Protein AF-A0A0V8QIW0-F1 (afdb_monomer)

Radius of gyration: 44.98 Å; Cα contacts (8 Å, |Δi|>4): 370; chains: 1; bounding box: 101×48×119 Å

Organism: NCBI:txid290052

Solvent-accessible surface area (backbone atoms only — not comparable to full-atom values): 21726 Å² total; per-residue (Å²): 126,79,56,58,68,61,48,46,56,51,32,61,63,35,26,79,82,32,39,70,55,18,34,51,50,51,54,51,37,48,74,70,68,59,59,52,55,24,56,56,47,39,76,47,56,88,37,37,51,66,71,59,49,53,48,50,50,66,69,17,48,90,72,60,48,45,64,26,45,44,46,26,55,89,64,52,59,67,72,56,52,50,51,50,20,65,75,64,74,38,59,57,39,78,95,59,35,70,90,46,56,86,80,64,61,95,50,42,72,56,76,47,57,35,67,68,48,69,78,44,41,86,83,35,59,62,73,54,37,60,45,40,53,71,21,41,79,56,76,73,54,52,66,62,50,48,49,52,37,52,75,73,20,64,88,34,38,68,62,30,24,55,51,52,49,53,44,45,74,69,63,55,59,45,55,52,77,56,47,40,55,41,37,78,38,28,44,69,73,43,40,52,50,48,51,67,73,17,48,91,75,59,50,52,68,36,43,48,64,33,52,94,53,48,63,64,72,57,53,54,49,49,20,63,76,70,72,43,65,69,33,78,90,73,44,73,84,70,51,75,64,52,59,53,47,53,50,50,55,46,53,51,52,49,48,52,30,40,54,30,31,53,51,20,45,52,29,42,52,49,26,51,48,41,60,69,72,52,68,88,68,64,72,60,65,60,62,77,67,66,97,84,70,91,85,81,85,88,71,88,74,52,73,49,56,54,29,46,52,48,22,49,53,29,46,54,51,25,48,53,39,50,55,56,51,67,72,37,69,70,54,56,72,77,35,65,68,55,54,53,57,49,52,64,57,73,72,57,56,77,65,76,65,55,65,79,50,56,69,76,56,45,54,56,48,50,57,47,48,45,55,49,44,55,48,51,38,56,54,52,63,70,75,110

Sequence (384 aa):
MGDPDEIVDALNIIAFEDEKGATRLLNRALQHGVKFSGENLADIDGLCAVDSFKKALYQSADAFTAQDLEDLYGSIDDELIIELAKRYKISAPADIADEYEEELCPDAGTPISWSRFYDAFYDWKPEYAKARLQAVTDFGSDDEVLEVVQELFWDDEYEASRFVTRVLDAGVRFRDENLVELAGICNEDTVKQAVLLSKLLLTEESLEELYGNVSDDIIIQVAKEQNLRLPEDLREEEDEDEEATEQQDLEYEIQSAIDAADYALDCLVQAQRSMNDSSTASVLDMMTKGFFTSLMKYSALSESDVDMQQAQNALDSLNTELRVLQKKRSVQLKYGRLATAIDMWVDDGMFDALTHLQIDKAQKRIARAIKQVENIRRELQKLL

Nearest PDB structures (foldseek):
  8t12-assembly1_A  TM=2.217E-01  e=5.646E+00  Homo sapiens

Foldseek 3Di:
DDALVVLLVVLVVCLVPDQVVSLVSLVVCVVVLHAHALQSLLSCQPSHDPVSSVVNCVSNLLVYEQVSQVSCVVSDDLVVSLVSCVVNVHQHDPVCNLVPPQPPCPDLQDADEAVVLLVRVVVYDLVSSLSVLVRYQDHDALVSLLVNLCVNQQPPQPSSLVSLVSNVVSPYAHALVSLLSNLNRYDQVSSLSRCVSNLVRDALVSQQSCPPSHDQVSSVVSCVVVVHDHHPVSDDPCPPVNVVVVVVVLVVLLVQLLVLLVQLLVLLVQLLVLLVPDDPPPVVVPLVPDDDDDDDPDDDDDPNNVSVVSSVVSVVSSLVSLVVNLPDPVSCVPDVPLNVLNVVSNPPPLCVVVSDDDSVVVSVSSVVVSVSSVVNSVVSVVVD

pLDDT: mean 81.07, std 17.84, range [28.94, 98.5]

Mean predicted aligned error: 19.12 Å

Structure (mmCIF, N/CA/C/O backbone):
data_AF-A0A0V8QIW0-F1
#
_entry.id   AF-A0A0V8QIW0-F1
#
loop_
_atom_site.group_PDB
_atom_site.id
_atom_site.type_symbol
_atom_site.label_atom_id
_atom_site.label_alt_id
_atom_site.label_comp_id
_atom_site.label_asym_id
_atom_site.label_entity_id
_atom_site.label_seq_id
_atom_site.pdbx_PDB_ins_code
_atom_site.Cartn_x
_atom_site.Cartn_y
_atom_site.Cartn_z
_atom_site.occupancy
_atom_site.B_iso_or_equiv
_atom_site.auth_seq_id
_atom_site.auth_comp_id
_atom_site.auth_asym_id
_atom_site.auth_atom_id
_atom_site.pdbx_PDB_model_num
ATOM 1 N N . MET A 1 1 ? 28.109 -17.422 -59.166 1.00 75.56 1 MET A N 1
ATOM 2 C CA . MET A 1 1 ? 28.772 -18.019 -57.988 1.00 75.56 1 MET A CA 1
ATOM 3 C C . MET A 1 1 ? 28.041 -19.324 -57.667 1.00 75.56 1 MET A C 1
ATOM 5 O O . MET A 1 1 ? 26.968 -19.494 -58.238 1.00 75.56 1 MET A O 1
ATOM 9 N N . GLY A 1 2 ? 28.616 -20.228 -56.866 1.00 79.75 2 GLY A N 1
ATOM 10 C CA . GLY A 1 2 ? 27.881 -21.380 -56.310 1.00 79.75 2 GLY A CA 1
ATOM 11 C C . GLY A 1 2 ? 26.841 -20.944 -55.273 1.00 79.75 2 GLY A C 1
ATOM 12 O O . GLY A 1 2 ? 26.660 -19.738 -55.070 1.00 79.75 2 GLY A O 1
ATOM 13 N N . ASP A 1 3 ? 26.169 -21.911 -54.659 1.00 91.94 3 ASP A N 1
ATOM 14 C CA . ASP A 1 3 ? 25.254 -21.677 -53.533 1.00 91.94 3 ASP A CA 1
ATOM 15 C C . ASP A 1 3 ? 26.029 -21.163 -52.290 1.00 91.94 3 ASP A C 1
ATOM 17 O O . ASP A 1 3 ? 27.221 -21.477 -52.180 1.00 91.94 3 ASP A O 1
ATOM 21 N N . PRO A 1 4 ? 25.439 -20.334 -51.397 1.00 94.12 4 PRO A N 1
ATOM 22 C CA . PRO A 1 4 ? 26.085 -19.916 -50.148 1.00 94.12 4 PRO A CA 1
ATOM 23 C C . PRO A 1 4 ? 26.779 -21.051 -49.385 1.00 94.12 4 PRO A C 1
ATOM 25 O O . PRO A 1 4 ? 27.950 -20.886 -49.037 1.00 94.12 4 PRO A O 1
ATOM 28 N N . ASP A 1 5 ? 26.134 -22.211 -49.239 1.00 95.19 5 ASP A N 1
ATOM 29 C CA . ASP A 1 5 ? 26.684 -23.356 -48.499 1.00 95.19 5 ASP A CA 1
ATOM 30 C C . ASP A 1 5 ? 27.958 -23.909 -49.165 1.00 95.19 5 ASP A C 1
ATOM 32 O O . ASP A 1 5 ? 28.990 -24.109 -48.525 1.00 95.19 5 ASP A O 1
ATOM 36 N N . GLU A 1 6 ? 27.946 -24.055 -50.496 1.00 95.50 6 GLU A N 1
ATOM 37 C CA . GLU A 1 6 ? 29.117 -24.508 -51.265 1.00 95.50 6 GLU A CA 1
ATOM 38 C C . GLU A 1 6 ? 30.294 -23.521 -51.158 1.00 95.50 6 GLU A C 1
ATOM 40 O O . GLU A 1 6 ? 31.468 -23.895 -51.265 1.00 95.50 6 GLU A O 1
ATOM 45 N N . ILE A 1 7 ? 29.990 -22.230 -50.995 1.00 95.56 7 ILE A N 1
ATOM 46 C CA . ILE A 1 7 ? 30.999 -21.186 -50.823 1.00 95.56 7 ILE A CA 1
ATOM 47 C C . ILE A 1 7 ? 31.589 -21.253 -49.413 1.00 95.56 7 ILE A C 1
ATOM 49 O O . ILE A 1 7 ? 32.807 -21.114 -49.292 1.00 95.56 7 ILE A O 1
ATOM 53 N N . VAL A 1 8 ? 30.774 -21.490 -48.383 1.00 96.00 8 VAL A N 1
ATOM 54 C CA . VAL A 1 8 ? 31.224 -21.697 -46.995 1.00 96.00 8 VAL A CA 1
ATOM 55 C C . VAL A 1 8 ? 32.160 -22.906 -46.903 1.00 96.00 8 VAL A C 1
ATOM 57 O O . VAL A 1 8 ? 33.268 -22.774 -46.379 1.00 96.00 8 VAL A O 1
ATOM 60 N N . ASP A 1 9 ? 31.802 -24.039 -47.514 1.00 94.81 9 ASP A N 1
ATOM 61 C CA . ASP A 1 9 ? 32.662 -25.231 -47.588 1.00 94.81 9 ASP A CA 1
ATOM 62 C C . ASP A 1 9 ? 34.029 -24.913 -48.215 1.00 94.81 9 ASP A C 1
ATOM 64 O O . ASP A 1 9 ? 35.093 -25.286 -47.706 1.00 94.81 9 ASP A O 1
ATOM 68 N N . ALA A 1 10 ? 34.021 -24.179 -49.330 1.00 94.12 10 ALA A N 1
ATOM 69 C CA . ALA A 1 10 ? 35.247 -23.776 -50.005 1.00 94.12 10 ALA A CA 1
ATOM 70 C C . ALA A 1 10 ? 36.084 -22.798 -49.161 1.00 94.12 10 ALA A C 1
ATOM 72 O O . ALA A 1 10 ? 37.315 -22.890 -49.165 1.00 94.12 10 ALA A O 1
ATOM 73 N N . LEU A 1 11 ? 35.446 -21.867 -48.444 1.00 94.69 11 LEU A N 1
ATOM 74 C CA . LEU A 1 11 ? 36.120 -20.936 -47.535 1.00 94.69 11 LEU A CA 1
ATOM 75 C C . LEU A 1 11 ? 36.807 -21.684 -46.389 1.00 94.69 11 LEU A C 1
ATOM 77 O O . LEU A 1 11 ? 37.987 -21.432 -46.153 1.00 94.69 11 LEU A O 1
ATOM 81 N N . ASN A 1 12 ? 36.123 -22.649 -45.772 1.00 91.56 12 ASN A N 1
ATOM 82 C CA . ASN A 1 12 ? 36.664 -23.513 -44.721 1.00 91.56 12 ASN A CA 1
ATOM 83 C C . ASN A 1 12 ? 37.928 -24.264 -45.158 1.00 91.56 12 ASN A C 1
ATOM 85 O O . ASN A 1 12 ? 38.930 -24.287 -44.442 1.00 91.56 12 ASN A O 1
ATOM 89 N N . ILE A 1 13 ? 37.926 -24.823 -46.370 1.00 93.12 13 ILE A N 1
ATOM 90 C CA . ILE A 1 13 ? 39.097 -25.529 -46.910 1.00 93.12 13 ILE A CA 1
ATOM 91 C C . ILE A 1 13 ? 40.259 -24.559 -47.174 1.00 93.12 13 ILE A C 1
ATOM 93 O O . ILE A 1 13 ? 41.411 -24.868 -46.873 1.00 93.12 13 ILE A O 1
ATOM 97 N N . ILE A 1 14 ? 39.978 -23.393 -47.763 1.00 92.12 14 ILE A N 1
ATOM 98 C CA . ILE A 1 14 ? 41.018 -22.448 -48.192 1.00 92.12 14 ILE A CA 1
ATOM 99 C C . ILE A 1 14 ? 41.641 -21.714 -47.001 1.00 92.12 14 ILE A C 1
ATOM 101 O O . ILE A 1 14 ? 42.856 -21.519 -46.981 1.00 92.12 14 ILE A O 1
ATOM 105 N N . ALA A 1 15 ? 40.834 -21.297 -46.024 1.00 91.06 15 ALA A N 1
ATOM 106 C CA . ALA A 1 15 ? 41.279 -20.480 -44.897 1.00 91.06 15 ALA A CA 1
ATOM 107 C C . ALA A 1 15 ? 42.351 -21.172 -44.043 1.00 91.06 15 ALA A C 1
ATOM 109 O O . ALA A 1 15 ? 43.207 -20.491 -43.481 1.00 91.06 15 ALA A O 1
ATOM 110 N N . PHE A 1 16 ? 42.367 -22.511 -44.023 1.00 85.62 16 PHE A N 1
ATOM 111 C CA . PHE A 1 16 ? 43.384 -23.299 -43.324 1.00 85.62 16 PHE A CA 1
ATOM 112 C C . PHE A 1 16 ? 44.816 -23.020 -43.819 1.00 85.62 16 PHE A C 1
ATOM 114 O O . PHE A 1 16 ? 45.763 -23.078 -43.035 1.00 85.62 16 PHE A O 1
ATOM 121 N N . GLU A 1 17 ? 44.988 -22.698 -45.107 1.00 89.12 17 GLU A N 1
ATOM 122 C CA . GLU A 1 17 ? 46.305 -22.468 -45.722 1.00 89.12 17 GLU A CA 1
ATOM 123 C C . GLU A 1 17 ? 46.502 -21.034 -46.255 1.00 89.12 17 GLU A C 1
ATOM 125 O O . GLU A 1 17 ? 47.634 -20.546 -46.300 1.00 89.12 17 GLU A O 1
ATOM 130 N N . ASP A 1 18 ? 45.432 -20.344 -46.670 1.00 93.31 18 ASP A N 1
ATOM 131 C CA . ASP A 1 18 ? 45.472 -19.000 -47.268 1.00 93.31 18 ASP A CA 1
ATOM 132 C C . ASP A 1 18 ? 44.239 -18.159 -46.883 1.00 93.31 18 ASP A C 1
ATOM 134 O O . ASP A 1 18 ? 43.293 -17.999 -47.660 1.00 93.31 18 ASP A O 1
ATOM 138 N N . GLU A 1 19 ? 44.290 -17.515 -45.716 1.00 93.00 19 GLU A N 1
ATOM 139 C CA . GLU A 1 19 ? 43.289 -16.534 -45.253 1.00 93.00 19 GLU A CA 1
ATOM 140 C C . GLU A 1 19 ? 43.022 -15.422 -46.295 1.00 93.00 19 GLU A C 1
ATOM 142 O O . GLU A 1 19 ? 41.887 -14.977 -46.509 1.00 93.00 19 GLU A O 1
ATOM 147 N N . LYS A 1 20 ? 44.056 -14.979 -47.030 1.00 94.69 20 LYS A N 1
ATOM 148 C CA . LYS A 1 20 ? 43.883 -13.971 -48.092 1.00 94.69 20 LYS A CA 1
ATOM 149 C C . LYS A 1 20 ? 43.118 -14.554 -49.277 1.00 94.69 20 LYS A C 1
ATOM 151 O O . LYS A 1 20 ? 42.414 -13.818 -49.970 1.00 94.69 20 LYS A O 1
ATOM 156 N N . GLY A 1 21 ? 43.286 -15.842 -49.549 1.00 95.19 21 GLY A N 1
ATOM 157 C CA . GLY A 1 21 ? 42.535 -16.617 -50.532 1.00 95.19 21 GLY A CA 1
ATOM 158 C C . GLY A 1 21 ? 41.061 -16.692 -50.183 1.00 95.19 21 GLY A C 1
ATOM 159 O O . GLY A 1 21 ? 40.235 -16.322 -51.022 1.00 95.19 21 GLY A O 1
ATOM 160 N N . ALA A 1 22 ? 40.753 -17.052 -48.938 1.00 96.00 22 ALA A N 1
ATOM 161 C CA . ALA A 1 22 ? 39.392 -17.069 -48.415 1.00 96.00 22 ALA A CA 1
ATOM 162 C C . ALA A 1 22 ? 38.752 -15.672 -48.504 1.00 96.00 22 ALA A C 1
ATOM 164 O O . ALA A 1 22 ? 37.701 -15.491 -49.118 1.00 96.00 22 ALA A O 1
ATOM 165 N N . THR A 1 23 ? 39.469 -14.636 -48.062 1.00 96.75 23 THR A N 1
ATOM 166 C CA . THR A 1 23 ? 39.027 -13.234 -48.161 1.00 96.75 23 THR A CA 1
ATOM 167 C C . THR A 1 23 ? 38.720 -12.805 -49.605 1.00 96.75 23 THR A C 1
ATOM 169 O O . THR A 1 23 ? 37.738 -12.100 -49.863 1.00 96.75 23 THR A O 1
ATOM 172 N N . ARG A 1 24 ? 39.536 -13.217 -50.589 1.00 96.88 24 ARG A N 1
ATOM 173 C CA . ARG A 1 24 ? 39.281 -12.929 -52.015 1.00 96.88 24 ARG A CA 1
ATOM 174 C C . ARG A 1 24 ? 38.053 -13.673 -52.538 1.00 96.88 24 ARG A C 1
ATOM 176 O O . ARG A 1 24 ? 37.324 -13.107 -53.356 1.00 96.88 24 ARG A O 1
ATOM 183 N N . LEU A 1 25 ? 37.843 -14.918 -52.111 1.00 96.62 25 LEU A N 1
ATOM 184 C CA . LEU A 1 25 ? 36.688 -15.720 -52.507 1.00 96.62 25 LEU A CA 1
ATOM 185 C C . LEU A 1 25 ? 35.389 -15.122 -51.955 1.00 96.62 25 LEU A C 1
ATOM 187 O O . LEU A 1 25 ? 34.478 -14.871 -52.745 1.00 96.62 25 LEU A O 1
ATOM 191 N N . LEU A 1 26 ? 35.351 -14.789 -50.660 1.00 97.19 26 LEU A N 1
ATOM 192 C CA . LEU A 1 26 ? 34.202 -14.143 -50.020 1.00 97.19 26 LEU A CA 1
ATOM 193 C C . LEU A 1 26 ? 33.850 -12.829 -50.723 1.00 97.19 26 LEU A C 1
ATOM 195 O O . LEU A 1 26 ? 32.727 -12.636 -51.178 1.00 97.19 26 LEU A O 1
ATOM 199 N N . ASN A 1 27 ? 34.831 -11.944 -50.921 1.00 97.31 27 ASN A N 1
ATOM 200 C CA . ASN A 1 27 ? 34.583 -10.675 -51.607 1.00 97.31 27 ASN A CA 1
ATOM 201 C C . ASN A 1 27 ? 34.050 -10.853 -53.033 1.00 97.31 27 ASN A C 1
ATOM 203 O O . ASN A 1 27 ? 33.254 -10.033 -53.495 1.00 97.31 27 ASN A O 1
ATOM 207 N N . ARG A 1 28 ? 34.479 -11.904 -53.740 1.00 97.12 28 ARG A N 1
ATOM 208 C CA . ARG A 1 28 ? 33.953 -12.226 -55.068 1.00 97.12 28 ARG A CA 1
ATOM 209 C C . ARG A 1 28 ? 32.514 -12.739 -54.990 1.00 97.12 28 ARG A C 1
ATOM 211 O O . ARG A 1 28 ? 31.715 -12.342 -55.832 1.00 97.12 28 ARG A O 1
ATOM 218 N N . ALA A 1 29 ? 32.168 -13.552 -53.992 1.00 96.88 29 ALA A N 1
ATOM 219 C CA . AL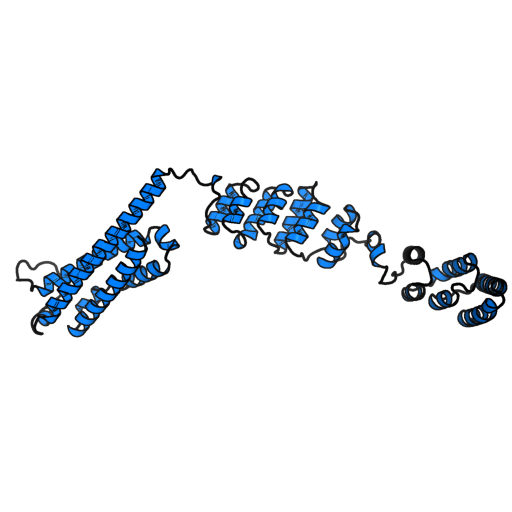A A 1 29 ? 30.790 -13.993 -53.761 1.00 96.88 29 ALA A CA 1
ATOM 220 C C . ALA A 1 29 ? 29.855 -12.796 -53.548 1.00 96.88 29 ALA A C 1
ATOM 222 O O . ALA A 1 29 ? 28.866 -12.646 -54.266 1.00 96.88 29 ALA A O 1
ATOM 223 N N . LEU A 1 30 ? 30.254 -11.875 -52.670 1.00 96.12 30 LEU A N 1
ATOM 224 C CA . LEU A 1 30 ? 29.522 -10.637 -52.396 1.00 96.12 30 LEU A CA 1
ATOM 225 C C . LEU A 1 30 ? 29.351 -9.763 -53.647 1.00 96.12 30 LEU A C 1
ATOM 227 O O . LEU A 1 30 ? 28.273 -9.237 -53.907 1.00 96.12 30 LEU A O 1
ATOM 231 N N . GLN A 1 31 ? 30.387 -9.638 -54.486 1.00 95.94 31 GLN A N 1
ATOM 232 C CA . GLN A 1 31 ? 30.286 -8.914 -55.766 1.00 95.94 31 GLN A CA 1
ATOM 233 C C . GLN A 1 31 ? 29.267 -9.532 -56.731 1.00 95.94 31 GLN A C 1
ATOM 235 O O . GLN A 1 31 ? 28.693 -8.817 -57.551 1.00 95.94 31 GLN A O 1
ATOM 240 N N . HIS A 1 32 ? 29.044 -10.843 -56.643 1.00 95.88 32 HIS A N 1
ATOM 241 C CA . HIS A 1 32 ? 28.031 -11.548 -57.421 1.00 95.88 32 HIS A CA 1
ATOM 242 C C . HIS A 1 32 ? 26.638 -11.531 -56.771 1.00 95.88 32 HIS A C 1
ATOM 244 O O . HIS A 1 32 ? 25.723 -12.136 -57.326 1.00 95.88 32 HIS A O 1
ATOM 250 N N . GLY A 1 33 ? 26.464 -10.820 -55.653 1.00 94.31 33 GLY A N 1
ATOM 251 C CA . GLY A 1 33 ? 25.182 -10.666 -54.968 1.00 94.31 33 GLY A CA 1
ATOM 252 C C . GLY A 1 33 ? 24.782 -11.864 -54.112 1.00 94.31 33 GLY A C 1
ATOM 253 O O . GLY A 1 33 ? 23.605 -11.995 -53.793 1.00 94.31 33 GLY A O 1
ATOM 254 N N . VAL A 1 34 ? 25.731 -12.739 -53.763 1.00 96.31 34 VAL A N 1
ATOM 255 C CA . VAL A 1 34 ? 25.481 -13.831 -52.815 1.00 96.31 34 VAL A CA 1
ATOM 256 C C . VAL A 1 34 ? 25.196 -13.235 -51.436 1.00 96.31 34 VAL A C 1
ATOM 258 O O . VAL A 1 34 ? 25.926 -12.352 -50.982 1.00 96.31 34 VAL A O 1
ATOM 261 N N . LYS A 1 35 ? 24.129 -13.722 -50.805 1.00 95.81 35 LYS A N 1
ATOM 262 C CA . LYS A 1 35 ? 23.694 -13.398 -49.444 1.00 95.81 35 LYS A CA 1
ATOM 263 C C . LYS A 1 35 ? 23.859 -14.666 -48.608 1.00 95.81 35 LYS A C 1
ATOM 265 O O . LYS A 1 35 ? 23.608 -15.747 -49.133 1.00 95.81 35 LYS A O 1
ATOM 270 N N . PHE A 1 36 ? 24.278 -14.525 -47.363 1.00 97.06 36 PHE A N 1
ATOM 271 C CA . PHE A 1 36 ? 24.549 -15.639 -46.454 1.00 97.06 36 PHE A CA 1
ATOM 272 C C . PHE A 1 36 ? 23.531 -15.634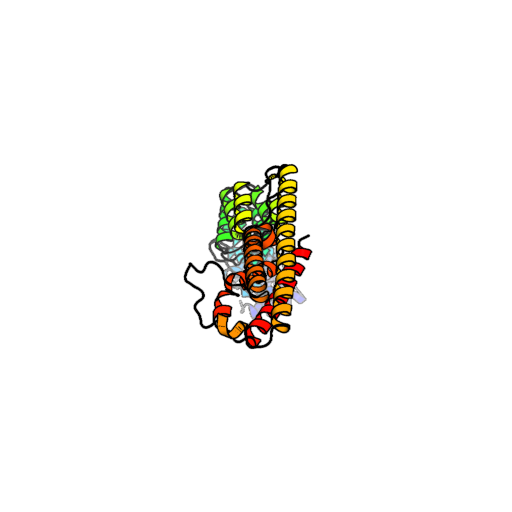 -45.309 1.00 97.06 36 PHE A C 1
ATOM 274 O O . PHE A 1 36 ? 23.101 -14.554 -44.901 1.00 97.06 36 PHE A O 1
ATOM 281 N N . SER A 1 37 ? 23.135 -16.809 -44.815 1.00 97.06 37 SER A N 1
ATOM 282 C CA . SER A 1 37 ? 22.349 -16.927 -43.576 1.00 97.06 37 SER A CA 1
ATOM 283 C C . SER A 1 37 ? 23.196 -16.596 -42.340 1.00 97.06 37 SER A C 1
ATOM 285 O O . SER A 1 37 ? 24.418 -16.444 -42.440 1.00 97.06 37 SER A O 1
ATOM 287 N N . GLY A 1 38 ? 22.551 -16.496 -41.177 1.00 96.25 38 GLY A N 1
ATOM 288 C CA . GLY A 1 38 ? 23.225 -16.400 -39.882 1.00 96.25 38 GLY A CA 1
ATOM 289 C C . GLY A 1 38 ? 24.161 -17.584 -39.647 1.00 96.25 38 GLY A C 1
ATOM 290 O O . GLY A 1 38 ? 25.346 -17.367 -39.422 1.00 96.25 38 GLY A O 1
ATOM 291 N N . GLU A 1 39 ? 23.670 -18.812 -39.840 1.00 96.69 39 GLU A N 1
ATOM 292 C CA . GLU A 1 39 ? 24.465 -20.051 -39.773 1.00 96.69 39 GLU A CA 1
ATOM 293 C C . GLU A 1 39 ? 25.695 -20.012 -40.697 1.00 96.69 39 GLU A C 1
ATOM 295 O O . GLU A 1 39 ? 26.821 -20.208 -40.245 1.00 96.69 39 GLU A O 1
ATOM 300 N N . ASN A 1 40 ? 25.522 -19.658 -41.979 1.00 97.06 40 ASN A N 1
ATOM 301 C CA . ASN A 1 40 ? 26.645 -19.552 -42.917 1.00 97.06 40 ASN A CA 1
ATOM 302 C C . ASN A 1 40 ? 27.700 -18.538 -42.469 1.00 97.06 40 ASN A C 1
ATOM 304 O O . ASN A 1 40 ? 28.885 -18.710 -42.753 1.00 97.06 40 ASN A O 1
ATOM 308 N N . LEU A 1 41 ? 27.265 -17.428 -41.870 1.00 97.19 41 LEU A N 1
ATOM 309 C CA . LEU A 1 41 ? 28.163 -16.389 -41.389 1.00 97.19 41 LEU A CA 1
ATOM 310 C C . LEU A 1 41 ? 28.869 -16.830 -40.108 1.00 97.19 41 LEU A C 1
ATOM 312 O O . LEU A 1 41 ? 30.078 -16.655 -40.027 1.00 97.19 41 LEU A O 1
ATOM 316 N N . ALA A 1 42 ? 28.171 -17.458 -39.165 1.00 95.94 42 ALA A N 1
ATOM 317 C CA . ALA A 1 42 ? 28.786 -18.044 -37.977 1.00 95.94 42 ALA A CA 1
ATOM 318 C C . ALA A 1 42 ? 29.885 -19.057 -38.356 1.00 95.94 42 ALA A C 1
ATOM 320 O O . ALA A 1 42 ? 30.999 -18.988 -37.841 1.00 95.94 42 ALA A O 1
ATOM 321 N N . ASP A 1 43 ? 29.629 -19.905 -39.357 1.00 94.69 43 ASP A N 1
ATOM 322 C CA . ASP A 1 43 ? 30.589 -20.900 -39.854 1.00 94.69 43 ASP A CA 1
ATOM 323 C C . ASP A 1 43 ? 31.860 -20.306 -40.478 1.00 94.69 43 ASP A C 1
ATOM 325 O O . ASP A 1 43 ? 32.888 -20.986 -40.554 1.00 94.69 43 ASP A O 1
ATOM 329 N N . ILE A 1 44 ? 31.804 -19.065 -40.973 1.00 94.19 44 ILE A N 1
ATOM 330 C CA . ILE A 1 44 ? 32.957 -18.396 -41.593 1.00 94.19 44 ILE A CA 1
ATOM 331 C C . ILE A 1 44 ? 33.569 -17.300 -40.725 1.00 94.19 44 ILE A C 1
ATOM 333 O O . ILE A 1 44 ? 34.482 -16.599 -41.192 1.00 94.19 44 ILE A O 1
ATOM 337 N N . ASP A 1 45 ? 33.096 -17.146 -39.488 1.00 93.25 45 ASP A N 1
ATOM 338 C CA . ASP A 1 45 ? 33.721 -16.248 -38.530 1.00 93.25 45 ASP A CA 1
ATOM 339 C C . ASP A 1 45 ? 35.186 -16.659 -38.291 1.00 93.25 45 ASP A C 1
ATOM 341 O O . ASP A 1 45 ? 35.556 -17.833 -38.252 1.00 93.25 45 ASP A O 1
ATOM 345 N N . GLY A 1 46 ? 36.074 -15.666 -38.258 1.00 90.19 46 GLY A N 1
ATOM 346 C CA . GLY A 1 46 ? 37.521 -15.876 -38.151 1.00 90.19 46 GLY A CA 1
ATOM 347 C C . GLY A 1 46 ? 38.225 -16.490 -39.377 1.00 90.19 46 GLY A C 1
ATOM 348 O O . GLY A 1 46 ? 39.455 -16.539 -39.391 1.00 90.19 46 GLY A O 1
ATOM 349 N N . LEU A 1 47 ? 37.515 -16.908 -40.436 1.00 93.81 47 LEU A N 1
ATOM 350 C CA . LEU A 1 47 ? 38.132 -17.513 -41.634 1.00 93.81 47 LEU A CA 1
ATOM 351 C C . LEU A 1 47 ? 38.650 -16.496 -42.661 1.00 93.81 47 LEU A C 1
ATOM 353 O O . LEU A 1 47 ? 39.350 -16.843 -43.620 1.00 93.81 47 LEU A O 1
ATOM 357 N N . CYS A 1 48 ? 38.263 -15.233 -42.519 1.00 93.75 48 CYS A N 1
ATOM 358 C CA . CYS A 1 48 ? 38.598 -14.172 -43.456 1.00 93.75 48 CYS A CA 1
ATOM 359 C C . CYS A 1 48 ? 38.809 -12.836 -42.741 1.00 93.75 48 CYS A C 1
ATOM 361 O O . CYS A 1 48 ? 38.514 -12.681 -41.559 1.00 93.75 48 CYS A O 1
ATOM 363 N N . ALA A 1 49 ? 39.305 -11.840 -43.478 1.00 95.12 49 ALA A N 1
ATOM 364 C CA . ALA A 1 49 ? 39.524 -10.514 -42.920 1.00 95.12 49 ALA A CA 1
ATOM 365 C C . ALA A 1 49 ? 38.222 -9.917 -42.356 1.00 95.12 49 ALA A C 1
ATOM 367 O O . ALA A 1 49 ? 37.214 -9.847 -43.067 1.00 95.12 49 ALA A O 1
ATOM 368 N N . VAL A 1 50 ? 38.293 -9.384 -41.131 1.00 93.31 50 VAL A N 1
ATOM 369 C CA . VAL A 1 50 ? 37.163 -8.809 -40.373 1.00 93.31 50 VAL A CA 1
ATOM 370 C C . VAL A 1 50 ? 36.329 -7.824 -41.201 1.00 93.31 50 VAL A C 1
ATOM 372 O O . VAL A 1 50 ? 35.104 -7.886 -41.191 1.00 93.31 50 VAL A O 1
ATOM 375 N N . ASP A 1 51 ? 36.961 -6.955 -41.994 1.00 95.25 51 ASP A N 1
ATOM 376 C CA . ASP A 1 51 ? 36.239 -5.994 -42.844 1.00 95.25 51 ASP A CA 1
ATOM 377 C C . ASP A 1 51 ? 35.399 -6.674 -43.938 1.00 95.25 51 ASP A C 1
ATOM 379 O O . ASP A 1 51 ? 34.334 -6.187 -44.319 1.00 95.25 51 ASP A O 1
ATOM 383 N N . SER A 1 52 ? 35.880 -7.800 -44.472 1.00 96.25 52 SER A N 1
ATOM 384 C CA . SER A 1 52 ? 35.164 -8.570 -45.498 1.00 96.25 52 SER A CA 1
ATOM 385 C C . SER A 1 52 ? 34.037 -9.393 -44.8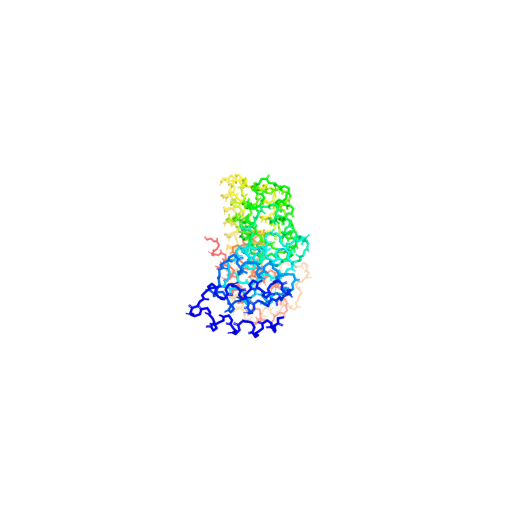89 1.00 96.25 52 SER A C 1
ATOM 387 O O . SER A 1 52 ? 32.972 -9.478 -45.497 1.00 96.25 52 SER A O 1
ATOM 389 N N . PHE A 1 53 ? 34.250 -9.916 -43.681 1.00 96.12 53 PHE A N 1
ATOM 390 C CA . PHE A 1 53 ? 33.212 -10.550 -42.879 1.00 96.12 53 PHE A CA 1
ATOM 391 C C . PHE A 1 53 ? 32.083 -9.565 -42.543 1.00 96.12 53 PHE A C 1
ATOM 393 O O . PHE A 1 53 ? 30.938 -9.783 -42.933 1.00 96.12 53 PHE A O 1
ATOM 400 N N . LYS A 1 54 ? 32.407 -8.402 -41.957 1.00 94.81 54 LYS A N 1
ATOM 401 C CA . LYS A 1 54 ? 31.428 -7.335 -41.667 1.00 94.81 54 LYS A CA 1
ATOM 402 C C . LYS A 1 54 ? 30.684 -6.897 -42.925 1.00 94.81 54 LYS A C 1
ATOM 404 O O . LYS A 1 54 ? 29.477 -6.674 -42.900 1.00 94.81 54 LYS A O 1
ATOM 409 N N . LYS A 1 55 ? 31.375 -6.808 -44.063 1.00 95.75 55 LYS A N 1
ATOM 410 C CA . LYS A 1 55 ? 30.728 -6.519 -45.346 1.00 95.75 55 LYS A CA 1
ATOM 411 C C . LYS A 1 55 ? 29.731 -7.609 -45.756 1.00 95.75 55 LYS A C 1
ATOM 413 O O . LYS A 1 55 ? 28.676 -7.257 -46.275 1.00 95.75 55 LYS A O 1
ATOM 418 N N . ALA A 1 56 ? 30.050 -8.887 -45.551 1.00 96.31 56 ALA A N 1
ATOM 419 C CA . ALA A 1 56 ? 29.139 -9.997 -45.829 1.00 96.31 56 ALA A CA 1
ATOM 420 C C . ALA A 1 56 ? 27.899 -9.952 -44.931 1.00 96.31 56 ALA A C 1
ATOM 422 O O . ALA A 1 56 ? 26.781 -10.053 -45.438 1.00 96.31 56 ALA A O 1
ATOM 423 N N . LEU A 1 57 ? 28.110 -9.691 -43.640 1.00 95.56 57 LEU A N 1
ATOM 424 C CA . LEU A 1 57 ? 27.069 -9.492 -42.638 1.00 95.56 57 LEU A CA 1
ATOM 425 C C . LEU A 1 57 ? 26.099 -8.379 -43.063 1.00 95.56 57 LEU A C 1
ATOM 427 O O . LEU A 1 57 ? 24.926 -8.638 -43.307 1.00 95.56 57 LEU A O 1
ATOM 431 N N . TYR A 1 58 ? 26.590 -7.154 -43.284 1.00 94.44 58 TYR A N 1
ATOM 432 C CA . TYR A 1 58 ? 25.735 -6.025 -43.676 1.00 94.44 58 TYR A CA 1
ATOM 433 C C . TYR A 1 58 ? 25.067 -6.196 -45.036 1.00 94.44 58 TYR A C 1
ATOM 435 O O . TYR A 1 58 ? 23.965 -5.687 -45.241 1.00 94.44 58 TYR A O 1
ATOM 443 N N . GLN A 1 59 ? 25.732 -6.863 -45.982 1.00 95.75 59 GLN A N 1
ATOM 444 C CA . GLN A 1 59 ? 25.103 -7.157 -47.259 1.00 95.75 59 GLN A CA 1
ATOM 445 C C . GLN A 1 59 ? 24.012 -8.200 -47.119 1.00 95.75 59 GLN A C 1
ATOM 447 O O . GLN A 1 59 ? 23.104 -8.129 -47.924 1.00 95.75 59 GLN A O 1
ATOM 452 N N . SER A 1 60 ? 24.061 -9.111 -46.151 1.00 96.12 60 SER A N 1
ATOM 453 C CA . SER A 1 60 ? 23.056 -10.171 -45.987 1.00 96.12 60 SER A CA 1
ATOM 454 C C . SER A 1 60 ? 21.921 -9.798 -45.032 1.00 96.12 60 SER A C 1
ATOM 456 O O . SER A 1 60 ? 20.844 -10.381 -45.102 1.00 96.12 60 SER A O 1
ATOM 458 N N . ALA A 1 61 ? 22.135 -8.779 -44.199 1.00 93.25 61 ALA A N 1
ATOM 459 C CA . ALA A 1 61 ? 21.268 -8.461 -43.073 1.00 93.25 61 ALA A CA 1
ATOM 460 C C . ALA A 1 61 ? 19.831 -8.031 -43.416 1.00 93.25 61 ALA A C 1
ATOM 462 O O . ALA A 1 61 ? 18.948 -8.140 -42.573 1.00 93.25 61 ALA A O 1
ATOM 463 N N . ASP A 1 62 ? 19.559 -7.585 -44.646 1.00 92.19 62 ASP A N 1
ATOM 464 C CA . ASP A 1 62 ? 18.193 -7.294 -45.106 1.00 92.19 62 ASP A CA 1
ATOM 465 C C . ASP A 1 62 ? 17.314 -8.547 -45.260 1.00 92.19 62 ASP A C 1
ATOM 467 O O . ASP A 1 62 ? 16.095 -8.418 -45.387 1.00 92.19 62 ASP A O 1
ATOM 471 N N . ALA A 1 63 ? 17.921 -9.737 -45.256 1.00 93.31 63 ALA A N 1
ATOM 472 C CA . ALA A 1 63 ? 17.245 -11.025 -45.344 1.00 93.31 63 ALA A CA 1
ATOM 473 C C . ALA A 1 63 ? 17.228 -11.807 -44.017 1.00 93.31 63 ALA A C 1
ATOM 475 O O . ALA A 1 63 ? 16.665 -12.900 -43.991 1.00 93.31 63 ALA A O 1
ATOM 476 N N . PHE A 1 64 ? 17.824 -11.278 -42.943 1.00 96.19 64 PHE A N 1
ATOM 477 C CA . PHE A 1 64 ? 17.909 -11.985 -41.665 1.00 96.19 64 PHE A CA 1
ATOM 478 C C . PHE A 1 64 ? 16.550 -12.158 -40.984 1.00 96.19 64 PHE A C 1
ATOM 480 O O . PHE A 1 64 ? 15.642 -11.328 -41.078 1.00 96.19 64 PHE A O 1
ATOM 487 N N . THR A 1 65 ? 16.456 -13.253 -40.246 1.00 94.50 65 THR A N 1
ATOM 488 C CA . THR A 1 65 ? 15.376 -13.628 -39.342 1.00 94.50 65 THR A CA 1
ATOM 489 C C . THR A 1 65 ? 15.876 -13.624 -37.898 1.00 94.50 65 THR A C 1
ATOM 491 O O . THR A 1 65 ? 17.062 -13.440 -37.639 1.00 94.50 65 THR A O 1
ATOM 494 N N . ALA A 1 66 ? 14.971 -13.839 -36.939 1.00 91.12 66 ALA A N 1
ATOM 495 C CA . ALA A 1 66 ? 15.360 -13.973 -35.534 1.00 91.12 66 ALA A CA 1
ATOM 496 C C . ALA A 1 66 ? 16.321 -15.154 -35.320 1.00 91.12 66 ALA A C 1
ATOM 498 O O . ALA A 1 66 ? 17.273 -15.024 -34.563 1.00 91.12 66 ALA A O 1
ATOM 499 N N . GLN A 1 67 ? 16.120 -16.261 -36.048 1.00 94.56 67 GLN A N 1
ATOM 500 C CA . GLN A 1 67 ? 17.021 -17.411 -35.983 1.00 94.56 67 GLN A CA 1
ATOM 501 C C . GLN A 1 67 ? 18.421 -17.057 -36.494 1.00 94.56 67 GLN A C 1
ATOM 503 O O . GLN A 1 67 ? 19.395 -17.469 -35.889 1.00 94.56 67 GLN A O 1
ATOM 508 N N . ASP A 1 68 ? 18.538 -16.229 -37.538 1.00 96.94 68 ASP A N 1
ATOM 509 C CA . ASP A 1 68 ? 19.856 -15.821 -38.038 1.00 96.94 68 ASP A CA 1
ATOM 510 C C . ASP A 1 68 ? 20.637 -14.989 -37.006 1.00 96.94 68 ASP A C 1
ATOM 512 O O . ASP A 1 68 ? 21.861 -15.064 -36.963 1.00 96.94 68 ASP A O 1
ATOM 516 N N . LEU A 1 69 ? 19.953 -14.193 -36.172 1.00 94.12 69 LEU A N 1
ATOM 517 C CA . LEU A 1 69 ? 20.605 -13.462 -35.081 1.00 94.12 69 LEU A CA 1
ATOM 518 C C . LEU A 1 69 ? 20.987 -14.377 -33.911 1.00 94.12 69 LEU A C 1
ATOM 520 O O . LEU A 1 69 ? 22.025 -14.145 -33.300 1.00 94.12 69 LEU A O 1
ATOM 524 N N . GLU A 1 70 ? 20.188 -15.410 -33.632 1.00 93.69 70 GLU A N 1
ATOM 525 C CA . GLU A 1 70 ? 20.529 -16.471 -32.672 1.00 93.69 70 GLU A CA 1
ATOM 526 C C . GLU A 1 70 ? 21.746 -17.281 -33.140 1.00 93.69 70 GLU A C 1
ATOM 528 O O . GLU A 1 70 ? 22.659 -17.527 -32.363 1.00 93.69 70 GLU A O 1
ATOM 533 N N . ASP A 1 71 ? 21.824 -17.635 -34.425 1.00 95.50 71 ASP A N 1
ATOM 534 C CA . ASP A 1 71 ? 22.964 -18.382 -34.976 1.00 95.50 71 ASP A CA 1
ATOM 535 C C . ASP A 1 71 ? 24.264 -17.558 -34.922 1.00 95.50 71 ASP A C 1
ATOM 537 O O . ASP A 1 71 ? 25.356 -18.094 -34.735 1.00 95.50 71 ASP A O 1
ATOM 541 N N . LEU A 1 72 ? 24.150 -16.235 -35.069 1.00 94.62 72 LEU A N 1
ATOM 542 C CA . LEU A 1 72 ? 25.265 -15.295 -34.954 1.00 94.62 72 LEU A CA 1
ATOM 543 C C . LEU A 1 72 ? 25.655 -14.988 -33.500 1.00 94.62 72 LEU A C 1
ATOM 545 O O . LEU A 1 72 ? 26.732 -14.426 -33.272 1.00 94.62 72 LEU A O 1
ATOM 549 N N . TYR A 1 73 ? 24.815 -15.340 -32.525 1.00 92.06 73 TYR A N 1
ATOM 550 C CA . TYR A 1 73 ? 25.080 -15.096 -31.113 1.00 92.06 73 TYR A CA 1
ATOM 551 C C . TYR A 1 73 ? 26.326 -15.863 -30.652 1.00 92.06 73 TYR A C 1
ATOM 553 O O . TYR A 1 73 ? 26.502 -17.049 -30.928 1.00 92.06 73 TYR A O 1
ATOM 561 N N . GLY A 1 74 ? 27.251 -15.153 -30.002 1.00 88.75 74 GLY A N 1
ATOM 562 C CA . GLY A 1 74 ? 28.572 -15.677 -29.639 1.00 88.75 74 GLY A CA 1
ATOM 563 C C . GLY A 1 74 ? 29.608 -15.705 -30.774 1.00 88.75 74 GLY A C 1
ATOM 564 O O . GLY A 1 74 ? 30.781 -15.950 -30.492 1.00 88.75 74 GLY A O 1
ATOM 565 N N . SER A 1 75 ? 29.211 -15.417 -32.020 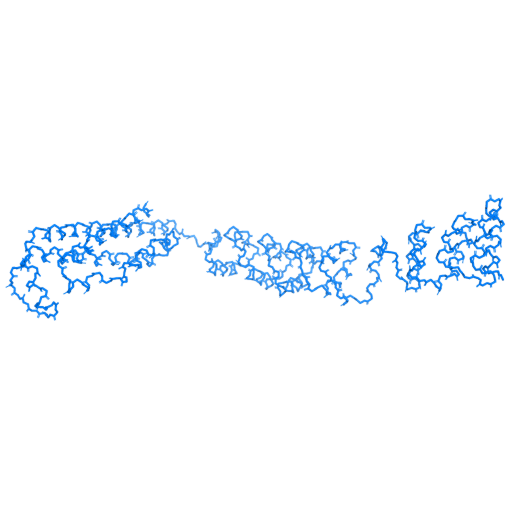1.00 89.44 75 SER A N 1
ATOM 566 C CA . SER A 1 75 ? 30.123 -15.277 -33.173 1.00 89.44 75 SER A CA 1
ATOM 567 C C . SER A 1 75 ? 30.451 -13.814 -33.490 1.00 89.44 75 SER A C 1
ATOM 569 O O . SER A 1 75 ? 31.499 -13.505 -34.050 1.00 89.44 75 SER A O 1
ATOM 571 N N . ILE A 1 76 ? 29.561 -12.883 -33.143 1.00 91.06 76 ILE A N 1
ATOM 572 C CA . ILE A 1 76 ? 29.778 -11.441 -33.309 1.00 91.06 76 ILE A CA 1
ATOM 573 C C . ILE A 1 76 ? 29.452 -10.690 -32.018 1.00 91.06 76 ILE A C 1
ATOM 575 O O . ILE A 1 76 ? 28.718 -11.197 -31.177 1.00 91.06 76 ILE A O 1
ATOM 579 N N . ASP A 1 77 ? 29.999 -9.479 -31.881 1.00 89.25 77 ASP A N 1
ATOM 580 C CA . ASP A 1 77 ? 29.786 -8.627 -30.705 1.00 89.25 77 ASP A CA 1
ATOM 581 C C . ASP A 1 77 ? 28.287 -8.356 -30.467 1.00 89.25 77 ASP A C 1
ATOM 583 O O . ASP A 1 77 ? 27.565 -8.002 -31.406 1.00 89.25 77 ASP A O 1
ATOM 587 N N . ASP A 1 78 ? 27.843 -8.425 -29.209 1.00 88.06 78 ASP A N 1
ATOM 588 C CA . ASP A 1 78 ? 26.442 -8.190 -28.820 1.00 88.06 78 ASP A CA 1
ATOM 589 C C . ASP A 1 78 ? 25.940 -6.812 -29.286 1.00 88.06 78 ASP A C 1
ATOM 591 O O . ASP A 1 78 ? 24.840 -6.690 -29.826 1.00 88.06 78 ASP A O 1
ATOM 595 N N . GLU A 1 79 ? 26.793 -5.780 -29.216 1.00 85.50 79 GLU A N 1
ATOM 596 C CA . GLU A 1 79 ? 26.498 -4.436 -29.738 1.00 85.50 79 GLU A CA 1
ATOM 597 C C . GLU A 1 79 ? 26.102 -4.454 -31.225 1.00 85.50 79 GLU A C 1
ATOM 599 O O . GLU A 1 79 ? 25.220 -3.707 -31.658 1.00 85.50 79 GLU A O 1
ATOM 604 N N . LEU A 1 80 ? 26.740 -5.317 -32.021 1.00 89.19 80 LEU A N 1
ATOM 605 C CA . LEU A 1 80 ? 26.475 -5.452 -33.449 1.00 89.19 80 LEU A CA 1
ATOM 606 C C . LEU A 1 80 ? 25.196 -6.255 -33.711 1.00 89.19 80 LEU A C 1
ATOM 608 O O . LEU A 1 80 ? 24.446 -5.906 -34.625 1.00 89.19 80 LEU A O 1
ATOM 612 N N . ILE A 1 81 ? 24.913 -7.287 -32.907 1.00 90.75 81 ILE A N 1
ATOM 613 C CA . ILE A 1 81 ? 23.633 -8.016 -32.951 1.00 90.75 81 ILE A CA 1
ATOM 614 C C . ILE A 1 81 ? 22.486 -7.046 -32.674 1.00 90.75 81 ILE A C 1
ATOM 616 O O . ILE A 1 81 ? 21.520 -6.989 -33.439 1.00 90.75 81 ILE A O 1
ATOM 620 N N . ILE A 1 82 ? 22.639 -6.214 -31.643 1.00 83.19 82 ILE A N 1
ATOM 621 C CA . ILE A 1 82 ? 21.678 -5.174 -31.278 1.00 83.19 82 ILE A CA 1
ATOM 622 C C . ILE A 1 82 ? 21.534 -4.145 -32.411 1.00 83.19 82 ILE A C 1
ATOM 624 O O . ILE A 1 82 ? 20.409 -3.790 -32.773 1.00 83.19 82 ILE A O 1
ATOM 628 N N . GLU A 1 83 ? 22.631 -3.681 -33.028 1.00 86.69 83 GLU A N 1
ATOM 629 C CA . GLU A 1 83 ? 22.574 -2.761 -34.178 1.00 86.69 83 GLU A CA 1
ATOM 630 C C . GLU A 1 83 ? 21.750 -3.349 -35.338 1.00 86.69 83 GLU A C 1
ATOM 632 O O . GLU A 1 83 ? 20.911 -2.660 -35.934 1.00 86.69 83 GLU A O 1
ATOM 637 N N . LEU A 1 84 ? 21.961 -4.625 -35.664 1.00 90.12 84 LEU A N 1
ATOM 638 C CA . LEU A 1 84 ? 21.264 -5.305 -36.755 1.00 90.12 84 LEU A CA 1
ATOM 639 C C . LEU A 1 84 ? 19.789 -5.555 -36.428 1.00 90.12 84 LEU A C 1
ATOM 641 O O . LEU A 1 84 ? 18.929 -5.243 -37.260 1.00 90.12 84 LEU A O 1
ATOM 645 N N . ALA A 1 85 ? 19.488 -6.029 -35.217 1.00 87.88 85 ALA A N 1
ATOM 646 C CA . ALA A 1 85 ? 18.126 -6.190 -34.712 1.00 87.88 85 ALA A CA 1
ATOM 647 C C . ALA A 1 85 ? 17.343 -4.870 -34.818 1.00 87.88 85 ALA A C 1
ATOM 649 O O . ALA A 1 85 ? 16.266 -4.832 -35.424 1.00 87.88 85 ALA A O 1
ATOM 650 N N . LYS A 1 86 ? 17.944 -3.760 -34.351 1.00 77.50 86 LYS A N 1
ATOM 651 C CA . LYS A 1 86 ? 17.416 -2.386 -34.465 1.00 77.50 86 LYS A CA 1
ATOM 652 C C . LYS A 1 86 ? 17.135 -2.004 -35.915 1.00 77.50 86 LYS A C 1
ATOM 654 O O . LYS A 1 86 ? 16.042 -1.550 -36.262 1.00 77.50 86 LYS A O 1
ATOM 659 N N . ARG A 1 87 ? 18.140 -2.155 -36.778 1.00 85.75 87 ARG A N 1
ATOM 660 C CA . ARG A 1 87 ? 18.106 -1.659 -38.159 1.00 85.75 87 ARG A CA 1
ATOM 661 C C . ARG A 1 87 ? 17.081 -2.385 -39.025 1.00 85.75 87 ARG A C 1
ATOM 663 O O . ARG A 1 87 ? 16.446 -1.743 -39.865 1.00 85.75 87 ARG A O 1
ATOM 670 N N . TYR A 1 88 ? 16.928 -3.691 -38.828 1.00 86.44 88 TYR A N 1
ATOM 671 C CA . TYR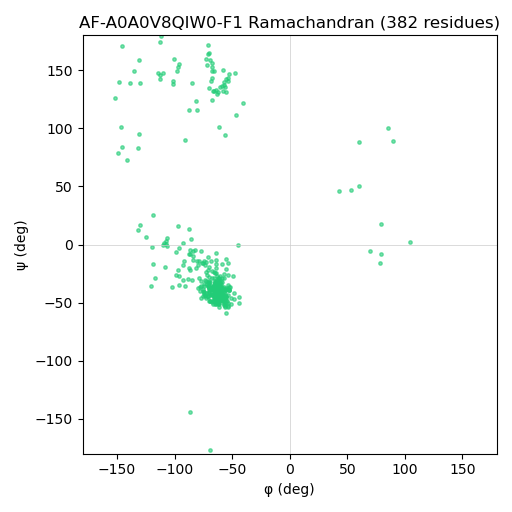 A 1 88 ? 16.087 -4.546 -39.668 1.00 86.44 88 TYR A CA 1
ATOM 672 C C . TYR A 1 88 ? 14.791 -5.001 -38.987 1.00 86.44 88 TYR A C 1
ATOM 674 O O . TYR A 1 88 ? 13.967 -5.640 -39.637 1.00 86.44 88 TYR A O 1
ATOM 682 N N . LYS A 1 89 ? 14.550 -4.579 -37.737 1.00 82.75 89 LYS A N 1
ATOM 683 C CA . LYS A 1 89 ? 13.343 -4.881 -36.945 1.00 82.75 89 LYS A CA 1
ATOM 684 C C . LYS A 1 89 ? 13.147 -6.382 -36.727 1.00 82.75 89 LYS A C 1
ATOM 686 O O . LYS A 1 89 ? 12.072 -6.925 -36.982 1.00 82.75 89 LYS A O 1
ATOM 691 N N . ILE A 1 90 ? 14.208 -7.029 -36.267 1.00 86.69 90 ILE A N 1
ATOM 692 C CA . ILE A 1 90 ? 14.269 -8.461 -35.968 1.00 86.69 90 ILE A CA 1
ATOM 693 C C . ILE A 1 90 ? 14.364 -8.618 -34.444 1.00 86.69 90 ILE A C 1
ATOM 695 O O . ILE A 1 90 ? 14.933 -7.754 -33.781 1.00 86.69 90 ILE A O 1
ATOM 699 N N . SER A 1 91 ? 13.793 -9.686 -33.881 1.00 84.25 91 SER A N 1
ATOM 700 C CA . SER A 1 91 ? 13.971 -9.999 -32.456 1.00 84.25 91 SER A CA 1
ATOM 701 C C . SER A 1 91 ? 15.439 -10.304 -32.164 1.00 84.25 91 SER A C 1
ATOM 703 O O . SER A 1 91 ? 16.041 -11.084 -32.900 1.00 84.25 91 SER A O 1
ATOM 705 N N . ALA A 1 92 ? 15.993 -9.709 -31.107 1.00 84.94 92 ALA A N 1
ATOM 706 C CA . ALA A 1 92 ? 17.315 -10.068 -30.601 1.00 84.94 92 ALA A CA 1
ATOM 707 C C . ALA A 1 92 ? 17.279 -11.444 -29.896 1.00 84.94 92 ALA A C 1
ATOM 709 O O . ALA A 1 92 ? 16.185 -11.875 -29.501 1.00 84.94 92 ALA A O 1
ATOM 710 N N . PRO A 1 93 ? 18.439 -12.112 -29.742 1.00 88.31 93 PRO A N 1
ATOM 711 C CA . PRO A 1 93 ? 18.570 -13.330 -28.950 1.00 88.31 93 PRO A CA 1
ATOM 712 C C . PRO A 1 93 ? 18.078 -13.157 -27.517 1.00 88.31 93 PRO A C 1
ATOM 714 O O . PRO A 1 93 ? 18.302 -12.105 -26.922 1.00 88.31 93 PRO A O 1
ATOM 717 N N . ALA A 1 94 ? 17.430 -14.182 -26.959 1.00 79.94 94 ALA A N 1
ATOM 718 C CA . ALA A 1 94 ? 16.771 -14.081 -25.650 1.00 79.94 94 ALA A CA 1
ATOM 719 C C . ALA A 1 94 ? 17.722 -13.650 -24.518 1.00 79.94 94 ALA A C 1
ATOM 721 O O . ALA A 1 94 ? 17.326 -12.864 -23.664 1.00 79.94 94 ALA A O 1
ATOM 722 N N . ASP A 1 95 ? 18.976 -14.107 -24.556 1.00 78.94 95 ASP A N 1
ATOM 723 C CA . ASP A 1 95 ? 19.982 -13.842 -23.520 1.00 78.94 95 ASP A CA 1
ATOM 724 C C . ASP A 1 95 ? 20.466 -12.377 -23.480 1.00 78.94 95 ASP A C 1
ATOM 726 O O . ASP A 1 95 ? 21.003 -11.940 -22.467 1.00 78.94 95 ASP A O 1
ATOM 730 N N . ILE A 1 96 ? 20.267 -11.615 -24.564 1.00 73.88 96 ILE A N 1
ATOM 731 C CA . ILE A 1 96 ? 20.637 -10.187 -24.678 1.00 73.88 96 ILE A CA 1
ATOM 732 C C . ILE A 1 96 ? 19.446 -9.300 -25.070 1.00 73.88 96 ILE A C 1
ATOM 734 O O . ILE A 1 96 ? 19.601 -8.108 -25.338 1.00 73.88 96 ILE A O 1
ATOM 738 N N . ALA A 1 97 ? 18.239 -9.870 -25.126 1.00 65.06 97 ALA A N 1
ATOM 739 C CA . ALA A 1 97 ? 17.018 -9.145 -25.464 1.00 65.06 97 ALA A CA 1
ATOM 740 C C . ALA A 1 97 ? 16.678 -8.092 -24.397 1.00 65.06 97 ALA A C 1
ATOM 742 O O . ALA A 1 97 ? 16.178 -7.016 -24.736 1.00 65.06 97 ALA A O 1
ATOM 743 N N . ASP A 1 98 ? 17.007 -8.385 -23.138 1.00 53.59 98 ASP A N 1
ATOM 744 C CA . ASP A 1 98 ? 16.700 -7.546 -21.979 1.00 53.59 98 ASP A CA 1
ATOM 745 C C . ASP A 1 98 ? 17.549 -6.261 -21.946 1.00 53.59 98 ASP A C 1
ATOM 747 O O . ASP A 1 98 ? 17.031 -5.197 -21.604 1.00 53.59 98 ASP A O 1
ATOM 751 N N . GLU A 1 99 ? 18.797 -6.299 -22.444 1.00 53.78 99 GLU A N 1
ATOM 752 C CA . GLU A 1 99 ? 19.677 -5.118 -22.596 1.00 53.78 99 GLU A CA 1
ATOM 753 C C . GLU A 1 99 ? 19.122 -4.076 -23.597 1.00 53.78 99 GLU A C 1
ATOM 755 O O . GLU A 1 99 ? 19.654 -2.971 -23.740 1.00 53.78 99 GLU A O 1
ATOM 760 N N . TYR A 1 100 ? 18.029 -4.413 -24.297 1.00 56.84 100 TYR A N 1
ATOM 761 C CA . TYR A 1 100 ? 17.394 -3.616 -25.343 1.00 56.84 100 TYR A CA 1
ATOM 762 C C . TYR A 1 100 ? 15.929 -3.212 -25.045 1.00 56.84 100 TYR A C 1
ATOM 764 O O . TYR A 1 100 ? 15.329 -2.453 -25.816 1.00 56.84 100 TYR A O 1
ATOM 772 N N . GLU A 1 101 ? 15.324 -3.626 -23.926 1.00 50.91 101 GLU A N 1
ATOM 773 C CA . GLU A 1 101 ? 13.901 -3.330 -23.663 1.00 50.91 101 GLU A CA 1
ATOM 774 C C . GLU A 1 101 ? 13.584 -1.854 -23.330 1.00 50.91 101 GLU A C 1
ATOM 776 O O . GLU A 1 101 ? 12.413 -1.464 -23.385 1.00 50.91 101 GLU A O 1
ATOM 781 N N . GLU A 1 102 ? 14.582 -0.993 -23.091 1.00 48.97 102 GLU A N 1
ATOM 782 C CA . GLU A 1 102 ? 14.374 0.460 -22.926 1.00 48.97 102 GLU A CA 1
ATOM 783 C C . GLU A 1 102 ? 13.854 1.164 -24.198 1.00 48.97 102 GLU A C 1
ATOM 785 O O . GLU A 1 102 ? 13.125 2.152 -24.106 1.00 48.97 102 GLU A O 1
ATOM 790 N N . GLU A 1 103 ? 14.212 0.697 -25.402 1.00 47.78 103 GLU A N 1
ATOM 791 C CA . GLU A 1 103 ? 13.901 1.399 -26.667 1.00 47.78 103 GLU A CA 1
ATOM 792 C C . GLU A 1 103 ? 12.842 0.686 -27.533 1.00 47.78 103 GLU A C 1
ATOM 794 O O . GLU A 1 103 ? 12.485 1.184 -28.607 1.00 47.78 103 GLU A O 1
ATOM 799 N N . LEU A 1 104 ? 12.315 -0.463 -27.084 1.00 45.94 104 LEU A N 1
ATOM 800 C CA . LEU A 1 104 ? 11.440 -1.341 -27.875 1.00 45.94 104 LEU A CA 1
ATOM 801 C C . LEU A 1 104 ? 9.965 -1.409 -27.476 1.00 45.94 104 LEU A C 1
ATOM 803 O O . LEU A 1 104 ? 9.223 -2.120 -28.154 1.00 45.94 104 LEU A O 1
ATOM 807 N N . CYS A 1 105 ? 9.481 -0.678 -26.471 1.00 46.97 105 CYS A N 1
ATOM 808 C CA . CYS A 1 105 ? 8.033 -0.467 -26.359 1.00 46.97 105 CYS A CA 1
ATOM 809 C C . CYS A 1 105 ? 7.635 0.813 -27.107 1.00 46.97 105 CYS A C 1
ATOM 811 O O . CYS A 1 105 ? 7.571 1.877 -26.493 1.00 46.97 105 CYS A O 1
ATOM 813 N N . PRO A 1 106 ? 7.290 0.752 -28.412 1.00 51.16 106 PRO A N 1
ATOM 814 C CA . PRO A 1 106 ? 6.652 1.880 -29.084 1.00 51.16 106 PRO A CA 1
ATOM 815 C C . PRO A 1 106 ? 5.271 2.191 -28.483 1.00 51.16 106 PRO A C 1
ATOM 817 O O . PRO A 1 106 ? 4.719 3.253 -28.760 1.00 51.16 106 PRO A O 1
ATOM 820 N N . ASP A 1 107 ? 4.719 1.279 -27.673 1.00 61.66 107 ASP A N 1
ATOM 821 C CA . ASP A 1 107 ? 3.455 1.438 -26.968 1.00 61.66 107 ASP A CA 1
ATOM 822 C C . ASP A 1 107 ? 3.610 1.069 -25.485 1.00 61.66 107 ASP A C 1
ATOM 824 O O . ASP A 1 107 ? 3.495 -0.098 -25.094 1.00 61.66 107 ASP A O 1
ATOM 828 N N . ALA A 1 108 ? 3.841 2.086 -24.651 1.00 65.12 108 ALA A N 1
ATOM 829 C CA . ALA A 1 108 ? 3.801 1.970 -23.194 1.00 65.12 108 ALA A CA 1
ATOM 830 C C . ALA A 1 108 ? 2.463 1.404 -22.668 1.00 65.12 108 ALA A C 1
ATOM 832 O O . ALA A 1 108 ? 2.405 1.001 -21.511 1.00 65.12 108 ALA A O 1
ATOM 833 N N . GLY A 1 109 ? 1.418 1.322 -23.503 1.00 68.62 109 GLY A N 1
ATOM 834 C CA . GLY A 1 109 ? 0.129 0.704 -23.203 1.00 68.62 109 GLY A CA 1
ATOM 835 C C . GLY A 1 109 ? 0.066 -0.821 -23.358 1.00 68.62 109 GLY A C 1
ATOM 836 O O . GLY A 1 109 ? -0.957 -1.407 -23.007 1.00 68.62 109 GLY A O 1
ATOM 837 N N . THR A 1 110 ? 1.118 -1.494 -23.842 1.00 80.62 110 THR A N 1
ATOM 838 C CA . THR A 1 110 ? 1.124 -2.970 -23.914 1.00 80.62 110 THR A CA 1
ATOM 839 C C . THR A 1 110 ? 1.141 -3.561 -22.499 1.00 80.62 110 THR A C 1
ATOM 841 O O . THR A 1 110 ? 2.076 -3.247 -21.768 1.00 80.62 110 THR A O 1
ATOM 844 N N . PRO A 1 111 ? 0.200 -4.430 -22.089 1.00 85.94 111 PRO A N 1
ATOM 845 C CA . PRO A 1 111 ? 0.179 -4.975 -20.729 1.00 85.94 111 PRO A CA 1
ATOM 846 C C . PRO A 1 111 ? 1.510 -5.619 -20.312 1.00 85.94 111 PRO A C 1
ATOM 848 O O . PRO A 1 111 ? 2.156 -6.297 -21.114 1.00 85.94 111 PRO A O 1
ATOM 851 N N . ILE A 1 112 ? 1.905 -5.414 -19.058 1.00 84.75 112 ILE A N 1
ATOM 852 C CA . ILE A 1 112 ? 3.091 -6.000 -18.422 1.00 84.75 112 ILE A CA 1
ATOM 853 C C . ILE A 1 112 ? 2.719 -6.407 -16.993 1.00 84.75 112 ILE A C 1
ATOM 855 O O . ILE A 1 112 ? 1.962 -5.698 -16.333 1.00 84.75 112 ILE A O 1
ATOM 859 N N . SER A 1 113 ? 3.196 -7.568 -16.545 1.00 89.44 113 SER A N 1
ATOM 860 C CA . SER A 1 113 ? 2.978 -8.045 -15.172 1.00 89.44 113 SER A CA 1
ATOM 861 C C . SER A 1 113 ? 3.796 -7.241 -14.167 1.00 89.44 113 SER A C 1
ATOM 863 O O . SER A 1 113 ? 4.895 -6.803 -14.517 1.00 89.44 113 SER A O 1
ATOM 865 N N . TRP A 1 114 ? 3.345 -7.178 -12.913 1.00 95.31 114 TRP A N 1
ATOM 866 C CA . TRP A 1 114 ? 4.079 -6.516 -11.831 1.00 95.31 114 TRP A CA 1
ATOM 867 C C . TRP A 1 114 ? 5.518 -7.014 -11.690 1.00 95.31 114 TRP A C 1
ATOM 869 O O . TRP A 1 114 ? 6.429 -6.205 -11.773 1.00 95.31 114 TRP A O 1
ATOM 879 N N . SER A 1 115 ? 5.729 -8.331 -11.556 1.00 90.38 115 SER A N 1
ATOM 880 C CA . SER A 1 115 ? 7.074 -8.906 -11.353 1.00 90.38 115 SER A CA 1
ATOM 881 C C . SER A 1 115 ? 8.038 -8.473 -12.453 1.00 90.38 115 SER A C 1
ATOM 883 O O . SER A 1 115 ? 9.069 -7.894 -12.159 1.00 90.38 115 SER A O 1
ATOM 885 N N . ARG A 1 116 ? 7.651 -8.619 -13.725 1.00 87.81 116 ARG A N 1
ATOM 886 C CA . ARG A 1 116 ? 8.487 -8.157 -14.840 1.00 87.81 116 ARG A CA 1
ATOM 887 C C . ARG A 1 116 ? 8.772 -6.650 -14.809 1.00 87.81 116 ARG A C 1
ATOM 889 O O . ARG A 1 116 ? 9.856 -6.242 -15.197 1.00 87.81 116 ARG A O 1
ATOM 896 N N . PHE A 1 117 ? 7.800 -5.820 -14.425 1.00 92.88 117 PHE A N 1
ATOM 897 C CA . PHE A 1 117 ? 8.040 -4.383 -14.271 1.00 92.88 117 PHE A CA 1
ATOM 898 C C . PHE A 1 117 ? 9.050 -4.121 -13.147 1.00 92.88 117 PHE A C 1
ATOM 900 O O . PHE A 1 117 ? 10.034 -3.421 -13.361 1.00 92.88 117 PHE A O 1
ATOM 907 N N . TYR A 1 118 ? 8.807 -4.700 -11.973 1.00 94.75 118 TYR A N 1
ATOM 908 C CA . TYR A 1 118 ? 9.603 -4.484 -10.771 1.00 94.75 118 TYR A CA 1
ATOM 909 C C . TYR A 1 118 ? 11.039 -5.024 -10.912 1.00 94.75 118 TYR A C 1
ATOM 911 O O . TYR A 1 118 ? 11.980 -4.377 -10.469 1.00 94.75 118 TYR A O 1
ATOM 919 N N . ASP A 1 119 ? 11.233 -6.136 -11.624 1.00 88.81 119 ASP A N 1
ATOM 920 C CA . ASP A 1 119 ? 12.563 -6.706 -11.881 1.00 88.81 119 ASP A CA 1
ATOM 921 C C . ASP A 1 119 ? 13.436 -5.816 -12.790 1.00 88.81 119 ASP A C 1
ATOM 923 O O . ASP A 1 119 ? 14.656 -5.938 -12.763 1.00 88.81 119 ASP A O 1
ATOM 927 N N . ALA A 1 120 ? 12.832 -4.931 -13.596 1.00 86.00 120 ALA A N 1
ATOM 928 C CA . ALA A 1 120 ? 13.528 -4.198 -14.658 1.00 86.00 120 ALA A CA 1
ATOM 929 C C . ALA A 1 120 ? 13.523 -2.666 -14.502 1.00 86.00 120 ALA A C 1
ATOM 931 O O . ALA A 1 120 ? 14.310 -1.987 -15.159 1.00 86.00 120 ALA A O 1
ATOM 932 N N . PHE A 1 121 ? 12.646 -2.081 -13.673 1.00 90.12 121 PHE A N 1
ATOM 933 C CA . PHE A 1 121 ? 12.448 -0.622 -13.678 1.00 90.12 121 PHE A CA 1
ATOM 934 C C . PHE A 1 121 ? 13.670 0.185 -13.219 1.00 90.12 121 PHE A C 1
ATOM 936 O O . PHE A 1 121 ? 13.799 1.340 -13.621 1.00 90.12 121 PHE A O 1
ATOM 943 N N . TYR A 1 122 ? 14.565 -0.412 -12.428 1.00 86.56 122 TYR A N 1
ATOM 944 C CA . TYR A 1 122 ? 15.823 0.211 -12.010 1.00 86.56 122 TYR A CA 1
ATOM 945 C C . TYR A 1 122 ? 16.793 0.456 -13.167 1.00 86.56 122 TYR A C 1
ATOM 947 O O . TYR A 1 122 ? 17.571 1.410 -13.128 1.00 86.56 122 TYR A O 1
ATOM 955 N N . ASP A 1 123 ? 16.725 -0.374 -14.206 1.00 83.38 123 ASP A N 1
ATOM 956 C CA . ASP A 1 123 ? 17.580 -0.262 -15.388 1.00 83.38 123 ASP A CA 1
ATOM 957 C C . ASP A 1 123 ? 16.999 0.698 -16.435 1.00 83.38 123 ASP A C 1
ATOM 959 O O . ASP A 1 123 ? 17.632 0.990 -17.451 1.00 83.38 123 ASP A O 1
ATOM 963 N N . TRP A 1 124 ? 15.789 1.210 -16.199 1.00 84.25 124 TRP A N 1
ATOM 964 C CA . TRP A 1 124 ? 15.081 2.091 -17.114 1.00 84.25 124 TRP A CA 1
ATOM 965 C C . TRP A 1 124 ? 15.229 3.569 -16.751 1.00 84.25 124 TRP A C 1
ATOM 967 O O . TRP A 1 124 ? 15.239 3.971 -15.588 1.00 84.25 124 TRP A O 1
ATOM 977 N N . LYS A 1 125 ? 15.204 4.431 -17.769 1.00 83.38 125 LYS A N 1
ATOM 978 C CA . LYS A 1 125 ? 15.015 5.872 -17.604 1.00 83.38 125 LYS A CA 1
ATOM 979 C C . LYS A 1 125 ? 13.712 6.130 -16.846 1.00 83.38 125 LYS A C 1
ATOM 981 O O . LYS A 1 125 ? 12.675 5.577 -17.239 1.00 83.38 125 LYS A O 1
ATOM 986 N N . PRO A 1 126 ? 13.708 7.034 -15.849 1.00 86.06 126 PRO A N 1
ATOM 987 C CA . PRO A 1 126 ? 12.523 7.308 -15.040 1.00 86.06 126 PRO A CA 1
ATOM 988 C C . PRO A 1 126 ? 11.277 7.644 -15.865 1.00 86.06 126 PRO A C 1
ATOM 990 O O . PRO A 1 126 ? 10.184 7.182 -15.551 1.00 86.06 126 PRO A O 1
ATOM 993 N N . GLU A 1 127 ? 11.408 8.399 -16.960 1.00 83.62 127 GLU A N 1
ATOM 994 C CA . GLU A 1 127 ? 10.271 8.748 -17.819 1.00 83.62 127 GLU A CA 1
ATOM 995 C C . GLU A 1 127 ? 9.659 7.522 -18.505 1.00 83.62 127 GLU A C 1
ATOM 997 O O . GLU A 1 127 ? 8.438 7.436 -18.661 1.00 83.62 127 GLU A O 1
ATOM 1002 N N . TYR A 1 128 ? 10.500 6.564 -18.900 1.00 84.06 128 TYR A N 1
ATOM 1003 C CA . TYR A 1 128 ? 10.051 5.316 -19.500 1.00 84.06 128 TYR A CA 1
ATOM 1004 C C . TYR A 1 128 ? 9.409 4.409 -18.453 1.00 84.06 128 TYR A C 1
ATOM 1006 O O . TYR A 1 128 ? 8.295 3.939 -18.681 1.00 84.06 128 TYR A O 1
ATOM 1014 N N . ALA A 1 129 ? 10.035 4.243 -17.284 1.00 90.31 129 ALA A N 1
ATOM 1015 C CA . ALA A 1 129 ? 9.467 3.480 -16.175 1.00 90.31 129 ALA A CA 1
ATOM 1016 C C . ALA A 1 129 ? 8.083 4.019 -15.769 1.00 90.31 129 ALA A C 1
ATOM 1018 O O . ALA A 1 129 ? 7.115 3.260 -15.712 1.00 90.31 129 ALA A O 1
ATOM 1019 N N . LYS A 1 130 ? 7.937 5.343 -15.618 1.00 91.62 130 LYS A N 1
ATOM 1020 C CA . LYS A 1 130 ? 6.649 6.006 -15.334 1.00 91.62 130 LYS A CA 1
ATOM 1021 C C . LYS A 1 130 ? 5.589 5.724 -16.398 1.00 91.62 130 LYS A C 1
ATOM 1023 O O . LYS A 1 130 ? 4.430 5.457 -16.066 1.00 91.62 130 LYS A O 1
ATOM 1028 N N . ALA A 1 131 ? 5.967 5.784 -17.676 1.00 88.25 131 ALA A N 1
ATOM 1029 C CA . ALA A 1 131 ? 5.061 5.483 -18.780 1.00 88.25 131 ALA A CA 1
ATOM 1030 C C . ALA A 1 131 ? 4.668 3.998 -18.797 1.00 88.25 131 ALA A C 1
ATOM 1032 O O . ALA A 1 131 ? 3.490 3.673 -18.949 1.00 88.25 131 ALA A O 1
ATOM 1033 N N . ARG A 1 132 ? 5.633 3.094 -18.595 1.00 88.31 132 ARG A N 1
ATOM 1034 C CA . ARG A 1 132 ? 5.429 1.642 -18.596 1.00 88.31 132 ARG A CA 1
ATOM 1035 C C . ARG A 1 132 ? 4.561 1.181 -17.428 1.00 88.31 132 ARG A C 1
ATOM 1037 O O . ARG A 1 132 ? 3.693 0.333 -17.625 1.00 88.31 132 ARG A O 1
ATOM 1044 N N . LEU A 1 133 ? 4.710 1.803 -16.259 1.00 93.50 133 LEU A N 1
ATOM 1045 C CA . LEU A 1 133 ? 3.892 1.554 -15.070 1.00 93.50 133 LEU A CA 1
ATOM 1046 C C . LEU A 1 133 ? 2.391 1.776 -15.332 1.00 93.50 133 LEU A C 1
ATOM 1048 O O . LEU A 1 133 ? 1.535 1.150 -14.702 1.00 93.50 133 LEU A O 1
ATOM 1052 N N . GLN A 1 134 ? 2.021 2.614 -16.311 1.00 91.06 134 GLN A N 1
ATOM 1053 C CA . GLN A 1 134 ? 0.616 2.795 -16.694 1.00 91.06 134 GLN A CA 1
ATOM 1054 C C . GLN A 1 134 ? -0.020 1.509 -17.254 1.00 91.06 134 GLN A C 1
ATOM 1056 O O . GLN A 1 134 ? -1.219 1.309 -17.075 1.00 91.06 134 GLN A O 1
ATOM 1061 N N . ALA A 1 135 ? 0.756 0.595 -17.842 1.00 90.50 135 ALA A N 1
ATOM 1062 C CA . ALA A 1 135 ? 0.271 -0.690 -18.357 1.00 90.50 135 ALA A CA 1
ATOM 1063 C C . ALA A 1 135 ? 0.171 -1.817 -17.308 1.00 90.50 135 ALA A C 1
ATOM 1065 O O . ALA A 1 135 ? -0.339 -2.890 -17.630 1.00 90.50 135 ALA A O 1
ATOM 1066 N N . VAL A 1 136 ? 0.632 -1.591 -16.075 1.00 93.62 136 VAL A N 1
ATOM 1067 C CA . VAL A 1 136 ? 0.692 -2.612 -15.016 1.00 93.62 136 VAL A CA 1
ATOM 1068 C C . VAL A 1 136 ? -0.624 -2.676 -14.240 1.00 93.62 136 VAL A C 1
ATOM 1070 O O . VAL A 1 136 ? -1.019 -1.698 -13.613 1.00 93.62 136 VAL A O 1
ATOM 1073 N N . THR A 1 137 ? -1.358 -3.786 -14.298 1.00 90.81 137 THR A N 1
ATOM 1074 C CA . THR A 1 137 ? -2.701 -3.889 -13.676 1.00 90.81 137 THR A CA 1
ATOM 1075 C C . THR A 1 137 ? -2.762 -4.769 -12.434 1.00 90.81 137 THR A C 1
ATOM 1077 O O . THR A 1 137 ? -3.719 -4.673 -11.671 1.00 90.81 137 THR A O 1
ATOM 1080 N N . ASP A 1 138 ? -1.780 -5.641 -12.262 1.00 93.56 138 ASP A N 1
ATOM 1081 C CA . ASP A 1 138 ? -1.503 -6.400 -11.050 1.00 93.56 138 ASP A CA 1
ATOM 1082 C C . ASP A 1 138 ? -0.410 -5.693 -10.244 1.00 93.56 138 ASP A C 1
ATOM 1084 O O . ASP A 1 138 ? 0.398 -4.963 -10.809 1.00 93.56 138 ASP A O 1
ATOM 1088 N N . PHE A 1 139 ? -0.398 -5.885 -8.928 1.00 96.88 139 PHE A N 1
ATOM 1089 C CA . PHE A 1 139 ? 0.565 -5.254 -8.026 1.00 96.88 139 PHE A CA 1
ATOM 1090 C C . PHE A 1 139 ? 1.092 -6.287 -7.034 1.00 96.88 139 PHE A C 1
ATOM 1092 O O . PHE A 1 139 ? 0.381 -7.240 -6.698 1.00 96.88 139 PHE A O 1
ATOM 1099 N N . GLY A 1 140 ? 2.339 -6.105 -6.610 1.00 94.25 140 GLY A N 1
ATOM 1100 C CA . GLY A 1 140 ? 3.016 -6.974 -5.657 1.00 94.25 140 GLY A CA 1
ATOM 1101 C C . GLY A 1 140 ? 2.744 -6.592 -4.209 1.00 94.25 140 GLY A C 1
ATOM 1102 O O . GLY A 1 140 ? 1.623 -6.215 -3.855 1.00 94.25 140 GLY A O 1
ATOM 1103 N N . SER A 1 141 ? 3.759 -6.751 -3.361 1.00 96.81 141 SER A N 1
ATOM 1104 C CA . SER A 1 141 ? 3.646 -6.398 -1.943 1.00 96.81 141 SER A CA 1
ATOM 1105 C C . SER A 1 141 ? 3.570 -4.883 -1.743 1.00 96.81 141 SER A C 1
ATOM 1107 O O . SER A 1 141 ? 3.877 -4.091 -2.633 1.00 96.81 141 SER A O 1
ATOM 1109 N N . ASP A 1 142 ? 3.151 -4.474 -0.549 1.00 96.62 142 ASP A N 1
ATOM 1110 C CA . ASP A 1 142 ? 3.173 -3.072 -0.148 1.00 96.62 142 ASP A CA 1
ATOM 1111 C C . ASP A 1 142 ? 4.594 -2.485 -0.135 1.00 96.62 142 ASP A C 1
ATOM 1113 O O . ASP A 1 142 ? 4.754 -1.338 -0.544 1.00 96.62 142 ASP A O 1
ATOM 1117 N N . ASP A 1 143 ? 5.606 -3.282 0.230 1.00 97.38 143 ASP A N 1
ATOM 1118 C CA . ASP A 1 143 ? 7.022 -2.879 0.187 1.00 97.38 143 ASP A CA 1
ATOM 1119 C C . ASP A 1 143 ? 7.480 -2.564 -1.242 1.00 97.38 143 ASP A C 1
ATOM 1121 O O . ASP A 1 143 ? 8.013 -1.489 -1.504 1.00 97.38 143 ASP A O 1
ATOM 1125 N N . GLU A 1 144 ? 7.224 -3.476 -2.189 1.00 98.00 144 GLU A N 1
ATOM 1126 C CA . GLU A 1 144 ? 7.614 -3.291 -3.593 1.00 98.00 144 GLU A CA 1
ATOM 1127 C C . GLU A 1 144 ? 6.905 -2.072 -4.199 1.00 98.00 144 GLU A C 1
ATOM 1129 O O . GLU A 1 144 ? 7.482 -1.320 -4.985 1.00 98.00 144 GLU A O 1
ATOM 1134 N N . VAL A 1 145 ? 5.637 -1.851 -3.834 1.00 98.12 145 VAL A N 1
ATOM 1135 C CA . VAL A 1 145 ? 4.899 -0.664 -4.277 1.00 98.12 145 VAL A CA 1
ATOM 1136 C C . VAL A 1 145 ? 5.505 0.607 -3.694 1.00 98.12 145 VAL A C 1
ATOM 1138 O O . VAL A 1 145 ? 5.652 1.581 -4.435 1.00 98.12 145 VAL A O 1
ATOM 1141 N N . LEU A 1 146 ? 5.819 0.627 -2.397 1.00 97.94 146 LEU A N 1
ATOM 1142 C CA . LEU A 1 146 ? 6.412 1.797 -1.756 1.00 97.94 146 LEU A CA 1
ATOM 1143 C C . LEU A 1 146 ? 7.760 2.148 -2.392 1.00 97.94 146 LEU A C 1
ATOM 1145 O O . LEU A 1 146 ? 8.012 3.317 -2.670 1.00 97.94 146 LEU A O 1
ATOM 1149 N N . GLU A 1 147 ? 8.581 1.148 -2.692 1.00 97.88 147 GLU A N 1
ATOM 1150 C CA . GLU A 1 147 ? 9.861 1.336 -3.372 1.00 97.88 147 GLU A CA 1
ATOM 1151 C C . GLU A 1 147 ? 9.673 1.984 -4.750 1.00 97.88 147 GLU A C 1
ATOM 1153 O O . GLU A 1 147 ? 10.315 2.984 -5.061 1.00 97.88 147 GLU A O 1
ATOM 1158 N N . VAL A 1 148 ? 8.704 1.516 -5.545 1.00 98.00 148 VAL A N 1
ATOM 1159 C CA . VAL A 1 148 ? 8.363 2.157 -6.828 1.00 98.00 148 VAL A CA 1
ATOM 1160 C C . VAL A 1 148 ? 7.869 3.596 -6.630 1.00 98.00 148 VAL A C 1
ATOM 1162 O O . VAL A 1 148 ? 8.183 4.471 -7.442 1.00 98.00 148 VAL A O 1
ATOM 1165 N N . VAL A 1 149 ? 7.106 3.867 -5.564 1.00 98.06 149 VAL A N 1
ATOM 1166 C CA . VAL A 1 149 ? 6.658 5.226 -5.216 1.00 98.06 149 VAL A CA 1
ATOM 1167 C C . VAL A 1 149 ? 7.847 6.133 -4.908 1.00 98.06 149 VAL A C 1
ATOM 1169 O O . VAL A 1 149 ? 7.924 7.232 -5.456 1.00 98.06 149 VAL A O 1
ATOM 1172 N N . GLN A 1 150 ? 8.774 5.676 -4.072 1.00 96.38 150 GLN A N 1
ATOM 1173 C CA . GLN A 1 150 ? 9.956 6.432 -3.671 1.00 96.38 150 GLN A CA 1
ATOM 1174 C C . GLN A 1 150 ? 10.894 6.666 -4.861 1.00 96.38 150 GLN A C 1
ATOM 1176 O O . GLN A 1 150 ? 11.270 7.801 -5.139 1.00 96.38 150 GLN A O 1
ATOM 1181 N N . GLU A 1 151 ? 11.210 5.635 -5.635 1.00 97.06 151 GLU A N 1
ATOM 1182 C CA . GLU A 1 151 ? 12.179 5.756 -6.726 1.00 97.06 151 GLU A CA 1
ATOM 1183 C C . GLU A 1 151 ? 11.657 6.599 -7.893 1.00 97.06 151 GLU A C 1
ATOM 1185 O O . GLU A 1 151 ? 12.381 7.423 -8.457 1.00 97.06 151 GLU A O 1
ATOM 1190 N N . LEU A 1 152 ? 10.382 6.439 -8.262 1.00 96.25 152 LEU A N 1
ATOM 1191 C CA . LEU A 1 152 ? 9.833 7.144 -9.418 1.00 96.25 152 LEU A CA 1
ATOM 1192 C C . LEU A 1 152 ? 9.178 8.477 -9.053 1.00 96.25 152 LEU A C 1
ATOM 1194 O O . LEU A 1 152 ? 9.176 9.383 -9.888 1.00 96.25 152 LEU A O 1
ATOM 1198 N N . PHE A 1 153 ? 8.611 8.633 -7.858 1.00 96.69 153 PHE A N 1
ATOM 1199 C CA . PHE A 1 153 ? 7.710 9.750 -7.549 1.00 96.69 153 PHE A CA 1
ATOM 1200 C C . PHE A 1 153 ? 8.049 10.521 -6.264 1.00 96.69 153 PHE A C 1
ATOM 1202 O O . PHE A 1 153 ? 7.204 11.285 -5.800 1.00 96.69 153 PHE A O 1
ATOM 1209 N N . TRP A 1 154 ? 9.262 10.397 -5.707 1.00 92.19 154 TRP A N 1
ATOM 1210 C CA . TRP A 1 154 ? 9.659 11.132 -4.490 1.00 92.19 154 TRP A CA 1
ATOM 1211 C C . TRP A 1 154 ? 9.471 12.658 -4.569 1.00 92.19 154 TRP A C 1
ATOM 1213 O O . TRP A 1 154 ? 9.322 13.304 -3.533 1.00 92.19 154 TRP A O 1
ATOM 1223 N N . ASP A 1 155 ? 9.500 13.250 -5.768 1.00 93.88 155 ASP A N 1
ATOM 1224 C CA . ASP A 1 155 ? 9.352 14.691 -6.000 1.00 93.88 155 ASP A CA 1
ATOM 1225 C C . ASP A 1 155 ? 8.005 15.102 -6.620 1.00 93.88 155 ASP A C 1
ATOM 1227 O O . ASP A 1 155 ? 7.791 16.288 -6.889 1.00 93.88 155 ASP A O 1
ATOM 1231 N N . ASP A 1 156 ? 7.087 14.154 -6.829 1.00 96.44 156 ASP A N 1
ATOM 1232 C CA . ASP A 1 156 ? 5.804 14.386 -7.496 1.00 96.44 156 ASP A CA 1
ATOM 1233 C C . ASP A 1 156 ? 4.641 13.779 -6.700 1.00 96.44 156 ASP A C 1
ATOM 1235 O O . ASP A 1 156 ? 4.149 12.684 -6.985 1.00 96.44 156 ASP A O 1
ATOM 1239 N N . GLU A 1 157 ? 4.171 14.541 -5.705 1.00 97.69 157 GLU A N 1
ATOM 1240 C CA . GLU A 1 157 ? 3.046 14.169 -4.836 1.00 97.69 157 GLU A CA 1
ATOM 1241 C C . GLU A 1 157 ? 1.797 13.779 -5.641 1.00 97.69 157 GLU A C 1
ATOM 1243 O O . GLU A 1 157 ? 1.067 12.862 -5.259 1.00 97.69 157 GLU A O 1
ATOM 1248 N N . TYR A 1 158 ? 1.530 14.449 -6.767 1.00 97.38 158 TYR A N 1
ATOM 1249 C CA . TYR A 1 158 ? 0.341 14.187 -7.576 1.00 97.38 158 TYR A CA 1
ATOM 1250 C C . TYR A 1 158 ? 0.416 12.821 -8.263 1.00 97.38 158 TYR A C 1
ATOM 1252 O O . TYR A 1 158 ? -0.543 12.043 -8.213 1.00 97.38 158 TYR A O 1
ATOM 1260 N N . GLU A 1 159 ? 1.544 12.525 -8.907 1.00 96.81 159 GLU A N 1
ATOM 1261 C CA . GLU A 1 159 ? 1.769 11.249 -9.582 1.00 96.81 159 GLU A CA 1
ATOM 1262 C C . GLU A 1 159 ? 1.852 10.089 -8.581 1.00 96.81 159 GLU A C 1
ATOM 1264 O O . GLU A 1 159 ? 1.200 9.062 -8.803 1.00 96.81 159 GLU A O 1
ATOM 1269 N N . ALA A 1 160 ? 2.555 10.282 -7.455 1.00 98.19 160 ALA A N 1
ATOM 1270 C CA . ALA A 1 160 ? 2.621 9.322 -6.353 1.00 98.19 160 ALA A CA 1
ATOM 1271 C C . ALA A 1 160 ? 1.220 8.986 -5.831 1.00 98.19 160 ALA A C 1
ATOM 1273 O O . ALA A 1 160 ? 0.808 7.825 -5.825 1.00 98.19 160 ALA A O 1
ATOM 1274 N N . SER A 1 161 ? 0.442 10.018 -5.491 1.00 98.50 161 SER A N 1
ATOM 1275 C CA . SER A 1 161 ? -0.918 9.869 -4.972 1.00 98.50 161 SER A CA 1
ATOM 1276 C C . SER A 1 161 ? -1.817 9.115 -5.948 1.00 98.50 161 SER A C 1
ATOM 1278 O O . SER A 1 161 ? -2.497 8.160 -5.576 1.00 98.50 161 SER A O 1
ATOM 1280 N N . ARG A 1 162 ? -1.784 9.490 -7.234 1.00 97.94 162 ARG A N 1
ATOM 1281 C CA . ARG A 1 162 ? -2.585 8.827 -8.270 1.00 97.94 162 ARG A CA 1
ATO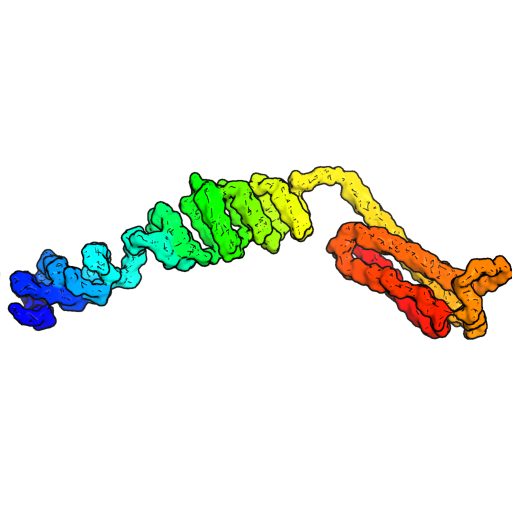M 1282 C C . ARG A 1 162 ? -2.209 7.353 -8.420 1.00 97.94 162 ARG A C 1
ATOM 1284 O O . ARG A 1 162 ? -3.092 6.514 -8.616 1.00 97.94 162 ARG A O 1
ATOM 1291 N N . PHE A 1 163 ? -0.917 7.041 -8.367 1.00 98.00 163 PHE A N 1
ATOM 1292 C CA . PHE A 1 163 ? -0.439 5.669 -8.449 1.00 98.00 163 PHE A CA 1
ATOM 1293 C C . PHE A 1 163 ? -0.880 4.846 -7.232 1.00 98.00 163 PHE A C 1
ATOM 1295 O O . PHE A 1 163 ? -1.466 3.778 -7.408 1.00 98.00 163 PHE A O 1
ATOM 1302 N N . VAL A 1 164 ? -0.717 5.372 -6.018 1.00 98.44 164 VAL A N 1
ATOM 1303 C CA . VAL A 1 164 ? -1.141 4.701 -4.780 1.00 98.44 164 VAL A CA 1
ATOM 1304 C C . VAL A 1 164 ? -2.653 4.473 -4.750 1.00 98.44 164 VAL A C 1
ATOM 1306 O O . VAL A 1 164 ? -3.087 3.366 -4.438 1.00 98.44 164 VAL A O 1
ATOM 1309 N N . THR A 1 165 ? -3.481 5.444 -5.158 1.00 98.31 165 THR A N 1
ATOM 1310 C CA . THR A 1 165 ? -4.938 5.234 -5.285 1.00 98.31 165 THR A CA 1
ATOM 1311 C C . THR A 1 165 ? -5.260 4.051 -6.199 1.00 98.31 165 THR A C 1
ATOM 1313 O O . THR A 1 165 ? -6.069 3.194 -5.847 1.00 98.31 165 THR A O 1
ATOM 1316 N N . ARG A 1 166 ? -4.591 3.954 -7.353 1.00 97.50 166 ARG A N 1
ATOM 1317 C CA . ARG A 1 166 ? -4.780 2.840 -8.293 1.00 97.50 166 ARG A CA 1
ATOM 1318 C C . ARG A 1 166 ? -4.390 1.493 -7.674 1.00 97.50 166 ARG A C 1
ATOM 1320 O O . ARG A 1 166 ? -5.083 0.501 -7.893 1.00 97.50 166 ARG A O 1
ATOM 1327 N N . VAL A 1 167 ? -3.305 1.456 -6.906 1.00 97.94 167 VAL A N 1
ATOM 1328 C CA . VAL A 1 167 ? -2.849 0.258 -6.189 1.00 97.94 167 VAL A CA 1
ATOM 1329 C C . VAL A 1 167 ? -3.866 -0.175 -5.120 1.00 97.94 167 VAL A C 1
ATOM 1331 O O . VAL A 1 167 ? -4.222 -1.353 -5.024 1.00 97.94 167 VAL A O 1
ATOM 1334 N N . LEU A 1 168 ? -4.406 0.782 -4.361 1.00 97.62 168 LEU A N 1
ATOM 1335 C CA . LEU A 1 168 ? -5.449 0.538 -3.361 1.00 97.62 168 LEU A CA 1
ATOM 1336 C C . LEU A 1 168 ? -6.735 -0.022 -3.988 1.00 97.62 168 LEU A C 1
ATOM 1338 O O . LEU A 1 168 ? -7.332 -0.958 -3.438 1.00 97.62 168 LEU A O 1
ATOM 1342 N N . ASP A 1 169 ? -7.135 0.519 -5.142 1.00 96.50 169 ASP A N 1
ATOM 1343 C CA . ASP A 1 169 ? -8.304 0.080 -5.916 1.00 96.50 169 ASP A CA 1
ATOM 1344 C C . ASP A 1 169 ? -8.144 -1.356 -6.438 1.00 96.50 169 ASP A C 1
ATOM 1346 O O . ASP A 1 169 ? -9.118 -2.109 -6.511 1.00 96.50 169 ASP A O 1
ATOM 1350 N N . ALA A 1 170 ? -6.911 -1.766 -6.742 1.00 95.75 170 ALA A N 1
ATOM 1351 C CA . ALA A 1 170 ? -6.580 -3.141 -7.107 1.00 95.75 170 ALA A CA 1
ATOM 1352 C C . ALA A 1 170 ? -6.522 -4.106 -5.908 1.00 95.75 170 ALA A C 1
ATOM 1354 O O . ALA A 1 170 ? -6.412 -5.317 -6.097 1.00 95.75 170 ALA A O 1
ATOM 1355 N N . GLY A 1 171 ? -6.663 -3.598 -4.680 1.00 95.19 171 GLY A N 1
ATOM 1356 C CA . GLY A 1 171 ? -6.832 -4.410 -3.475 1.00 95.19 171 GLY A CA 1
ATOM 1357 C C . GLY A 1 171 ? -5.597 -4.527 -2.584 1.00 95.19 171 GLY A C 1
ATOM 1358 O O . GLY A 1 171 ? -5.689 -5.185 -1.549 1.00 95.19 171 GLY A O 1
ATOM 1359 N N . VAL A 1 172 ? -4.484 -3.874 -2.923 1.00 96.75 172 VAL A N 1
ATOM 1360 C CA . VAL A 1 172 ? -3.296 -3.840 -2.055 1.00 96.75 172 VAL A CA 1
ATOM 1361 C C . VAL A 1 172 ? -3.604 -3.047 -0.786 1.00 96.75 172 VAL A C 1
ATOM 1363 O O . VAL A 1 172 ? -4.368 -2.077 -0.809 1.00 96.75 172 VAL A O 1
ATOM 1366 N N . ARG A 1 173 ? -3.054 -3.493 0.342 1.00 96.81 173 ARG A N 1
ATOM 1367 C CA . ARG A 1 173 ? -3.192 -2.871 1.662 1.00 96.81 173 ARG A CA 1
ATOM 1368 C C . ARG A 1 173 ? -1.807 -2.714 2.258 1.00 96.81 173 ARG A C 1
ATOM 1370 O O . ARG A 1 173 ? -0.998 -3.624 2.122 1.00 96.81 173 ARG A O 1
ATOM 1377 N N . PHE A 1 174 ? -1.571 -1.577 2.892 1.00 96.81 174 PHE A N 1
ATOM 1378 C CA . PHE A 1 174 ? -0.259 -1.184 3.389 1.00 96.81 174 PHE A CA 1
ATOM 1379 C C . PHE A 1 174 ? -0.172 -1.421 4.893 1.00 96.81 174 PHE A C 1
ATOM 1381 O O . PHE A 1 174 ? -1.141 -1.170 5.618 1.00 96.81 174 PHE A O 1
ATOM 1388 N N . ARG A 1 175 ? 0.985 -1.901 5.350 1.00 92.56 175 ARG A N 1
ATOM 1389 C CA . ARG A 1 175 ? 1.352 -1.904 6.769 1.00 92.56 175 ARG A CA 1
ATOM 1390 C C . ARG A 1 175 ? 1.653 -0.494 7.264 1.00 92.56 175 ARG A C 1
ATOM 1392 O O . ARG A 1 175 ? 1.840 0.427 6.476 1.00 92.56 175 ARG A O 1
ATOM 1399 N N . ASP A 1 176 ? 1.665 -0.353 8.577 1.00 86.88 176 ASP A N 1
ATOM 1400 C CA . ASP A 1 176 ? 1.966 0.878 9.304 1.00 86.88 176 ASP A CA 1
ATOM 1401 C C . ASP A 1 176 ? 3.268 1.549 8.870 1.00 86.88 176 ASP A C 1
ATOM 1403 O O . ASP A 1 176 ? 3.214 2.711 8.470 1.00 86.88 176 ASP A O 1
ATOM 1407 N N . GLU A 1 177 ? 4.379 0.810 8.832 1.00 91.50 177 GLU A N 1
ATOM 1408 C CA . GLU A 1 177 ? 5.683 1.338 8.399 1.00 91.50 177 GLU A CA 1
ATOM 1409 C C . GLU A 1 177 ? 5.595 2.008 7.014 1.00 91.50 177 GLU A C 1
ATOM 1411 O O . GLU A 1 177 ? 6.045 3.136 6.809 1.00 91.50 177 GLU A O 1
ATOM 1416 N N . ASN A 1 178 ? 4.888 1.366 6.082 1.00 96.56 178 ASN A N 1
ATOM 1417 C CA . ASN A 1 178 ? 4.719 1.870 4.725 1.00 96.56 178 ASN A CA 1
ATOM 1418 C C . ASN A 1 178 ? 3.694 3.011 4.645 1.00 96.56 178 ASN A C 1
ATOM 1420 O O . ASN A 1 178 ? 3.820 3.900 3.807 1.00 96.56 178 ASN A O 1
ATOM 1424 N N . LEU A 1 179 ? 2.673 3.021 5.506 1.00 97.38 179 LEU A N 1
ATOM 1425 C CA . LEU A 1 179 ? 1.700 4.114 5.582 1.00 97.38 179 LEU A CA 1
ATOM 1426 C C . LEU A 1 179 ? 2.340 5.415 6.080 1.00 97.38 179 LEU A C 1
ATOM 1428 O O . LEU A 1 179 ? 1.971 6.482 5.586 1.00 97.38 179 LEU A O 1
ATOM 1432 N N . VAL A 1 180 ? 3.293 5.330 7.014 1.00 95.25 180 VAL A N 1
ATOM 1433 C CA . VAL A 1 180 ? 4.086 6.482 7.473 1.00 95.25 180 VAL A CA 1
ATOM 1434 C C . VAL A 1 180 ? 4.892 7.070 6.316 1.00 95.25 180 VAL A C 1
ATOM 1436 O O . VAL A 1 180 ? 4.823 8.272 6.065 1.00 95.25 180 VAL A O 1
ATOM 1439 N N . GLU A 1 181 ? 5.589 6.226 5.556 1.00 96.81 181 GLU A N 1
ATOM 1440 C CA . GLU A 1 181 ? 6.373 6.659 4.394 1.00 96.81 181 GLU A CA 1
ATOM 1441 C C . GLU A 1 181 ? 5.484 7.278 3.303 1.00 96.81 181 GLU A C 1
ATOM 1443 O O . GLU A 1 181 ? 5.779 8.352 2.774 1.00 96.81 181 GLU A O 1
ATOM 1448 N N . LEU A 1 182 ? 4.329 6.665 3.018 1.00 97.25 182 LEU A N 1
ATOM 1449 C CA . LEU A 1 182 ? 3.353 7.228 2.084 1.00 97.25 182 LEU A CA 1
ATOM 1450 C C . LEU A 1 182 ? 2.826 8.594 2.536 1.00 97.25 182 LEU A C 1
ATOM 1452 O O . LEU A 1 182 ? 2.556 9.433 1.677 1.00 97.25 182 LEU A O 1
ATOM 1456 N N . ALA A 1 183 ? 2.702 8.845 3.841 1.00 96.25 183 ALA A N 1
ATOM 1457 C CA . ALA A 1 183 ? 2.288 10.146 4.362 1.00 96.25 183 ALA A CA 1
ATOM 1458 C C . ALA A 1 183 ? 3.300 11.265 4.070 1.00 96.25 183 ALA A C 1
ATOM 1460 O O . ALA A 1 183 ? 2.914 12.428 3.965 1.00 96.25 183 ALA A O 1
ATOM 1461 N N . GLY A 1 184 ? 4.576 10.919 3.877 1.00 95.06 184 GLY A N 1
ATOM 1462 C CA . GLY A 1 184 ? 5.620 11.860 3.471 1.00 95.06 184 GLY A CA 1
ATOM 1463 C C . GLY A 1 184 ? 5.647 12.183 1.972 1.00 95.06 184 GLY A C 1
ATOM 1464 O O . GLY A 1 184 ? 6.310 13.143 1.581 1.00 95.06 184 GLY A O 1
ATOM 1465 N N . ILE A 1 185 ? 4.957 11.397 1.136 1.00 96.81 185 ILE A N 1
ATOM 1466 C CA . ILE A 1 185 ? 5.062 11.469 -0.335 1.00 96.81 185 ILE A CA 1
ATOM 1467 C C . ILE A 1 185 ? 3.715 11.787 -0.995 1.00 96.81 185 ILE A C 1
ATOM 1469 O O . ILE A 1 185 ? 3.667 12.474 -2.013 1.00 96.81 185 ILE A O 1
ATOM 1473 N N . CYS A 1 186 ? 2.613 11.271 -0.452 1.00 98.06 186 CYS A N 1
ATOM 1474 C CA . CYS A 1 186 ? 1.275 11.401 -1.019 1.00 98.06 186 CYS A CA 1
ATOM 1475 C C . CYS A 1 186 ? 0.455 12.490 -0.323 1.00 98.06 186 CYS A C 1
ATOM 1477 O O . CYS A 1 186 ? 0.670 12.824 0.838 1.00 98.06 186 CYS A O 1
ATOM 1479 N N . ASN A 1 187 ? -0.574 12.968 -1.022 1.00 97.69 187 ASN A N 1
ATOM 1480 C CA . ASN A 1 187 ? -1.517 13.924 -0.463 1.00 97.69 187 ASN A CA 1
ATOM 1481 C C . ASN A 1 187 ? -2.408 13.301 0.625 1.00 97.69 187 ASN A C 1
ATOM 1483 O O . ASN A 1 187 ? -2.651 12.090 0.662 1.00 97.69 187 ASN A O 1
ATOM 1487 N N . GLU A 1 188 ? -2.971 14.168 1.468 1.00 96.25 188 GLU A N 1
ATOM 1488 C CA . GLU A 1 188 ? -3.778 13.786 2.632 1.00 96.25 188 GLU A CA 1
ATOM 1489 C C . GLU A 1 188 ? -4.971 12.876 2.281 1.00 96.25 188 GLU A C 1
ATOM 1491 O O . GLU A 1 188 ? -5.249 11.915 2.998 1.00 96.25 188 GLU A O 1
ATOM 1496 N N . ASP A 1 189 ? -5.654 13.122 1.157 1.00 97.69 189 ASP A N 1
ATOM 1497 C CA . ASP A 1 189 ? -6.806 12.316 0.725 1.00 97.69 189 ASP A CA 1
ATOM 1498 C C . ASP A 1 189 ? -6.404 10.871 0.389 1.00 97.69 189 ASP A C 1
ATOM 1500 O O . ASP A 1 189 ? -7.113 9.919 0.734 1.00 97.69 189 ASP A O 1
ATOM 1504 N N . THR A 1 190 ? -5.252 10.695 -0.257 1.00 98.31 190 THR A N 1
ATOM 1505 C CA . THR A 1 190 ? -4.718 9.378 -0.628 1.00 98.31 190 THR A CA 1
ATOM 1506 C C . THR A 1 190 ? -4.238 8.630 0.606 1.00 98.31 190 THR A C 1
ATOM 1508 O O . THR A 1 190 ? -4.575 7.459 0.782 1.00 98.31 190 THR A O 1
ATOM 1511 N N . VAL A 1 191 ? -3.518 9.314 1.499 1.00 98.00 191 VAL A N 1
ATOM 1512 C CA . VAL A 1 191 ? -3.050 8.754 2.777 1.00 98.00 191 VAL A CA 1
ATOM 1513 C C . VAL A 1 191 ? -4.240 8.305 3.619 1.00 98.00 191 VAL A C 1
ATOM 1515 O O . VAL A 1 191 ? -4.288 7.168 4.091 1.00 98.00 191 VAL A O 1
ATOM 1518 N N . LYS A 1 192 ? -5.276 9.144 3.718 1.00 97.50 192 LYS A N 1
ATOM 1519 C CA . LYS A 1 192 ? -6.541 8.795 4.367 1.00 97.50 192 LYS A CA 1
ATOM 1520 C C . LYS A 1 192 ? -7.162 7.536 3.779 1.00 97.50 192 LYS A C 1
ATOM 1522 O O . LYS A 1 192 ? -7.586 6.652 4.526 1.00 97.50 192 LYS A O 1
ATOM 1527 N N . GLN A 1 193 ? -7.238 7.444 2.454 1.00 98.19 193 GLN A N 1
ATOM 1528 C CA . GLN A 1 193 ? -7.770 6.261 1.787 1.00 98.19 193 GLN A CA 1
ATOM 1529 C C . GLN A 1 193 ? -6.928 5.016 2.107 1.00 98.19 193 GLN A C 1
ATOM 1531 O O . GLN A 1 193 ? -7.501 3.970 2.425 1.00 98.19 193 GLN A O 1
ATOM 1536 N N . ALA A 1 194 ? -5.598 5.129 2.071 1.00 98.12 194 ALA A N 1
ATOM 1537 C CA . ALA A 1 194 ? -4.671 4.036 2.355 1.00 98.12 194 ALA A CA 1
ATOM 1538 C C . ALA A 1 194 ? -4.847 3.493 3.780 1.00 98.12 194 ALA A C 1
ATOM 1540 O O . ALA A 1 194 ? -5.022 2.284 3.961 1.00 98.12 194 ALA A O 1
ATOM 1541 N N . VAL A 1 195 ? -4.900 4.385 4.773 1.00 97.69 195 VAL A N 1
ATOM 1542 C CA . VAL A 1 195 ? -5.101 4.047 6.189 1.00 97.69 195 VAL A CA 1
ATOM 1543 C C . VAL A 1 195 ? -6.462 3.379 6.406 1.00 97.69 195 VAL A C 1
ATOM 1545 O O . VAL A 1 195 ? -6.547 2.288 6.971 1.00 97.69 195 VAL A O 1
ATOM 1548 N N . LEU A 1 196 ? -7.549 3.975 5.900 1.00 95.75 196 LEU A N 1
ATOM 1549 C CA . LEU A 1 196 ? -8.903 3.444 6.104 1.00 95.75 196 LEU A CA 1
ATOM 1550 C C . LEU A 1 196 ? -9.121 2.082 5.436 1.00 95.75 196 LEU A C 1
ATOM 1552 O O . LEU A 1 196 ? -9.838 1.235 5.978 1.00 95.75 196 LEU A O 1
ATOM 1556 N N . LEU A 1 197 ? -8.528 1.856 4.262 1.00 96.31 197 LEU A N 1
ATOM 1557 C CA . LEU A 1 197 ? -8.613 0.569 3.574 1.00 96.31 197 LEU A CA 1
ATOM 1558 C C . LEU A 1 197 ? -7.761 -0.507 4.255 1.00 96.31 197 LEU A C 1
ATOM 1560 O O . LEU A 1 197 ? -8.150 -1.678 4.222 1.00 96.31 197 LEU A O 1
ATOM 1564 N N . SER A 1 198 ? -6.648 -0.119 4.882 1.00 96.38 198 SER A N 1
ATOM 1565 C CA . SER A 1 198 ? -5.691 -1.026 5.531 1.00 96.38 198 SER A CA 1
ATOM 1566 C C . SER A 1 198 ? -5.962 -1.247 7.021 1.00 96.38 198 SER A C 1
ATOM 1568 O O . SER A 1 198 ? -5.276 -2.041 7.651 1.00 96.38 198 SER A O 1
ATOM 1570 N N . LYS A 1 199 ? -7.015 -0.637 7.580 1.00 91.25 199 LYS A N 1
ATOM 1571 C CA . LYS A 1 199 ? -7.342 -0.652 9.019 1.00 91.25 199 LYS A CA 1
ATOM 1572 C C . LYS A 1 199 ? -7.355 -2.015 9.718 1.00 91.25 199 LYS A C 1
ATOM 1574 O O . LYS A 1 199 ? -7.138 -2.066 10.918 1.00 91.25 199 LYS A O 1
ATOM 1579 N N . LEU A 1 200 ? -7.627 -3.107 8.998 1.00 90.75 200 LEU A N 1
ATOM 1580 C CA . LEU A 1 200 ? -7.626 -4.464 9.567 1.00 90.75 200 LEU A CA 1
ATOM 1581 C C . LEU A 1 200 ? -6.215 -4.991 9.874 1.00 90.75 200 LEU A C 1
ATOM 1583 O O . LEU A 1 200 ? -6.089 -6.004 10.556 1.00 90.75 200 LEU A O 1
ATOM 1587 N N . LEU A 1 201 ? -5.182 -4.347 9.326 1.00 90.25 201 LEU A N 1
ATOM 1588 C CA . LEU A 1 201 ? -3.775 -4.665 9.562 1.00 90.25 201 LEU A CA 1
ATOM 1589 C C . LEU A 1 201 ? -3.185 -3.862 10.728 1.00 90.25 201 LEU A C 1
ATOM 1591 O O . LEU A 1 201 ? -2.110 -4.207 11.199 1.00 90.25 201 LEU A O 1
ATOM 1595 N N . LEU A 1 202 ? -3.872 -2.807 11.173 1.00 91.31 202 LEU A N 1
ATOM 1596 C CA . LEU A 1 202 ? -3.338 -1.853 12.140 1.00 91.31 202 LEU A CA 1
ATOM 1597 C C . LEU A 1 202 ? -3.550 -2.335 13.575 1.00 91.31 202 LEU A C 1
ATOM 1599 O O . LEU A 1 202 ? -4.623 -2.832 13.930 1.00 91.31 202 LEU A O 1
ATOM 1603 N N . THR A 1 203 ? -2.529 -2.142 14.406 1.00 90.75 203 THR A N 1
ATOM 1604 C CA . THR A 1 203 ? -2.562 -2.400 15.849 1.00 90.75 203 THR A CA 1
ATOM 1605 C C . THR A 1 203 ? -2.476 -1.099 16.643 1.00 90.75 203 THR A C 1
ATOM 1607 O O . THR A 1 203 ? -2.382 -0.019 16.074 1.00 90.75 203 THR A O 1
ATOM 1610 N N . GLU A 1 204 ? -2.502 -1.184 17.973 1.00 91.44 204 GLU A N 1
ATOM 1611 C CA . GLU A 1 204 ? -2.287 -0.008 18.832 1.00 91.44 204 GLU A CA 1
ATOM 1612 C C . GLU A 1 204 ? -0.901 0.615 18.590 1.00 91.44 204 GLU A C 1
ATOM 1614 O O . GLU A 1 204 ? -0.813 1.824 18.431 1.00 91.44 204 GLU A O 1
ATOM 1619 N N . GLU A 1 205 ? 0.147 -0.210 18.449 1.00 91.81 205 GLU A N 1
ATOM 1620 C CA . GLU A 1 205 ? 1.511 0.232 18.100 1.00 91.81 205 GLU A CA 1
ATOM 1621 C C . GLU A 1 205 ? 1.552 0.986 16.761 1.00 91.81 205 GLU A C 1
ATOM 1623 O O . GLU A 1 205 ? 2.047 2.106 16.705 1.00 91.81 205 GLU A O 1
ATOM 1628 N N . SER A 1 206 ? 0.901 0.450 15.723 1.00 92.81 206 SER A N 1
ATOM 1629 C CA . SER A 1 206 ? 0.723 1.130 14.438 1.00 92.81 206 SER A CA 1
ATOM 1630 C C . SER A 1 206 ? 0.130 2.535 14.565 1.00 92.81 206 SER A C 1
ATOM 1632 O O . SER A 1 206 ? 0.509 3.432 13.821 1.00 92.81 206 SER A O 1
ATOM 1634 N N . LEU A 1 207 ? -0.835 2.752 15.469 1.00 94.62 207 LEU A N 1
ATOM 1635 C CA . LEU A 1 207 ? -1.443 4.076 15.635 1.00 94.62 207 LEU A CA 1
ATOM 1636 C C . LEU A 1 207 ? -0.467 5.079 16.259 1.00 94.62 207 LEU A C 1
ATOM 1638 O O . LEU A 1 207 ? -0.511 6.249 15.883 1.00 94.62 207 LEU A O 1
ATOM 1642 N N . GLU A 1 208 ? 0.400 4.630 17.171 1.00 93.56 208 GLU A N 1
ATOM 1643 C CA . GLU A 1 208 ? 1.467 5.462 17.743 1.00 93.56 208 GLU A CA 1
ATOM 1644 C C . GLU A 1 208 ? 2.476 5.876 16.657 1.00 93.56 208 GLU A C 1
ATOM 1646 O O . GLU A 1 208 ? 2.903 7.025 16.622 1.00 93.56 208 GLU A O 1
ATOM 1651 N N . GLU A 1 209 ? 2.814 4.983 15.719 1.00 93.44 209 GLU A N 1
ATOM 1652 C CA . GLU A 1 209 ? 3.717 5.309 14.601 1.00 93.44 209 GLU A CA 1
ATOM 1653 C C . GLU A 1 209 ? 3.091 6.274 13.582 1.00 93.44 209 GLU A C 1
ATOM 1655 O O . GLU A 1 209 ? 3.756 7.167 13.047 1.00 93.44 209 GLU A O 1
ATOM 1660 N N . LEU A 1 210 ? 1.791 6.121 13.317 1.00 95.00 210 LEU A N 1
ATOM 1661 C CA . LEU A 1 210 ? 1.059 7.004 12.407 1.00 95.00 210 LEU A CA 1
ATOM 1662 C C . LEU A 1 210 ? 0.847 8.404 12.993 1.00 95.00 210 LEU A C 1
ATOM 1664 O O . LEU A 1 210 ? 0.634 9.352 12.231 1.00 95.00 210 LEU A O 1
ATOM 1668 N N . TYR A 1 211 ? 0.902 8.555 14.316 1.00 94.06 211 TYR A N 1
ATOM 1669 C CA . TYR A 1 211 ? 0.758 9.849 14.967 1.00 94.06 211 TYR A CA 1
ATOM 1670 C C . TYR A 1 211 ? 1.857 10.830 14.528 1.00 94.06 211 TYR A C 1
ATOM 1672 O O . TYR A 1 211 ? 3.029 10.486 14.392 1.00 94.06 211 TYR A O 1
ATOM 1680 N N . GLY A 1 212 ? 1.457 12.071 14.239 1.00 92.19 212 GLY A N 1
ATOM 1681 C CA . GLY A 1 212 ? 2.336 13.104 13.684 1.00 92.19 212 GLY A CA 1
ATOM 1682 C C . GLY A 1 212 ? 2.613 12.982 12.179 1.00 92.19 212 GLY A C 1
ATOM 1683 O O . GLY A 1 212 ? 3.035 13.968 11.576 1.00 92.19 212 GLY A O 1
ATOM 1684 N N . ASN A 1 213 ? 2.328 11.829 11.565 1.00 94.12 213 ASN A N 1
ATOM 1685 C CA . ASN A 1 213 ? 2.438 11.609 10.118 1.00 94.12 213 ASN A CA 1
ATOM 1686 C C . ASN A 1 213 ? 1.069 11.658 9.425 1.00 94.12 213 ASN A C 1
ATOM 1688 O O . ASN A 1 213 ? 0.939 12.167 8.315 1.00 94.12 213 ASN A O 1
ATOM 1692 N N . VAL A 1 214 ? 0.030 11.155 10.092 1.00 95.31 214 VAL A N 1
ATOM 1693 C CA . VAL A 1 214 ? -1.350 11.112 9.601 1.00 95.31 214 VAL A CA 1
ATOM 1694 C C . VAL A 1 214 ? -2.235 12.013 10.459 1.00 95.31 214 VAL A C 1
ATOM 1696 O O . VAL A 1 214 ? -2.020 12.150 11.658 1.00 95.31 214 VAL A O 1
ATOM 1699 N N . SER A 1 215 ? -3.255 12.614 9.842 1.00 94.50 215 SER A N 1
ATOM 1700 C CA . SER A 1 215 ? -4.235 13.461 10.532 1.00 94.50 215 SER A CA 1
ATOM 1701 C C . SER A 1 215 ? -4.920 12.738 11.698 1.00 94.50 215 SER A C 1
ATOM 1703 O O . SER A 1 215 ? -5.462 11.637 11.534 1.00 94.50 215 SER A O 1
ATOM 1705 N N . ASP A 1 216 ? -4.957 13.403 12.853 1.00 95.31 216 ASP A N 1
ATOM 1706 C CA . ASP A 1 216 ? -5.532 12.905 14.108 1.00 95.31 216 ASP A CA 1
ATOM 1707 C C . ASP A 1 216 ? -6.970 12.401 13.938 1.00 95.31 216 ASP A C 1
ATOM 1709 O O . ASP A 1 216 ? -7.332 11.348 14.461 1.00 95.31 216 ASP A O 1
ATOM 1713 N N . ASP A 1 217 ? -7.788 13.094 13.136 1.00 94.94 217 ASP A N 1
ATOM 1714 C CA . ASP A 1 217 ? -9.178 12.709 12.863 1.00 94.94 217 ASP A CA 1
ATOM 1715 C C . ASP A 1 217 ? -9.278 11.300 12.250 1.00 94.94 217 ASP A C 1
ATOM 1717 O O . ASP A 1 217 ? -10.210 10.542 12.541 1.00 94.94 217 ASP A O 1
ATOM 1721 N N . ILE A 1 218 ? -8.314 10.932 11.399 1.00 95.25 218 ILE A N 1
ATOM 1722 C CA . ILE A 1 218 ? -8.257 9.623 10.738 1.00 95.25 218 ILE A CA 1
ATOM 1723 C C . ILE A 1 218 ? -7.838 8.556 11.749 1.00 95.25 218 ILE A C 1
ATOM 1725 O O . ILE A 1 218 ? -8.458 7.491 11.804 1.00 95.25 218 ILE A O 1
ATOM 1729 N N . ILE A 1 219 ? -6.829 8.851 12.571 1.00 95.19 219 ILE A N 1
ATOM 1730 C CA . ILE A 1 219 ? -6.355 7.959 13.635 1.00 95.19 219 ILE A CA 1
ATOM 1731 C C . ILE A 1 219 ? -7.492 7.679 14.624 1.00 95.19 219 ILE A C 1
ATOM 1733 O O . ILE A 1 219 ? -7.798 6.518 14.908 1.00 95.19 219 ILE A O 1
ATOM 1737 N N . ILE A 1 220 ? -8.194 8.724 15.072 1.00 91.62 220 ILE A N 1
ATOM 1738 C CA . ILE A 1 220 ? -9.352 8.620 15.967 1.00 91.62 220 ILE A CA 1
ATOM 1739 C C . ILE A 1 220 ? -10.462 7.777 15.334 1.00 91.62 220 ILE A C 1
ATOM 1741 O O . ILE A 1 220 ? -11.070 6.930 16.001 1.00 91.62 220 ILE A O 1
ATOM 1745 N N . GLN A 1 221 ? -10.726 7.971 14.040 1.00 92.75 221 GLN A N 1
ATOM 1746 C CA . GLN A 1 221 ? -11.708 7.174 13.314 1.00 92.75 221 GLN A CA 1
ATOM 1747 C C . GLN A 1 221 ? -11.328 5.685 13.295 1.00 92.75 221 GLN A C 1
ATOM 1749 O O . GLN A 1 221 ? -12.164 4.845 13.642 1.00 92.75 221 GLN A O 1
ATOM 1754 N N . VAL A 1 222 ? -10.092 5.345 12.915 1.00 91.88 222 VAL A N 1
ATOM 1755 C CA . VAL A 1 222 ? -9.615 3.952 12.862 1.00 91.88 222 VAL A CA 1
ATOM 1756 C C . VAL A 1 222 ? -9.663 3.307 14.240 1.00 91.88 222 VAL A C 1
ATOM 1758 O O . VAL A 1 222 ? -10.221 2.214 14.372 1.00 91.88 222 VAL A O 1
ATOM 1761 N N . ALA A 1 223 ? -9.158 3.995 15.266 1.00 91.38 223 ALA A N 1
ATOM 1762 C CA . ALA A 1 223 ? -9.161 3.506 16.639 1.00 91.38 223 ALA A CA 1
ATOM 1763 C C . ALA A 1 223 ? -10.580 3.154 17.101 1.00 91.38 223 ALA A C 1
ATOM 1765 O O . ALA A 1 223 ? -10.834 2.066 17.618 1.00 91.38 223 ALA A O 1
ATOM 1766 N N . LYS A 1 224 ? -11.551 4.030 16.821 1.00 89.25 224 LYS A N 1
ATOM 1767 C CA . LYS A 1 224 ? -12.960 3.796 17.150 1.00 89.25 224 LYS A CA 1
ATOM 1768 C C . LYS A 1 224 ? -13.569 2.628 16.373 1.00 89.25 224 LYS A C 1
ATOM 1770 O O . LYS A 1 224 ? -14.317 1.842 16.953 1.00 89.25 224 LYS A O 1
ATOM 1775 N N . GLU A 1 225 ? -13.292 2.521 15.075 1.00 88.19 225 GLU A N 1
ATOM 1776 C CA . GLU A 1 225 ? -13.847 1.465 14.219 1.00 88.19 225 GLU A CA 1
ATOM 1777 C C . GLU A 1 225 ? -13.271 0.077 14.524 1.00 88.19 225 GLU A C 1
ATOM 1779 O O . GLU A 1 225 ? -13.984 -0.916 14.374 1.00 88.19 225 GLU A O 1
ATOM 1784 N N . GLN A 1 226 ? -12.000 0.000 14.923 1.00 87.50 226 GLN A N 1
ATOM 1785 C CA . GLN A 1 226 ? -11.311 -1.249 15.270 1.00 87.50 226 GLN A CA 1
ATOM 1786 C C . GLN A 1 226 ? -11.306 -1.541 16.779 1.00 87.50 226 GLN A C 1
ATOM 1788 O O . GLN A 1 226 ? -10.867 -2.609 17.195 1.00 87.50 226 GLN A O 1
ATOM 1793 N N . ASN A 1 227 ? -11.848 -0.629 17.595 1.00 87.19 227 ASN A N 1
ATOM 1794 C CA . ASN A 1 227 ? -11.797 -0.677 19.058 1.00 87.19 227 ASN A CA 1
ATOM 1795 C C . ASN A 1 227 ? -10.353 -0.824 19.589 1.00 87.19 227 ASN A C 1
ATOM 1797 O O . ASN A 1 227 ? -10.091 -1.655 20.457 1.00 87.19 227 ASN A O 1
ATOM 1801 N N . LEU A 1 228 ? -9.441 -0.015 19.046 1.00 88.25 228 LEU A N 1
ATOM 1802 C CA . LEU A 1 228 ? -8.046 0.122 19.477 1.00 88.25 228 LEU A CA 1
ATOM 1803 C C . LEU A 1 228 ? -7.900 1.318 20.427 1.00 88.25 228 LEU A C 1
ATOM 1805 O O . LEU A 1 228 ? -8.697 2.262 20.371 1.00 88.25 228 LEU A O 1
ATOM 1809 N N . ARG A 1 229 ? -6.880 1.294 21.288 1.00 88.88 229 ARG A N 1
ATOM 1810 C CA . ARG A 1 229 ? -6.489 2.459 22.092 1.00 88.88 229 ARG A CA 1
ATOM 1811 C C . ARG A 1 229 ? -5.912 3.570 21.199 1.00 88.88 229 ARG A C 1
ATOM 1813 O O . ARG A 1 229 ? -5.197 3.281 20.246 1.00 88.88 229 ARG A O 1
ATOM 1820 N N . LEU A 1 230 ? -6.238 4.833 21.498 1.00 91.62 230 LEU A N 1
ATOM 1821 C CA . LEU A 1 230 ? -5.659 6.005 20.818 1.00 91.62 230 LEU A CA 1
ATOM 1822 C C . LEU A 1 230 ? -4.169 6.163 21.147 1.00 91.62 230 LEU A C 1
ATOM 1824 O O . LEU A 1 230 ? -3.779 5.724 22.231 1.00 91.62 230 LEU A O 1
ATOM 1828 N N . PRO A 1 231 ? -3.374 6.839 20.301 1.00 92.44 231 PRO A N 1
ATOM 1829 C CA . PRO A 1 231 ? -2.018 7.256 20.649 1.00 92.44 231 PRO A CA 1
ATOM 1830 C C . PRO A 1 231 ? -1.951 8.044 21.953 1.00 92.44 231 PRO A C 1
ATOM 1832 O O . PRO A 1 231 ? -2.902 8.763 22.262 1.00 92.44 231 PRO A O 1
ATOM 1835 N N . GLU A 1 232 ? -0.864 7.909 22.715 1.00 88.19 232 GLU A N 1
ATOM 1836 C CA . GLU A 1 232 ? -0.699 8.576 24.019 1.00 88.19 232 GLU A CA 1
ATOM 1837 C C . GLU A 1 232 ? -0.982 10.079 23.950 1.00 88.19 232 GLU A C 1
ATOM 1839 O O . GLU A 1 232 ? -1.770 10.582 24.746 1.00 88.19 232 GLU A O 1
ATOM 1844 N N . ASP A 1 233 ? -0.437 10.760 22.945 1.00 88.00 233 ASP A N 1
ATOM 1845 C CA . ASP A 1 233 ? -0.576 12.209 22.766 1.00 88.00 233 ASP A CA 1
ATOM 1846 C C . ASP A 1 233 ? -1.968 12.659 22.266 1.00 88.00 233 ASP A C 1
ATOM 1848 O O . ASP A 1 233 ? -2.292 13.846 22.320 1.00 88.00 233 ASP A O 1
ATOM 1852 N N . LEU A 1 234 ? -2.796 11.730 21.767 1.00 88.50 234 LEU A N 1
ATOM 1853 C CA . LEU A 1 234 ? -4.178 11.991 21.328 1.00 88.50 234 LEU A CA 1
ATOM 1854 C C . LEU A 1 234 ? -5.223 11.611 22.371 1.00 88.50 234 LEU A C 1
ATOM 1856 O O . LEU A 1 234 ? -6.419 11.854 22.174 1.00 88.50 234 LEU A O 1
ATOM 1860 N N . ARG A 1 235 ? -4.796 10.984 23.465 1.00 82.88 235 ARG A N 1
ATOM 1861 C CA . ARG A 1 235 ? -5.648 10.839 24.636 1.00 82.88 235 ARG A CA 1
ATOM 1862 C C . ARG A 1 235 ? -5.771 12.234 25.234 1.00 82.88 235 ARG A C 1
ATOM 1864 O O . ARG A 1 235 ? -4.790 12.967 25.341 1.00 82.88 235 ARG A O 1
ATOM 1871 N N . GLU A 1 236 ? -6.987 12.621 25.604 1.00 68.81 236 GLU A N 1
ATOM 1872 C CA . GLU A 1 236 ? -7.118 13.719 26.560 1.00 68.81 236 GLU A CA 1
ATOM 1873 C C . GLU A 1 236 ? -6.258 13.333 27.778 1.00 68.81 236 GLU A C 1
ATOM 1875 O O . GLU A 1 236 ? -6.153 12.138 28.070 1.00 68.81 236 GLU A O 1
ATOM 1880 N N . GLU A 1 237 ? -5.579 14.292 28.424 1.00 51.19 237 GLU A N 1
ATOM 1881 C CA . GLU A 1 237 ? -4.994 14.035 29.744 1.00 51.19 237 GLU A CA 1
ATOM 1882 C C . GLU A 1 237 ? -6.164 13.566 30.612 1.00 51.19 237 GLU A C 1
ATOM 1884 O O . GLU A 1 237 ? -6.960 14.376 31.083 1.00 51.19 237 GLU A O 1
ATOM 1889 N N . GLU A 1 238 ? -6.349 12.248 30.705 1.00 43.62 238 GLU A N 1
ATOM 1890 C CA . GLU A 1 238 ? -7.253 11.629 31.649 1.00 43.62 238 GLU A CA 1
ATOM 1891 C C . GLU A 1 238 ? -6.662 12.066 32.977 1.00 43.62 238 GLU A C 1
ATOM 1893 O O . GLU A 1 238 ? -5.588 11.592 33.360 1.00 43.62 238 GLU A O 1
ATOM 1898 N N . ASP A 1 239 ? -7.280 13.084 33.590 1.00 41.28 239 ASP A N 1
ATOM 1899 C CA . ASP A 1 239 ? -6.909 13.564 34.911 1.00 41.28 239 ASP A CA 1
ATOM 1900 C C . ASP A 1 239 ? -6.628 12.301 35.736 1.00 41.28 239 ASP A C 1
ATOM 1902 O O . ASP A 1 239 ? -7.490 11.427 35.822 1.00 41.28 239 ASP A O 1
ATOM 1906 N N . GLU A 1 240 ? -5.428 12.144 36.304 1.00 47.03 240 GLU A N 1
ATOM 1907 C CA . GLU 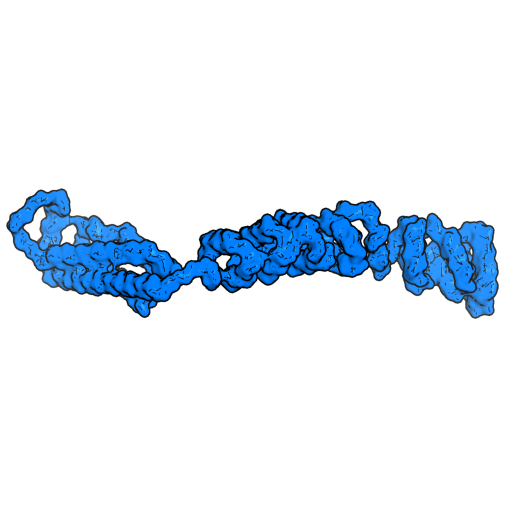A 1 240 ? -5.070 10.942 37.085 1.00 47.03 240 GLU A CA 1
ATOM 1908 C C . GLU A 1 240 ? -6.098 10.670 38.217 1.00 47.03 240 GLU A C 1
ATOM 1910 O O . GLU A 1 240 ? -6.187 9.566 38.762 1.00 47.03 240 GLU A O 1
ATOM 1915 N N . ASP A 1 241 ? -6.912 11.681 38.539 1.00 48.44 241 ASP A N 1
ATOM 1916 C CA . ASP A 1 241 ? -8.081 11.631 39.406 1.00 48.44 241 ASP A CA 1
ATOM 1917 C C . ASP A 1 241 ? -9.287 10.868 38.804 1.00 48.44 241 ASP A C 1
ATOM 1919 O O . ASP A 1 241 ? -9.979 10.185 39.558 1.00 48.44 241 ASP A O 1
ATOM 1923 N N . GLU A 1 242 ? -9.563 10.910 37.495 1.00 44.09 242 GLU A N 1
ATOM 1924 C CA . GLU A 1 242 ? -10.677 10.187 36.854 1.00 44.09 242 GLU A CA 1
ATOM 1925 C C . GLU A 1 242 ? -10.403 8.683 36.699 1.00 44.09 242 GLU A C 1
ATOM 1927 O O . GLU A 1 242 ? -11.265 7.899 37.093 1.00 44.09 242 GLU A O 1
ATOM 1932 N N . GLU A 1 243 ? -9.211 8.239 36.269 1.00 45.03 243 GLU A N 1
ATOM 1933 C CA . GLU A 1 243 ? -8.875 6.797 36.261 1.00 45.03 243 GLU A CA 1
ATOM 1934 C C . GLU A 1 243 ? -8.912 6.210 37.687 1.00 45.03 243 GLU A C 1
ATOM 1936 O O . GLU A 1 243 ? -9.450 5.121 37.907 1.00 45.03 243 GLU A O 1
ATOM 1941 N N . ALA A 1 244 ? -8.403 6.938 38.691 1.00 51.81 244 ALA A N 1
ATOM 1942 C CA . ALA A 1 244 ? -8.473 6.514 40.089 1.00 51.81 244 ALA A CA 1
ATOM 1943 C C . ALA A 1 244 ? -9.917 6.480 40.621 1.00 51.81 244 ALA A C 1
ATOM 1945 O O . ALA A 1 244 ? -10.257 5.580 41.395 1.00 51.81 244 ALA A O 1
ATOM 1946 N N . THR A 1 245 ? -10.769 7.424 40.209 1.00 54.81 245 THR A N 1
ATOM 1947 C CA . THR A 1 245 ? -12.187 7.462 40.598 1.00 54.81 245 THR A CA 1
ATOM 1948 C C . THR A 1 245 ? -12.982 6.360 39.898 1.00 54.81 245 THR A C 1
ATOM 1950 O O . THR A 1 245 ? -13.757 5.672 40.554 1.00 54.81 245 THR A O 1
ATOM 1953 N N . GLU A 1 246 ? -12.745 6.099 38.611 1.00 55.38 246 GLU A N 1
ATOM 1954 C CA . GLU A 1 246 ? -13.395 5.013 37.872 1.00 55.38 246 GLU A CA 1
ATOM 1955 C C . GLU A 1 246 ? -12.956 3.628 38.357 1.00 55.38 246 GLU A C 1
ATOM 1957 O O . GLU A 1 246 ? -13.783 2.714 38.452 1.00 55.38 246 GLU A O 1
ATOM 1962 N N . GLN A 1 247 ? -11.675 3.459 38.699 1.00 60.34 247 GLN A N 1
ATOM 1963 C CA . GLN A 1 247 ? -11.149 2.224 39.275 1.00 60.34 247 GLN A CA 1
ATOM 1964 C C . GLN A 1 247 ? -11.732 1.989 40.679 1.00 60.34 247 GLN A C 1
ATOM 1966 O O . GLN A 1 247 ? -12.182 0.879 40.966 1.00 60.34 247 GLN A O 1
ATOM 1971 N N . GLN A 1 248 ? -11.815 3.028 41.522 1.00 62.66 248 GLN A N 1
ATOM 1972 C CA . GLN A 1 248 ? -12.493 2.960 42.826 1.00 62.66 248 GLN A CA 1
ATOM 1973 C C . GLN A 1 248 ? -13.993 2.665 42.680 1.00 62.66 248 GLN A C 1
ATOM 1975 O O . GLN A 1 248 ? -14.526 1.819 43.400 1.00 62.66 248 GLN A O 1
ATOM 1980 N N . ASP A 1 249 ? -14.668 3.289 41.714 1.00 74.00 249 ASP A N 1
ATOM 1981 C CA . ASP A 1 249 ? -16.077 3.037 41.404 1.00 74.00 249 ASP A CA 1
ATOM 1982 C C . ASP A 1 249 ? -16.292 1.635 40.825 1.00 74.00 249 ASP A C 1
ATOM 1984 O O . ASP A 1 249 ? -17.374 1.063 40.943 1.00 74.00 249 ASP A O 1
ATOM 1988 N N . LEU A 1 250 ? -15.309 1.048 40.146 1.00 79.12 250 LEU A N 1
ATOM 1989 C CA . LEU A 1 250 ? -15.398 -0.327 39.669 1.00 79.12 250 LEU A CA 1
ATOM 1990 C C . LEU A 1 250 ? -15.178 -1.323 40.809 1.00 79.12 250 LEU A C 1
ATOM 1992 O O . LEU A 1 250 ? -15.966 -2.258 40.940 1.00 79.12 250 LEU A O 1
ATOM 1996 N N . GLU A 1 251 ? -14.157 -1.115 41.642 1.00 82.50 251 GLU A N 1
ATOM 1997 C CA . GLU A 1 251 ? -13.892 -1.940 42.824 1.00 82.50 251 GLU A CA 1
ATOM 1998 C C . GLU A 1 251 ? -15.082 -1.930 43.791 1.00 82.50 251 GLU A C 1
ATOM 2000 O O . GLU A 1 251 ? -15.493 -2.993 44.260 1.00 82.50 251 GLU A O 1
ATOM 2005 N N . TYR A 1 252 ? -15.694 -0.762 44.027 1.00 85.56 252 TYR A N 1
ATOM 2006 C CA . TYR A 1 252 ? -16.895 -0.634 44.854 1.00 85.56 252 TYR A CA 1
ATOM 2007 C C . TYR A 1 252 ? -18.069 -1.454 44.302 1.00 85.56 252 TYR A C 1
ATOM 2009 O O . TYR A 1 252 ? -18.710 -2.195 45.045 1.00 85.56 252 TYR A O 1
ATOM 2017 N N . GLU A 1 253 ? -18.329 -1.371 42.998 1.00 85.25 253 GLU A N 1
ATOM 2018 C CA . GLU A 1 253 ? -19.437 -2.087 42.350 1.00 85.25 253 GLU A CA 1
ATOM 2019 C C . GLU A 1 253 ? -19.183 -3.603 42.291 1.00 85.25 253 GLU A C 1
ATOM 2021 O O . GLU A 1 253 ? -20.096 -4.405 42.501 1.00 85.25 253 GLU A O 1
ATOM 2026 N N . ILE A 1 254 ? -17.931 -4.025 42.065 1.00 86.88 254 ILE A N 1
ATOM 2027 C CA . ILE A 1 254 ? -17.545 -5.442 42.145 1.00 86.88 254 ILE A CA 1
ATOM 2028 C C . ILE A 1 254 ? -17.749 -5.952 43.573 1.00 86.88 254 ILE A C 1
ATOM 2030 O O . ILE A 1 254 ? -18.313 -7.033 43.759 1.00 86.88 254 ILE A O 1
ATOM 2034 N N . GLN A 1 255 ? -17.335 -5.179 44.579 1.00 89.44 255 GLN A N 1
ATOM 2035 C CA . GLN A 1 255 ? -17.513 -5.548 45.978 1.00 89.44 255 GLN A CA 1
ATOM 2036 C C . GLN A 1 255 ? -18.997 -5.599 46.369 1.00 89.44 255 GLN A C 1
ATOM 2038 O O . GLN A 1 255 ? -19.406 -6.566 47.005 1.00 89.44 255 GLN A O 1
ATOM 2043 N N . SER A 1 256 ? -19.821 -4.646 45.918 1.00 89.25 256 SER A N 1
ATOM 2044 C CA . SER A 1 256 ? -21.283 -4.654 46.103 1.00 89.25 256 SER A CA 1
ATOM 2045 C C . SER A 1 256 ? -21.913 -5.935 45.541 1.00 89.25 256 SER A C 1
ATOM 2047 O O . SER A 1 256 ? -22.687 -6.617 46.219 1.00 89.25 256 SER A O 1
ATOM 2049 N N . ALA A 1 257 ? -21.513 -6.343 44.332 1.00 88.88 257 ALA A N 1
ATOM 2050 C CA . ALA A 1 257 ? -21.990 -7.582 43.726 1.00 88.88 257 ALA A CA 1
ATOM 2051 C C . ALA A 1 257 ? -21.505 -8.843 44.467 1.00 88.88 257 ALA A C 1
ATOM 2053 O O . ALA A 1 257 ? -22.257 -9.816 44.572 1.00 88.88 257 ALA A O 1
ATOM 2054 N N . ILE A 1 258 ? -20.275 -8.847 44.998 1.00 90.44 258 ILE A N 1
ATOM 2055 C CA . ILE A 1 258 ? -19.761 -9.938 45.845 1.00 90.44 258 ILE A CA 1
ATOM 2056 C C . ILE A 1 258 ? -20.566 -10.027 47.145 1.00 90.44 258 ILE A C 1
ATOM 2058 O O . ILE A 1 258 ? -21.005 -11.121 47.501 1.00 90.44 258 ILE A O 1
ATOM 2062 N N . ASP A 1 259 ? -20.822 -8.899 47.806 1.00 92.06 259 ASP A N 1
ATOM 2063 C CA . ASP A 1 259 ? -21.593 -8.833 49.049 1.00 92.06 259 ASP A CA 1
ATOM 2064 C C . ASP A 1 259 ? -23.038 -9.309 48.825 1.00 92.06 259 ASP A C 1
ATOM 2066 O O . ASP A 1 259 ? -23.571 -10.109 49.602 1.00 92.06 259 ASP A O 1
ATOM 2070 N N . ALA A 1 260 ? -23.661 -8.899 47.715 1.00 89.75 260 ALA A N 1
ATOM 2071 C CA . ALA A 1 260 ? -24.977 -9.383 47.308 1.00 89.75 260 ALA A CA 1
ATOM 2072 C C . ALA A 1 260 ? -24.970 -10.893 47.007 1.00 89.75 260 ALA A C 1
ATOM 2074 O O . ALA A 1 260 ? -25.921 -11.597 47.356 1.00 89.75 260 ALA A O 1
ATOM 2075 N N . ALA A 1 261 ? -23.896 -11.416 46.403 1.00 90.25 261 ALA A N 1
ATOM 2076 C CA . ALA A 1 261 ? -23.746 -12.843 46.132 1.00 90.25 261 ALA A CA 1
ATOM 2077 C C . ALA A 1 261 ? -23.577 -13.658 47.422 1.00 90.25 261 ALA A C 1
ATOM 2079 O O . ALA A 1 261 ? -24.202 -14.710 47.564 1.00 90.25 261 ALA A O 1
ATOM 2080 N N . ASP A 1 262 ? -22.782 -13.178 48.378 1.00 93.56 262 ASP A N 1
ATOM 2081 C CA . ASP A 1 262 ? -22.609 -13.829 49.678 1.00 93.56 262 ASP A CA 1
ATOM 2082 C C . ASP A 1 262 ? -23.900 -13.809 50.504 1.00 93.56 262 ASP A C 1
ATOM 2084 O O . ASP A 1 262 ? -24.279 -14.836 51.075 1.00 93.56 262 ASP A O 1
ATOM 2088 N N . TYR A 1 263 ? -24.634 -12.692 50.495 1.00 92.12 263 TYR A N 1
ATOM 2089 C CA . TYR A 1 263 ? -25.951 -12.613 51.127 1.00 92.12 263 TYR A CA 1
ATOM 2090 C C . TYR A 1 263 ? -26.958 -13.576 50.480 1.00 92.12 263 TYR A C 1
ATOM 2092 O O . TYR A 1 263 ? -27.646 -14.325 51.177 1.00 92.12 263 TYR A O 1
ATOM 2100 N N . ALA A 1 264 ? -27.003 -13.632 49.145 1.00 89.12 264 ALA A N 1
ATOM 2101 C CA . ALA A 1 264 ? -27.857 -14.574 48.426 1.00 89.12 264 ALA A CA 1
ATOM 2102 C C . ALA A 1 264 ? -27.508 -16.035 48.744 1.00 89.12 264 ALA A C 1
ATOM 2104 O O . ALA A 1 264 ? -28.414 -16.855 48.911 1.00 89.12 264 ALA A O 1
ATOM 2105 N N . LEU A 1 265 ? -26.220 -16.373 48.873 1.00 91.62 265 LEU A N 1
ATOM 2106 C CA . LEU A 1 265 ? -25.783 -17.710 49.281 1.00 91.62 265 LEU A CA 1
ATOM 2107 C C . LEU A 1 265 ? -26.260 -18.072 50.687 1.00 91.62 265 LEU A C 1
ATOM 2109 O O . LEU A 1 265 ? -26.767 -19.179 50.871 1.00 91.62 265 LEU A O 1
ATOM 2113 N N . ASP A 1 266 ? -26.139 -17.166 51.660 1.00 90.88 266 ASP A N 1
ATOM 2114 C CA . ASP A 1 266 ? -26.604 -17.419 53.028 1.00 90.88 266 ASP A CA 1
ATOM 2115 C C . ASP A 1 266 ? -28.120 -17.664 53.061 1.00 90.88 266 ASP A C 1
ATOM 2117 O O . ASP A 1 266 ? -28.574 -18.697 53.564 1.00 90.88 266 ASP A O 1
ATOM 2121 N N . CYS A 1 267 ? -28.903 -16.795 52.412 1.00 86.31 267 CYS A N 1
ATOM 2122 C CA . CYS A 1 267 ? -30.351 -16.966 52.324 1.00 86.31 267 CYS A CA 1
ATOM 2123 C C . CYS A 1 267 ? -30.735 -18.275 51.623 1.00 86.31 267 CYS A C 1
ATOM 2125 O O . CYS A 1 267 ? -31.611 -18.984 52.110 1.00 86.31 267 CYS A O 1
ATOM 2127 N N . LEU A 1 268 ? -30.070 -18.642 50.519 1.00 86.00 268 LEU A N 1
ATOM 2128 C CA . LEU A 1 268 ? -30.318 -19.901 49.803 1.00 86.00 268 LEU A CA 1
ATOM 2129 C C . LEU A 1 268 ? -29.974 -21.144 50.636 1.00 86.00 268 LEU A C 1
ATOM 2131 O O . LEU A 1 268 ? -30.657 -22.167 50.536 1.00 86.00 268 LEU A O 1
ATOM 2135 N N . VAL A 1 269 ? -28.922 -21.080 51.453 1.00 87.88 269 VAL A N 1
ATOM 2136 C CA . VAL A 1 269 ? -28.538 -22.174 52.354 1.00 87.88 269 VAL A CA 1
ATOM 2137 C C . VAL A 1 269 ? -29.548 -22.319 53.493 1.00 87.88 269 VAL A C 1
ATOM 2139 O O . VAL A 1 269 ? -29.915 -23.447 53.829 1.00 87.88 269 VAL A O 1
ATOM 2142 N N . GLN A 1 270 ? -30.031 -21.214 54.064 1.00 84.50 270 GLN A N 1
ATOM 2143 C CA . GLN A 1 270 ? -31.079 -21.223 55.094 1.00 84.50 270 GLN A CA 1
ATOM 2144 C C . GLN A 1 270 ? -32.387 -21.793 54.539 1.00 84.50 270 GLN A C 1
ATOM 2146 O O . GLN A 1 270 ? -32.895 -22.790 55.045 1.00 84.50 270 GLN A O 1
ATOM 2151 N N . ALA A 1 271 ? -32.821 -21.270 53.395 1.00 78.75 271 ALA A N 1
ATOM 2152 C CA . ALA A 1 271 ? -33.888 -21.801 52.560 1.00 78.75 271 ALA A CA 1
ATOM 2153 C C . ALA A 1 271 ? -33.810 -23.324 52.361 1.00 78.75 271 ALA A C 1
ATOM 2155 O O . ALA A 1 271 ? -34.791 -24.047 52.548 1.00 78.75 271 ALA A O 1
ATOM 2156 N N . GLN A 1 272 ? -32.634 -23.830 51.980 1.00 80.25 272 GLN A N 1
ATOM 2157 C CA . GLN A 1 272 ? -32.415 -25.257 51.764 1.00 80.25 272 GLN A CA 1
ATOM 2158 C C . GLN A 1 272 ? -32.546 -26.073 53.059 1.00 80.25 272 GLN A C 1
ATOM 2160 O O . GLN A 1 272 ? -33.077 -27.184 53.023 1.00 80.25 272 GLN A O 1
ATOM 2165 N N . ARG A 1 273 ? -32.068 -25.547 54.194 1.00 79.88 273 ARG A N 1
ATOM 2166 C CA . ARG A 1 273 ? -32.165 -26.203 55.510 1.00 79.88 273 ARG A CA 1
ATOM 2167 C C . ARG A 1 273 ? -33.609 -26.270 55.995 1.00 79.88 273 ARG A C 1
ATOM 2169 O O . ARG A 1 273 ? -34.087 -27.363 56.280 1.00 79.88 273 ARG A O 1
ATOM 2176 N N . SER A 1 274 ? -34.335 -25.158 55.960 1.00 71.62 274 SER A N 1
ATOM 2177 C CA . SER A 1 274 ? -35.750 -25.096 56.353 1.00 71.62 274 SER A CA 1
ATOM 2178 C C . SER A 1 274 ? -36.638 -25.994 55.480 1.00 71.62 274 SER A C 1
ATOM 2180 O O . SER A 1 274 ? -37.586 -26.627 55.957 1.00 71.62 274 SER A O 1
ATOM 2182 N N . MET A 1 275 ? -36.280 -26.156 54.203 1.00 68.94 275 MET A N 1
ATOM 2183 C CA . MET A 1 275 ? -36.908 -27.132 53.307 1.00 68.94 275 MET A CA 1
ATOM 2184 C C . MET A 1 275 ? -36.535 -28.598 53.579 1.00 68.94 275 MET A C 1
ATOM 2186 O O . MET A 1 275 ? -37.283 -29.485 53.169 1.00 68.94 275 MET A O 1
ATOM 2190 N N . ASN A 1 276 ? -35.391 -28.880 54.203 1.00 70.25 276 ASN A N 1
ATOM 2191 C CA . ASN A 1 276 ? -34.987 -30.238 54.590 1.00 70.25 276 ASN A CA 1
ATOM 2192 C C . ASN A 1 276 ? -35.574 -30.650 55.948 1.00 70.25 276 ASN A C 1
ATOM 2194 O O . ASN A 1 276 ? -35.847 -31.833 56.157 1.00 70.25 276 ASN A O 1
ATOM 2198 N N . ASP A 1 277 ? -35.793 -29.684 56.841 1.00 65.12 277 ASP A N 1
ATOM 2199 C CA . ASP A 1 277 ? -36.298 -29.916 58.197 1.00 65.12 277 ASP A CA 1
ATOM 2200 C C . ASP A 1 277 ? -37.839 -29.965 58.259 1.00 65.12 277 ASP A C 1
ATOM 2202 O O . ASP A 1 277 ? -38.416 -30.573 59.167 1.00 65.12 277 ASP A O 1
ATOM 2206 N N . SER A 1 278 ? -38.539 -29.379 57.278 1.00 51.22 278 SER A N 1
ATOM 2207 C CA . SER A 1 278 ? -40.004 -29.391 57.231 1.00 51.22 278 SER A CA 1
ATOM 2208 C C . SER A 1 278 ? -40.564 -30.714 56.684 1.00 51.22 278 SER A C 1
ATOM 2210 O O . SER A 1 278 ? -40.398 -31.087 55.524 1.00 51.22 278 SER A O 1
ATOM 2212 N N . SER A 1 279 ? -41.296 -31.449 57.530 1.00 50.03 279 SER A N 1
ATOM 2213 C CA . SER A 1 279 ? -42.074 -32.613 57.090 1.00 50.03 279 SER A CA 1
ATOM 2214 C C . SER A 1 279 ? -43.072 -32.222 55.984 1.00 50.03 279 SER A C 1
ATOM 2216 O O . SER A 1 279 ? -43.722 -31.179 56.067 1.00 50.03 279 SER A O 1
ATOM 2218 N N . THR A 1 280 ? -43.216 -33.099 54.989 1.00 47.44 280 THR A N 1
ATOM 2219 C CA . THR A 1 280 ? -43.937 -33.031 53.695 1.00 47.44 280 THR A CA 1
ATOM 2220 C C . THR A 1 280 ? -45.368 -32.457 53.656 1.00 47.44 280 THR A C 1
ATOM 2222 O O . THR A 1 280 ? -45.954 -32.383 52.578 1.00 47.44 280 THR A O 1
ATOM 2225 N N . ALA A 1 281 ? -45.955 -32.040 54.778 1.00 46.12 281 ALA A N 1
ATOM 2226 C CA . ALA A 1 281 ? -47.359 -31.644 54.879 1.00 46.12 281 ALA A CA 1
ATOM 2227 C C . ALA A 1 281 ? -47.628 -30.126 54.762 1.00 46.12 281 ALA A C 1
ATOM 2229 O O . ALA A 1 281 ? -48.716 -29.759 54.329 1.00 46.12 281 ALA A O 1
ATOM 2230 N N . SER A 1 282 ? -46.679 -29.243 55.112 1.00 48.06 282 SER A N 1
ATOM 2231 C CA . SER A 1 282 ? -46.965 -27.794 55.238 1.00 48.06 282 SER A CA 1
ATOM 2232 C C . SER A 1 282 ? -46.737 -26.989 53.948 1.00 48.06 282 SER A C 1
ATOM 2234 O O . SER A 1 282 ? -47.519 -26.100 53.629 1.00 48.06 282 SER A O 1
ATOM 2236 N N . VAL A 1 283 ? -45.720 -27.347 53.156 1.00 43.50 283 VAL A N 1
ATOM 2237 C CA . VAL A 1 283 ? -45.374 -26.677 51.882 1.00 43.50 283 VAL A CA 1
ATOM 2238 C C . VAL A 1 283 ? -46.398 -26.985 50.775 1.00 43.50 283 VAL A C 1
ATOM 2240 O O . VAL A 1 283 ? -46.621 -26.184 49.868 1.00 43.50 283 VAL A O 1
ATOM 2243 N N . LEU A 1 284 ? -47.075 -28.138 50.867 1.00 43.06 284 LEU A N 1
ATOM 2244 C CA . LEU A 1 284 ? -48.064 -28.587 49.884 1.00 43.06 284 LEU A CA 1
ATOM 2245 C C . LEU A 1 284 ? -49.387 -27.804 49.966 1.00 43.06 284 LEU A C 1
ATOM 2247 O O . LEU A 1 284 ? -50.018 -27.604 48.932 1.00 43.06 284 LEU A O 1
ATOM 2251 N N . ASP A 1 285 ? -49.791 -27.318 51.149 1.00 47.19 285 ASP A N 1
ATOM 2252 C CA . ASP A 1 285 ? -51.037 -26.540 51.292 1.00 47.19 285 ASP A CA 1
ATOM 2253 C C . ASP A 1 285 ? -50.900 -25.112 50.718 1.00 47.19 285 ASP A C 1
ATOM 2255 O O . ASP A 1 285 ? -51.901 -24.469 50.385 1.00 47.19 285 ASP A O 1
ATOM 2259 N N . MET A 1 286 ? -49.659 -24.642 50.527 1.00 47.00 286 MET A N 1
ATOM 2260 C CA . MET A 1 286 ? -49.334 -23.276 50.110 1.00 47.00 286 MET A CA 1
ATOM 2261 C C . MET A 1 286 ? -49.296 -23.074 48.588 1.00 47.00 286 MET A C 1
ATOM 2263 O O . MET A 1 286 ? -49.659 -22.007 48.096 1.00 47.00 286 MET A O 1
ATOM 2267 N N . MET A 1 287 ? -48.947 -24.101 47.810 1.00 40.78 287 MET A N 1
ATOM 2268 C CA . MET A 1 287 ? -48.905 -23.985 46.342 1.00 40.78 287 MET A CA 1
ATOM 2269 C C . MET A 1 287 ? -50.284 -24.091 45.676 1.00 40.78 287 MET A C 1
ATOM 2271 O O . MET A 1 287 ? -50.470 -23.658 44.542 1.00 40.78 287 MET A O 1
ATOM 2275 N N . THR A 1 288 ? -51.285 -24.623 46.379 1.00 39.78 288 THR A N 1
ATOM 2276 C CA . THR A 1 288 ? -52.650 -24.786 45.854 1.00 39.78 288 THR A CA 1
ATOM 2277 C C . THR A 1 288 ? -53.569 -23.575 46.046 1.00 39.78 288 THR A C 1
ATOM 2279 O O . THR A 1 288 ? -54.668 -23.582 45.495 1.00 39.78 288 THR A O 1
ATOM 2282 N N . LYS A 1 289 ? -53.170 -22.535 46.800 1.00 42.41 289 LYS A N 1
ATOM 2283 C CA . LYS A 1 289 ? -54.080 -21.438 47.211 1.00 42.41 289 LYS A CA 1
ATOM 2284 C C . LYS A 1 289 ? -53.713 -20.023 46.727 1.00 42.41 289 LYS A C 1
ATOM 2286 O O . LYS A 1 289 ? -54.205 -19.055 47.291 1.00 42.41 289 LYS A O 1
ATOM 2291 N N . GLY A 1 290 ? -52.979 -19.903 45.617 1.00 39.97 290 GLY A N 1
ATOM 2292 C CA . GLY A 1 290 ? -52.996 -18.695 44.775 1.00 39.97 290 GLY A CA 1
ATOM 2293 C C . GLY A 1 290 ? -52.052 -17.571 45.213 1.00 39.97 290 GLY A C 1
ATOM 2294 O O . GLY A 1 290 ? -52.372 -16.761 46.074 1.00 39.97 290 GLY A O 1
ATOM 2295 N N . PHE A 1 291 ? -50.905 -17.477 44.542 1.00 41.12 291 PHE A N 1
ATOM 2296 C CA . PHE A 1 291 ? -49.828 -16.539 44.869 1.00 41.12 291 PHE A CA 1
ATOM 2297 C C . PHE A 1 291 ? -49.953 -15.144 44.224 1.00 41.12 291 PHE A C 1
ATOM 2299 O O . PHE A 1 291 ? -49.014 -14.364 44.272 1.00 41.12 291 PHE A O 1
ATOM 2306 N N . PHE A 1 292 ? -51.103 -14.772 43.653 1.00 37.44 292 PHE A N 1
ATOM 2307 C CA . PHE A 1 292 ? -51.297 -13.407 43.143 1.00 37.44 292 PHE A CA 1
ATOM 2308 C C . PHE A 1 292 ? -52.704 -12.882 43.412 1.00 37.44 292 PHE A C 1
ATOM 2310 O O . PHE A 1 292 ? -53.493 -12.717 42.491 1.00 37.44 292 PHE A O 1
ATOM 2317 N N . THR A 1 293 ? -53.002 -12.553 44.669 1.00 28.94 293 THR A N 1
ATOM 2318 C CA . THR A 1 293 ? -53.915 -11.442 44.979 1.00 28.94 293 THR A CA 1
ATOM 2319 C C . THR A 1 293 ? -53.573 -10.843 46.336 1.00 28.94 293 THR A C 1
ATOM 2321 O O . THR A 1 293 ? -53.517 -11.543 47.344 1.00 28.94 293 THR A O 1
ATOM 2324 N N . SER A 1 294 ? -53.358 -9.528 46.341 1.00 39.12 294 SER A N 1
ATOM 2325 C CA . SER A 1 294 ? -53.232 -8.680 47.522 1.00 39.12 294 SER A CA 1
ATOM 2326 C C . SER A 1 294 ? -54.347 -8.939 48.546 1.00 39.12 294 SER A C 1
ATOM 2328 O O . SER A 1 294 ? -55.489 -9.155 48.155 1.00 39.12 294 SER A O 1
ATOM 2330 N N . LEU A 1 295 ? -54.008 -8.787 49.836 1.00 32.69 295 LEU A N 1
ATOM 2331 C CA . LEU A 1 295 ? -54.845 -8.895 51.049 1.00 32.69 295 LEU A CA 1
ATOM 2332 C C . LEU A 1 295 ? -54.953 -10.287 51.683 1.00 32.69 295 LEU A C 1
ATOM 2334 O O . LEU A 1 295 ? -55.951 -10.973 51.517 1.00 32.69 295 LEU A O 1
ATOM 2338 N N . MET A 1 296 ? -54.026 -10.591 52.593 1.00 34.66 296 MET A N 1
ATOM 2339 C CA . MET A 1 296 ? -54.357 -11.297 53.837 1.00 34.66 296 MET A CA 1
ATOM 2340 C C . MET A 1 296 ? -53.440 -10.799 54.959 1.00 34.66 296 MET A C 1
ATOM 2342 O O . MET A 1 296 ? -52.269 -11.151 55.063 1.00 34.66 296 MET A O 1
ATOM 2346 N N . LYS A 1 297 ? -53.992 -9.911 55.788 1.00 40.41 297 LYS A N 1
ATOM 2347 C CA . LYS A 1 297 ? -53.430 -9.540 57.087 1.00 40.41 297 LYS A CA 1
ATOM 2348 C C . LYS A 1 297 ? -53.506 -10.759 58.014 1.00 40.41 297 LYS A C 1
ATOM 2350 O O . LYS A 1 297 ? -54.584 -11.317 58.173 1.00 40.41 297 LYS A O 1
ATOM 2355 N N . TYR A 1 298 ? -52.389 -11.053 58.682 1.00 46.69 298 TYR A N 1
ATOM 2356 C CA . TYR A 1 298 ? -52.253 -11.939 59.846 1.00 46.69 298 TYR A CA 1
ATOM 2357 C C . TYR A 1 298 ? -52.667 -13.411 59.660 1.00 46.69 298 TYR A C 1
ATOM 2359 O O . TYR A 1 298 ? -53.746 -13.830 60.071 1.00 46.69 298 TYR A O 1
ATOM 2367 N N . SER A 1 299 ? -51.723 -14.237 59.214 1.00 35.69 299 SER A N 1
ATOM 2368 C CA . SER A 1 299 ? -51.601 -15.628 59.669 1.00 35.69 299 SER A CA 1
ATOM 2369 C C . SER A 1 299 ? -50.128 -16.027 59.637 1.00 35.69 299 SER A C 1
ATOM 2371 O O . SER A 1 299 ? -49.413 -15.599 58.737 1.00 35.69 299 SER A O 1
ATOM 2373 N N . ALA A 1 300 ? -49.679 -16.767 60.652 1.00 42.75 300 ALA A N 1
ATOM 2374 C CA . ALA A 1 300 ? -48.286 -17.145 60.869 1.00 42.75 300 ALA A CA 1
ATOM 2375 C C . ALA A 1 300 ? -47.630 -17.670 59.582 1.00 42.75 300 ALA A C 1
ATOM 2377 O O . ALA A 1 300 ? -48.007 -18.733 59.092 1.00 42.75 300 ALA A O 1
ATOM 2378 N N . LEU A 1 301 ? -46.676 -16.905 59.046 1.00 44.72 301 LEU A N 1
ATOM 2379 C CA . LEU A 1 301 ? -45.747 -17.404 58.039 1.00 44.72 301 LEU A CA 1
ATOM 2380 C C . LEU A 1 301 ? -44.948 -18.526 58.696 1.00 44.72 301 LEU A C 1
ATOM 2382 O O . LEU A 1 301 ? -44.479 -18.361 59.828 1.00 44.72 301 LEU A O 1
ATOM 2386 N N . SER A 1 302 ? -44.840 -19.673 58.031 1.00 57.41 302 SER A N 1
ATOM 2387 C CA . SER A 1 302 ? -43.890 -20.676 58.488 1.00 57.41 302 SER A CA 1
ATOM 2388 C C . SER A 1 302 ? -42.475 -20.133 58.271 1.00 57.41 302 SER A C 1
ATOM 2390 O O . SER A 1 302 ? -42.250 -19.294 57.400 1.00 57.41 302 SER A O 1
ATOM 2392 N N . GLU A 1 303 ? -41.516 -20.581 59.077 1.00 59.31 303 GLU A N 1
ATOM 2393 C CA . GLU A 1 303 ? -40.110 -20.160 58.971 1.00 59.31 303 GLU A CA 1
ATOM 2394 C C . GLU A 1 303 ? -39.570 -20.367 57.540 1.00 59.31 303 GLU A C 1
ATOM 2396 O O . GLU A 1 303 ? -38.970 -19.470 56.958 1.00 59.31 303 GLU A O 1
ATOM 2401 N N . SER A 1 304 ? -39.967 -21.471 56.894 1.00 57.09 304 SER A N 1
ATOM 2402 C CA . SER A 1 304 ? -39.619 -21.776 55.502 1.00 57.09 304 SER A CA 1
ATOM 2403 C C . SER A 1 304 ? -40.154 -20.771 54.472 1.00 57.09 304 SER A C 1
ATOM 2405 O O . SER A 1 304 ? -39.540 -20.628 53.416 1.00 57.09 304 SER A O 1
ATOM 2407 N N . ASP A 1 305 ? -41.286 -20.105 54.722 1.00 56.09 305 ASP A N 1
ATOM 2408 C CA . ASP A 1 305 ? -41.864 -19.134 53.776 1.00 56.09 305 ASP A CA 1
ATOM 2409 C C . ASP A 1 305 ? -41.071 -17.831 53.795 1.00 56.09 30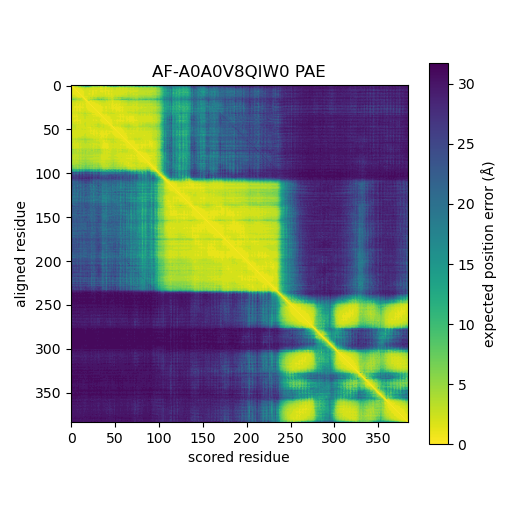5 ASP A C 1
ATOM 2411 O O . ASP A 1 305 ? -40.832 -17.209 52.758 1.00 56.09 305 ASP A O 1
ATOM 2415 N N . VAL A 1 306 ? -40.635 -17.452 54.996 1.00 68.50 306 VAL A N 1
ATOM 2416 C CA . VAL A 1 306 ? -39.784 -16.288 55.219 1.00 68.50 306 VAL A CA 1
ATOM 2417 C C . VAL A 1 306 ? -38.430 -16.507 54.547 1.00 68.50 306 VAL A C 1
ATOM 2419 O O . VAL A 1 306 ? -37.981 -15.631 53.809 1.00 68.50 306 VAL A O 1
ATOM 2422 N N . ASP A 1 307 ? -37.833 -17.689 54.708 1.00 72.00 307 ASP A N 1
ATOM 2423 C CA . ASP A 1 307 ? -36.517 -18.000 54.140 1.00 72.00 307 ASP A CA 1
ATOM 2424 C C . ASP A 1 307 ? -36.537 -18.053 52.603 1.00 72.00 307 ASP A C 1
ATOM 2426 O O . ASP A 1 307 ? -35.624 -17.558 51.941 1.00 72.00 307 ASP A O 1
ATOM 2430 N N . MET A 1 308 ? -37.605 -18.602 52.008 1.00 70.12 308 MET A N 1
ATOM 2431 C CA . MET A 1 308 ? -37.807 -18.600 50.551 1.00 70.12 308 MET A CA 1
ATOM 2432 C C . MET A 1 308 ? -37.935 -17.184 49.991 1.00 70.12 308 MET A C 1
ATOM 2434 O O . MET A 1 308 ? -37.312 -16.860 48.978 1.00 70.12 308 MET A O 1
ATOM 2438 N N . GLN A 1 309 ? -38.730 -16.336 50.648 1.00 72.38 309 GLN A N 1
ATOM 2439 C CA . GLN A 1 309 ? -38.925 -14.956 50.215 1.00 72.38 309 GLN A CA 1
ATOM 2440 C C . GLN A 1 309 ? -37.636 -14.135 50.356 1.00 72.38 309 GLN A C 1
ATOM 2442 O O . GLN A 1 309 ? -37.315 -13.332 49.480 1.00 72.38 309 GLN A O 1
ATOM 2447 N N . GLN A 1 310 ? -36.873 -14.352 51.428 1.00 79.44 310 GLN A N 1
ATOM 2448 C CA . GLN A 1 310 ? -35.568 -13.719 51.615 1.00 79.44 310 GLN A CA 1
ATOM 2449 C C . GLN A 1 310 ? -34.567 -14.152 50.542 1.00 79.44 310 GLN A C 1
ATOM 2451 O O . GLN A 1 310 ? -33.911 -13.295 49.958 1.00 79.44 310 GLN A O 1
ATOM 2456 N N . ALA A 1 311 ? -34.501 -15.447 50.217 1.00 79.62 311 ALA A N 1
ATOM 2457 C CA . ALA A 1 311 ? -33.634 -15.949 49.153 1.00 79.62 311 ALA A CA 1
ATOM 2458 C C . ALA A 1 311 ? -33.992 -15.373 47.775 1.00 79.62 311 ALA A C 1
ATOM 2460 O O . ALA A 1 311 ? -33.096 -15.054 46.995 1.00 79.62 311 ALA A O 1
ATOM 2461 N N . GLN A 1 312 ? -35.285 -15.202 47.481 1.00 73.88 312 GLN A N 1
ATOM 2462 C CA . GLN A 1 312 ? -35.728 -14.554 46.247 1.00 73.88 312 GLN A CA 1
ATOM 2463 C C . GLN A 1 312 ? -35.301 -13.084 46.200 1.00 73.88 312 GLN A C 1
ATOM 2465 O O . GLN A 1 312 ? -34.649 -12.675 45.244 1.00 73.88 312 GLN A O 1
ATOM 2470 N N . ASN A 1 313 ? -35.595 -12.317 47.253 1.00 77.75 313 ASN A N 1
ATOM 2471 C CA . ASN A 1 313 ? -35.215 -10.906 47.323 1.00 77.75 313 ASN A CA 1
ATOM 2472 C C . ASN A 1 313 ? -33.692 -10.722 47.215 1.00 77.75 313 ASN A C 1
ATOM 2474 O O . ASN A 1 313 ? -33.233 -9.814 46.531 1.00 77.75 313 ASN A O 1
ATOM 2478 N N . ALA A 1 314 ? -32.905 -11.588 47.861 1.00 83.19 314 ALA A N 1
ATOM 2479 C CA . ALA A 1 314 ? -31.447 -11.539 47.800 1.00 83.19 314 ALA A CA 1
ATOM 2480 C C . ALA A 1 314 ? -30.914 -11.808 46.383 1.00 83.19 314 ALA A C 1
ATOM 2482 O O . ALA A 1 314 ? -29.979 -11.146 45.936 1.00 83.19 314 ALA A O 1
ATOM 2483 N N . LEU A 1 315 ? -31.532 -12.742 45.652 1.00 79.94 315 LEU A N 1
ATOM 2484 C CA . LEU A 1 315 ? -31.184 -13.016 44.259 1.00 79.94 315 LEU A CA 1
ATOM 2485 C C . LEU A 1 315 ? -31.601 -11.884 43.312 1.00 79.94 315 LEU A C 1
ATOM 2487 O O . LEU A 1 315 ? -30.847 -11.568 42.397 1.00 79.94 315 LEU A O 1
ATOM 2491 N N . ASP A 1 316 ? -32.740 -11.233 43.546 1.00 78.38 316 ASP A N 1
ATOM 2492 C CA . ASP A 1 316 ? -33.151 -10.049 42.780 1.00 78.38 316 ASP A CA 1
ATOM 2493 C C . ASP A 1 316 ? -32.211 -8.855 43.023 1.00 78.38 316 ASP A C 1
ATOM 2495 O O . ASP A 1 316 ? -31.857 -8.135 42.081 1.00 78.38 316 ASP A O 1
ATOM 2499 N N . SER A 1 317 ? -31.746 -8.672 44.263 1.00 83.31 317 SER A N 1
ATOM 2500 C CA . SER A 1 317 ? -30.717 -7.681 44.595 1.00 83.31 317 SER A CA 1
ATOM 2501 C C . SER A 1 317 ? -29.412 -7.977 43.862 1.00 83.31 317 SER A C 1
ATOM 2503 O O . SER A 1 317 ? -28.929 -7.115 43.133 1.00 83.31 317 SER A O 1
ATOM 2505 N N . LEU A 1 318 ? -28.904 -9.215 43.938 1.00 84.50 318 LEU A N 1
ATOM 2506 C CA . LEU A 1 318 ? -27.738 -9.641 43.154 1.00 84.50 318 LEU A CA 1
ATOM 2507 C C . LEU A 1 318 ? -27.937 -9.371 41.654 1.00 84.50 318 LEU A C 1
ATOM 2509 O O . LEU A 1 318 ? -26.995 -9.006 40.959 1.00 84.50 318 LEU A O 1
ATOM 2513 N N . ASN A 1 319 ? -29.165 -9.497 41.147 1.00 77.94 319 ASN A N 1
ATOM 2514 C CA . ASN A 1 319 ? -29.447 -9.287 39.726 1.00 77.94 319 ASN A CA 1
ATOM 2515 C C . ASN A 1 319 ? -29.300 -7.840 39.319 1.00 77.94 319 ASN A C 1
ATOM 2517 O O . ASN A 1 319 ? -28.808 -7.516 38.239 1.00 77.94 319 ASN A O 1
ATOM 2521 N N . THR A 1 320 ? -29.727 -6.971 40.216 1.00 81.88 320 THR A N 1
ATOM 2522 C CA . THR A 1 320 ? -29.599 -5.539 40.043 1.00 81.88 320 THR A CA 1
ATOM 2523 C C . THR A 1 320 ? -28.123 -5.153 39.985 1.00 81.88 320 THR A C 1
ATOM 2525 O O . THR A 1 320 ? -27.724 -4.521 39.009 1.00 81.88 320 THR A O 1
ATOM 2528 N N . GLU A 1 321 ? -27.306 -5.637 40.925 1.00 85.19 321 GLU A N 1
ATOM 2529 C CA . GLU A 1 321 ? -25.857 -5.376 40.956 1.00 85.19 321 GLU A CA 1
ATOM 2530 C C . GLU A 1 321 ? -25.135 -5.931 39.711 1.00 85.19 321 GLU A C 1
ATOM 2532 O O . GLU A 1 321 ? -24.369 -5.231 39.048 1.00 85.19 321 GLU A O 1
ATOM 2537 N N . LEU A 1 322 ? -25.432 -7.170 39.295 1.00 81.31 322 LEU A N 1
ATOM 2538 C CA . LEU A 1 322 ? -24.814 -7.768 38.102 1.00 81.31 322 LEU A CA 1
ATOM 2539 C C . LEU A 1 322 ? -25.170 -7.021 36.808 1.00 81.31 322 LEU A C 1
ATOM 2541 O O . LEU A 1 322 ? -24.328 -6.895 35.918 1.00 81.31 322 LEU A O 1
ATOM 2545 N N . ARG A 1 323 ? -26.391 -6.483 36.699 1.00 76.44 323 ARG A N 1
ATOM 2546 C CA . ARG A 1 323 ? -26.792 -5.638 35.562 1.00 76.44 323 ARG A CA 1
ATOM 2547 C C . ARG A 1 323 ? -26.098 -4.281 35.568 1.00 76.44 323 ARG A C 1
ATOM 2549 O O . ARG A 1 323 ? -25.883 -3.722 34.493 1.00 76.44 323 ARG A O 1
ATOM 2556 N N . VAL A 1 324 ? -25.779 -3.733 36.741 1.00 79.38 324 VAL A N 1
ATOM 2557 C CA . VAL A 1 324 ? -24.957 -2.519 36.850 1.00 79.38 324 VAL A CA 1
ATOM 2558 C C . VAL A 1 324 ? -23.557 -2.812 36.310 1.00 79.38 324 VAL A C 1
ATOM 2560 O O . VAL A 1 324 ? -23.101 -2.109 35.407 1.00 79.38 324 VAL A O 1
ATOM 2563 N N . LEU A 1 325 ? -22.940 -3.918 36.737 1.00 76.94 325 LEU A N 1
ATOM 2564 C CA . LEU A 1 325 ? -21.631 -4.353 36.238 1.00 76.94 325 LEU A CA 1
ATOM 2565 C C . LEU A 1 325 ? -21.616 -4.636 34.730 1.00 76.94 325 LEU A C 1
ATOM 2567 O O . LEU A 1 325 ? -20.681 -4.237 34.041 1.00 76.94 325 LEU A O 1
ATOM 2571 N N . GLN A 1 326 ? -22.659 -5.269 34.186 1.00 68.19 326 GLN A N 1
ATOM 2572 C CA . GLN A 1 326 ? -22.751 -5.579 32.755 1.00 68.19 326 GLN A CA 1
ATOM 2573 C C . GLN A 1 326 ? -22.735 -4.327 31.864 1.00 68.19 326 GLN A C 1
ATOM 2575 O O . GLN A 1 326 ? -22.276 -4.385 30.721 1.00 68.19 326 GLN A O 1
ATOM 2580 N N . LYS A 1 327 ? -23.229 -3.189 32.365 1.00 70.12 327 LYS A N 1
ATOM 2581 C CA . LYS A 1 327 ? -23.225 -1.918 31.627 1.00 70.12 327 LYS A CA 1
ATOM 2582 C C . LYS A 1 327 ? -21.847 -1.252 31.593 1.00 70.12 327 LYS A C 1
ATOM 2584 O O . LYS A 1 327 ? -21.649 -0.365 30.766 1.00 70.12 327 LYS A O 1
ATOM 2589 N N . LYS A 1 328 ? -20.899 -1.662 32.447 1.00 68.19 328 LYS A N 1
ATOM 2590 C CA . LYS A 1 328 ? -19.540 -1.104 32.468 1.00 68.19 328 LYS A CA 1
ATOM 2591 C C . LYS A 1 328 ? -18.677 -1.747 31.369 1.00 68.19 328 LYS A C 1
ATOM 2593 O O . LYS A 1 328 ? -18.499 -2.965 31.314 1.00 68.19 328 LYS A O 1
ATOM 2598 N N . ARG A 1 329 ? -18.117 -0.910 30.484 1.00 52.72 329 ARG A N 1
ATOM 2599 C CA . ARG A 1 329 ? -17.340 -1.315 29.290 1.00 52.72 329 ARG A CA 1
ATOM 2600 C C . ARG A 1 329 ? -16.070 -2.110 29.644 1.00 52.72 329 ARG A C 1
ATOM 2602 O O . ARG A 1 329 ? -15.724 -3.057 28.942 1.00 52.72 329 ARG A O 1
ATOM 2609 N N . SER A 1 330 ? -15.428 -1.790 30.768 1.00 57.69 330 SER A N 1
ATOM 2610 C CA . SER A 1 330 ? -14.219 -2.457 31.280 1.00 57.69 330 SER A CA 1
ATOM 2611 C C . SER A 1 330 ? -14.436 -3.933 31.653 1.00 57.69 330 SER A C 1
ATOM 2613 O O . SER A 1 330 ? -13.553 -4.766 31.436 1.00 57.69 330 SER A O 1
ATOM 2615 N N . VAL A 1 331 ? -15.630 -4.284 32.143 1.00 56.66 331 VAL A N 1
ATOM 2616 C CA . VAL A 1 331 ? -16.005 -5.663 32.508 1.00 56.66 331 VAL A CA 1
ATOM 2617 C C . VAL A 1 331 ? -16.260 -6.518 31.259 1.00 56.66 331 VAL A C 1
ATOM 2619 O O . VAL A 1 331 ? -15.875 -7.688 31.225 1.00 56.66 331 VAL A O 1
ATOM 2622 N N . GLN A 1 332 ? -16.837 -5.930 30.203 1.00 51.50 332 GLN A N 1
ATOM 2623 C CA . GLN A 1 332 ? -17.067 -6.616 28.922 1.00 51.50 332 GLN A CA 1
ATOM 2624 C C . GLN A 1 332 ? -15.757 -6.960 28.196 1.00 51.50 332 GLN A C 1
ATOM 2626 O O . GLN A 1 332 ? -15.652 -8.031 27.599 1.00 51.50 332 GLN A O 1
ATOM 2631 N N . LEU A 1 333 ? -14.754 -6.079 28.278 1.00 47.28 333 LEU A N 1
ATOM 2632 C CA . LEU A 1 333 ? -13.470 -6.231 27.586 1.00 47.28 333 LEU A CA 1
ATOM 2633 C C . LEU A 1 333 ? -12.525 -7.223 28.276 1.00 47.28 333 LEU A C 1
ATOM 2635 O O . LEU A 1 333 ? -11.871 -8.012 27.598 1.00 47.28 333 LEU A O 1
ATOM 2639 N N . LYS A 1 334 ? -12.458 -7.227 29.615 1.00 51.97 334 LYS A N 1
ATOM 2640 C CA . LYS A 1 334 ? -11.491 -8.076 30.332 1.00 51.97 334 LYS A CA 1
ATOM 2641 C C . LYS A 1 334 ? -11.926 -9.542 30.443 1.00 51.97 334 LYS A C 1
ATOM 2643 O O . LYS A 1 334 ? -11.066 -10.419 30.474 1.00 51.97 334 LYS A O 1
ATOM 2648 N N . TYR A 1 335 ? -13.231 -9.848 30.470 1.00 54.81 335 TYR A N 1
ATOM 2649 C CA . TYR A 1 335 ? -13.695 -11.215 30.749 1.00 54.81 335 TYR A CA 1
ATOM 2650 C C . TYR A 1 335 ? -15.010 -11.588 30.046 1.00 54.81 335 TYR A C 1
ATOM 2652 O O . TYR A 1 335 ? -16.061 -11.717 30.674 1.00 54.81 335 TYR A O 1
ATOM 2660 N N . GLY A 1 336 ? -14.945 -11.920 28.750 1.00 53.59 336 GLY A N 1
ATOM 2661 C CA . GLY A 1 336 ? -16.108 -12.404 27.979 1.00 53.59 336 GLY A CA 1
ATOM 2662 C C . GLY A 1 336 ? -16.826 -13.641 28.567 1.00 53.59 336 GLY A C 1
ATOM 2663 O O . GLY A 1 336 ? -18.010 -13.864 28.309 1.00 53.59 336 GLY A O 1
ATOM 2664 N N . ARG A 1 337 ? -16.153 -14.428 29.425 1.00 58.34 337 ARG A N 1
ATOM 2665 C CA . ARG A 1 337 ? -16.764 -15.555 30.163 1.00 58.34 337 ARG A CA 1
ATOM 2666 C C . ARG A 1 337 ? -17.711 -15.108 31.284 1.00 58.34 337 ARG A C 1
ATOM 2668 O O . ARG A 1 337 ? -18.699 -15.798 31.522 1.00 58.34 337 ARG A O 1
ATOM 2675 N N . LEU A 1 338 ? -17.423 -13.986 31.951 1.00 58.62 338 LEU A N 1
ATOM 2676 C CA . LEU A 1 338 ? -18.270 -13.431 33.012 1.00 58.62 338 LEU A CA 1
ATOM 2677 C C . LEU A 1 338 ? -19.563 -12.867 32.416 1.00 58.62 338 LEU A C 1
ATOM 2679 O O . LEU A 1 338 ? -20.640 -13.184 32.908 1.00 58.62 338 LEU A O 1
ATOM 2683 N N . ALA A 1 339 ? -19.459 -12.124 31.309 1.00 61.62 339 ALA A N 1
ATOM 2684 C CA . ALA A 1 339 ? -20.617 -11.606 30.580 1.00 61.62 339 ALA A CA 1
ATOM 2685 C C . ALA A 1 339 ? -21.585 -12.735 30.179 1.00 61.62 339 ALA A C 1
ATOM 2687 O O . ALA A 1 339 ? -22.776 -12.659 30.461 1.00 61.62 339 ALA A O 1
ATOM 2688 N N . THR A 1 340 ? -21.052 -13.846 29.656 1.00 63.25 340 THR A N 1
ATOM 2689 C CA . THR A 1 340 ? -21.855 -15.034 29.310 1.00 63.25 340 THR A CA 1
ATOM 2690 C C . THR A 1 340 ? -22.538 -15.656 30.540 1.00 63.25 340 THR A C 1
ATOM 2692 O O . THR A 1 340 ? -23.680 -16.098 30.458 1.00 63.25 340 THR A O 1
ATOM 2695 N N . ALA A 1 341 ? -21.856 -15.709 31.691 1.00 59.38 341 ALA A N 1
ATOM 2696 C CA . ALA A 1 341 ? -22.411 -16.272 32.924 1.00 59.38 341 ALA A CA 1
ATOM 2697 C C . ALA A 1 341 ? -23.508 -15.389 33.544 1.00 59.38 341 ALA A C 1
ATOM 2699 O O . ALA A 1 341 ? -24.473 -15.925 34.090 1.00 59.38 341 ALA A O 1
ATOM 2700 N N . ILE A 1 342 ? -23.363 -14.063 33.444 1.00 62.41 342 ILE A N 1
ATOM 2701 C CA . ILE A 1 342 ? -24.368 -13.081 33.866 1.00 62.41 342 ILE A CA 1
ATOM 2702 C C . ILE A 1 342 ? -25.603 -13.188 32.965 1.00 62.41 342 ILE A C 1
ATOM 2704 O O . ILE A 1 342 ? -26.698 -13.400 33.483 1.00 62.41 342 ILE A O 1
ATOM 2708 N N . ASP A 1 343 ? -25.428 -13.162 31.641 1.00 63.19 343 ASP A N 1
ATOM 2709 C CA . ASP A 1 343 ? -26.529 -13.281 30.671 1.00 63.19 343 ASP A CA 1
ATOM 2710 C C . ASP A 1 343 ? -27.342 -14.567 30.871 1.00 63.19 343 ASP A C 1
ATOM 2712 O O . ASP A 1 343 ? -28.568 -14.530 30.971 1.00 63.19 343 ASP A O 1
ATOM 2716 N N . MET A 1 344 ? -26.664 -15.709 31.044 1.00 62.25 344 MET A N 1
ATOM 2717 C CA . MET A 1 344 ? -27.322 -16.998 31.302 1.00 62.25 344 MET A CA 1
ATOM 2718 C C . MET A 1 344 ? -28.227 -17.000 32.540 1.00 62.25 344 MET A C 1
ATOM 2720 O O . MET A 1 344 ? -29.149 -17.809 32.613 1.00 62.25 344 MET A O 1
ATOM 2724 N N . TRP A 1 345 ? -27.937 -16.171 33.541 1.00 63.34 345 TRP A N 1
ATOM 2725 C CA . TRP A 1 345 ? -28.687 -16.138 34.792 1.00 63.34 345 TRP A CA 1
ATOM 2726 C C . TRP A 1 345 ? -29.766 -15.043 34.799 1.00 63.34 345 TRP A C 1
ATOM 2728 O O . TRP A 1 345 ? -30.855 -15.278 35.327 1.00 63.34 345 TRP A O 1
ATOM 2738 N N . VAL A 1 346 ? -29.509 -13.895 34.158 1.00 58.03 346 VAL A N 1
ATOM 2739 C CA . VAL A 1 346 ? -30.472 -12.788 33.997 1.00 58.03 346 VAL A CA 1
ATOM 2740 C C . VAL A 1 346 ? -31.722 -13.237 33.230 1.00 58.03 346 VAL A C 1
ATOM 2742 O O . VAL A 1 346 ? -32.829 -12.811 33.571 1.00 58.03 346 VAL A O 1
ATOM 2745 N N . ASP A 1 347 ? -31.554 -14.111 32.237 1.00 56.84 347 ASP A N 1
ATOM 2746 C CA . ASP A 1 347 ? -32.638 -14.551 31.354 1.00 56.84 347 ASP A CA 1
ATOM 2747 C C . ASP A 1 347 ? -33.523 -15.664 31.948 1.00 56.84 347 ASP A C 1
ATOM 2749 O O . ASP A 1 347 ? -34.659 -15.850 31.507 1.00 56.84 347 ASP A O 1
ATOM 2753 N N . ASP A 1 348 ? -33.057 -16.408 32.960 1.00 53.94 348 ASP A N 1
ATOM 2754 C CA . ASP A 1 348 ? -33.642 -17.723 33.292 1.00 53.94 348 ASP A CA 1
ATOM 2755 C C . ASP A 1 348 ? -34.689 -17.719 34.430 1.00 53.94 348 ASP A C 1
ATOM 2757 O O . ASP A 1 348 ? -35.042 -18.777 34.959 1.00 53.94 348 ASP A O 1
ATOM 2761 N N . GLY A 1 349 ? -35.226 -16.547 34.811 1.00 54.00 349 GLY A N 1
ATOM 2762 C CA . GLY A 1 349 ? -36.490 -16.405 35.568 1.00 54.00 349 GLY A CA 1
ATOM 2763 C C . GLY A 1 349 ? -36.679 -17.396 36.728 1.00 54.00 349 GLY A C 1
ATOM 2764 O O . GLY A 1 349 ? -37.723 -18.044 36.855 1.00 54.00 349 GLY A O 1
ATOM 2765 N N . MET A 1 350 ? -35.638 -17.581 37.545 1.00 51.34 350 MET A N 1
ATOM 2766 C CA . MET A 1 350 ? -35.452 -18.787 38.358 1.00 51.34 350 MET A CA 1
ATOM 2767 C C . MET A 1 350 ? -36.596 -19.085 39.354 1.00 51.34 350 MET A C 1
ATOM 2769 O O . MET A 1 350 ? -36.858 -20.264 39.639 1.00 51.34 350 MET A O 1
ATOM 2773 N N . PHE A 1 351 ? -37.296 -18.048 39.836 1.00 51.28 351 PHE A N 1
ATOM 2774 C CA . PHE A 1 351 ? -38.402 -18.155 40.800 1.00 51.28 351 PHE A CA 1
ATOM 2775 C C . PHE A 1 351 ? -39.807 -18.163 40.199 1.00 51.28 351 PHE A C 1
ATOM 2777 O O . PHE A 1 351 ? -40.699 -18.747 40.815 1.00 51.28 351 PHE A O 1
ATOM 2784 N N . ASP A 1 352 ? -40.015 -17.645 38.986 1.00 51.41 352 ASP A N 1
ATOM 2785 C CA . ASP A 1 352 ? -41.343 -17.666 38.346 1.00 51.41 352 ASP A CA 1
ATOM 2786 C C . ASP A 1 352 ? -41.839 -19.105 38.129 1.00 51.41 352 ASP A C 1
ATOM 2788 O O . ASP A 1 352 ? -43.025 -19.416 38.255 1.00 51.41 352 ASP A O 1
ATOM 2792 N N . ALA A 1 353 ? -40.906 -20.032 37.909 1.00 44.69 353 ALA A N 1
ATOM 2793 C CA . ALA A 1 353 ? -41.190 -21.452 37.748 1.00 44.69 353 ALA A CA 1
ATOM 2794 C C . ALA A 1 353 ? -41.309 -22.240 39.070 1.00 44.69 353 ALA A C 1
ATOM 2796 O O . ALA A 1 353 ? -41.708 -23.405 39.029 1.00 44.69 353 ALA A O 1
ATOM 2797 N N . LEU A 1 354 ? -40.966 -21.667 40.234 1.00 47.78 354 LEU A N 1
ATOM 2798 C CA . LEU A 1 354 ? -41.092 -22.352 41.536 1.00 47.78 354 LEU A CA 1
ATOM 2799 C C . LEU A 1 354 ? -42.543 -22.435 42.028 1.00 47.78 354 LEU A C 1
ATOM 2801 O O . LEU A 1 354 ? -42.862 -23.300 42.840 1.00 47.78 354 LEU A O 1
ATOM 2805 N N . THR A 1 355 ? -43.431 -21.632 41.447 1.00 50.16 355 THR A N 1
ATOM 2806 C CA . THR A 1 355 ? -44.872 -21.541 41.739 1.00 50.16 355 THR A CA 1
ATOM 2807 C C . THR A 1 355 ? -45.659 -22.847 41.540 1.00 50.16 355 THR A C 1
ATOM 2809 O O . THR A 1 355 ? -46.764 -22.987 42.064 1.00 50.16 355 THR A O 1
ATOM 2812 N N . HIS A 1 356 ? -45.102 -23.831 40.822 1.00 49.62 356 HIS A N 1
ATOM 2813 C CA . HIS A 1 356 ? -45.801 -25.066 40.435 1.00 49.62 356 HIS A CA 1
ATOM 2814 C C . HIS A 1 356 ? -45.019 -26.366 40.701 1.00 49.62 356 HIS A C 1
ATOM 2816 O O . HIS A 1 356 ? -45.377 -27.431 40.187 1.00 49.62 356 HIS A O 1
ATOM 2822 N N . LEU A 1 357 ? -43.921 -26.313 41.460 1.00 50.69 357 LEU A N 1
ATOM 2823 C CA . LEU A 1 357 ? -42.979 -27.429 41.562 1.00 50.69 357 LEU A CA 1
ATOM 2824 C C . LEU A 1 357 ? -43.138 -28.252 42.846 1.00 50.69 357 LEU A C 1
ATOM 2826 O O . LEU A 1 357 ? -43.253 -27.734 43.945 1.00 50.69 357 LEU A O 1
ATOM 2830 N N . GLN A 1 358 ? -43.059 -29.578 42.701 1.00 58.16 358 GLN A N 1
ATOM 2831 C CA . GLN A 1 358 ? -42.931 -30.514 43.824 1.00 58.16 358 GLN A CA 1
ATOM 2832 C C . GLN A 1 358 ? -41.680 -30.197 44.667 1.00 58.16 358 GLN A C 1
ATOM 2834 O O . GLN A 1 358 ? -40.668 -29.766 44.111 1.00 58.16 358 GLN A O 1
ATOM 2839 N N . ILE A 1 359 ? -41.720 -30.496 45.973 1.00 59.91 359 ILE A N 1
ATOM 2840 C CA . ILE A 1 359 ? -40.639 -30.232 46.949 1.00 59.91 359 ILE A CA 1
ATOM 2841 C C . ILE A 1 359 ? -39.266 -30.706 46.432 1.00 59.91 359 ILE A C 1
ATOM 2843 O O . ILE A 1 359 ? -38.321 -29.921 46.400 1.00 59.91 359 ILE A O 1
ATOM 2847 N N . ASP A 1 360 ? -39.174 -31.928 45.895 1.00 63.97 360 ASP A N 1
ATOM 2848 C CA . ASP A 1 360 ? -37.926 -32.477 45.333 1.00 63.97 360 ASP A CA 1
ATOM 2849 C C . ASP A 1 360 ? -37.356 -31.647 44.169 1.00 63.97 360 ASP A C 1
ATOM 2851 O O . ASP A 1 360 ? -36.145 -31.614 43.932 1.00 63.97 360 ASP A O 1
ATOM 2855 N N . LYS A 1 361 ? -38.221 -30.996 43.383 1.00 65.25 361 LYS A N 1
ATOM 2856 C CA . LYS A 1 361 ? -37.808 -30.139 42.265 1.00 65.25 361 LYS A CA 1
ATOM 2857 C C . LYS A 1 361 ? -37.367 -28.765 42.764 1.00 65.25 361 LYS A C 1
ATOM 2859 O O . LYS A 1 361 ? -36.399 -28.231 42.226 1.00 65.25 361 LYS A O 1
ATOM 2864 N N . ALA A 1 362 ? -38.031 -28.229 43.787 1.00 64.19 362 ALA A N 1
ATOM 2865 C CA . ALA A 1 362 ? -37.643 -26.981 44.438 1.00 64.19 362 ALA A CA 1
ATOM 2866 C C . ALA A 1 362 ? -36.275 -27.114 45.134 1.00 64.19 362 ALA A C 1
ATOM 2868 O O . ALA A 1 362 ? -35.374 -26.331 44.845 1.00 64.19 362 ALA A O 1
ATOM 2869 N N . GLN A 1 363 ? -36.048 -28.187 45.901 1.00 69.88 363 GLN A N 1
ATOM 2870 C CA . GLN A 1 363 ? -34.745 -28.479 46.518 1.00 69.88 363 GLN A CA 1
ATOM 2871 C C . GLN A 1 363 ? -33.616 -28.597 45.480 1.00 69.88 363 GLN A C 1
ATOM 2873 O O . GLN A 1 363 ? -32.546 -28.006 45.638 1.00 69.88 363 GLN A O 1
ATOM 2878 N N . LYS A 1 364 ? -33.856 -29.316 44.371 1.00 74.50 364 LYS A N 1
ATOM 2879 C CA . LYS A 1 364 ? -32.884 -29.431 43.266 1.00 74.50 364 LYS A CA 1
ATOM 2880 C C . LYS A 1 364 ? -32.590 -28.091 42.594 1.00 74.50 364 LYS A C 1
ATOM 2882 O O . LYS A 1 364 ? -31.470 -27.899 42.127 1.00 74.50 364 LYS A O 1
ATOM 2887 N N . ARG A 1 365 ? -33.570 -27.187 42.504 1.00 71.50 365 ARG A N 1
ATOM 2888 C CA . ARG A 1 365 ? -33.370 -25.844 41.944 1.00 71.50 365 ARG A CA 1
ATOM 2889 C C . ARG A 1 365 ? -32.596 -24.938 42.896 1.00 71.50 365 ARG A C 1
ATOM 2891 O O . ARG A 1 365 ? -31.648 -24.318 42.437 1.00 71.50 365 ARG A O 1
ATOM 2898 N N . ILE A 1 366 ? -32.902 -24.944 44.194 1.00 76.38 366 ILE A N 1
ATOM 2899 C CA . ILE A 1 366 ? -32.129 -24.198 45.204 1.00 76.38 366 ILE A CA 1
ATOM 2900 C C . ILE A 1 366 ? -30.667 -24.657 45.204 1.00 76.38 366 ILE A C 1
ATOM 2902 O O . ILE A 1 366 ? -29.762 -23.835 45.141 1.00 76.38 366 ILE A O 1
ATOM 2906 N N . ALA A 1 367 ? -30.414 -25.969 45.149 1.00 81.69 367 ALA A N 1
ATOM 2907 C CA . ALA A 1 367 ? -29.050 -26.495 45.056 1.00 81.69 367 ALA A CA 1
ATOM 2908 C C . ALA A 1 367 ? -28.302 -26.028 43.789 1.00 81.69 367 ALA A C 1
ATOM 2910 O O . ALA A 1 367 ? -27.094 -25.797 43.825 1.00 81.69 367 ALA A O 1
ATOM 2911 N N . ARG A 1 368 ? -29.005 -25.881 42.656 1.00 81.75 368 ARG A N 1
ATOM 2912 C CA . ARG A 1 368 ? -28.423 -25.309 41.431 1.00 81.75 368 ARG A CA 1
ATOM 2913 C C . ARG A 1 368 ? -28.153 -23.815 41.576 1.00 81.75 368 ARG A C 1
ATOM 2915 O O . ARG A 1 368 ? -27.088 -23.388 41.147 1.00 81.75 368 ARG A O 1
ATOM 2922 N N . ALA A 1 369 ? -29.072 -23.073 42.194 1.00 79.88 369 ALA A N 1
ATOM 2923 C CA . ALA A 1 369 ? -28.922 -21.647 42.467 1.00 79.88 369 ALA A CA 1
ATOM 2924 C C . ALA A 1 369 ? -27.662 -21.387 43.293 1.00 79.88 369 ALA A C 1
ATOM 2926 O O . ALA A 1 369 ? -26.824 -20.595 42.887 1.00 79.88 369 ALA A O 1
ATOM 2927 N N . ILE A 1 370 ? -27.472 -22.146 44.380 1.00 85.94 370 ILE A N 1
ATOM 2928 C CA . ILE A 1 370 ? -26.268 -22.075 45.221 1.00 85.94 370 ILE A CA 1
ATOM 2929 C C . ILE A 1 370 ? -25.013 -22.243 44.360 1.00 85.94 370 ILE A C 1
ATOM 2931 O O . ILE A 1 370 ? -24.145 -21.378 44.351 1.00 85.94 370 ILE A O 1
ATOM 2935 N N . LYS A 1 371 ? -24.945 -23.308 43.552 1.00 85.44 371 LYS A N 1
ATOM 2936 C CA . LYS A 1 371 ? -23.784 -23.567 42.687 1.00 85.44 371 LYS A CA 1
ATOM 2937 C C . LYS A 1 371 ? -23.540 -22.456 41.656 1.00 85.44 371 LYS A C 1
ATOM 2939 O O . LYS A 1 371 ? -22.392 -22.182 41.308 1.00 85.44 371 LYS A O 1
ATOM 2944 N N . GLN A 1 372 ? -24.601 -21.857 41.122 1.00 81.38 372 GLN A N 1
ATOM 2945 C CA . GLN A 1 372 ? -24.498 -20.749 40.172 1.00 81.38 372 GLN A CA 1
ATOM 2946 C C . GLN A 1 372 ? -23.980 -19.483 40.853 1.00 81.38 372 GLN A C 1
ATOM 2948 O O . GLN A 1 372 ? -23.012 -18.908 40.364 1.00 81.38 372 GLN A O 1
ATOM 2953 N N . VAL A 1 373 ? -24.540 -19.101 42.002 1.00 85.38 373 VAL A N 1
ATOM 2954 C CA . VAL A 1 373 ? -24.078 -17.928 42.756 1.00 85.38 373 VAL A CA 1
ATOM 2955 C C . VAL A 1 373 ? -22.636 -18.122 43.236 1.00 85.38 373 VAL A C 1
ATOM 2957 O O . VAL A 1 373 ? -21.830 -17.206 43.125 1.00 85.38 373 VAL A O 1
ATOM 2960 N N . GLU A 1 374 ? -22.241 -19.331 43.648 1.00 88.12 374 GLU A N 1
ATOM 2961 C CA . GLU A 1 374 ? -20.842 -19.654 43.970 1.00 88.12 374 GLU A CA 1
ATOM 2962 C C . GLU A 1 374 ? -19.893 -19.504 42.774 1.00 88.12 374 GLU A C 1
ATOM 2964 O O . GLU A 1 374 ? -18.719 -19.174 42.957 1.00 88.12 374 GLU A O 1
ATOM 2969 N N . ASN A 1 375 ? -20.350 -19.825 41.560 1.00 83.62 375 ASN A N 1
ATOM 2970 C CA . ASN A 1 375 ? -19.566 -19.608 40.346 1.00 83.62 375 ASN A CA 1
ATOM 2971 C C . ASN A 1 375 ? -19.448 -18.109 40.059 1.00 83.62 375 ASN A C 1
ATOM 2973 O O . ASN A 1 375 ? -18.337 -17.637 39.854 1.00 83.62 375 ASN A O 1
ATOM 2977 N N . ILE A 1 376 ? -20.566 -17.375 40.092 1.00 83.12 376 ILE A N 1
ATOM 2978 C CA . ILE A 1 376 ? -20.599 -15.925 39.866 1.00 83.12 376 ILE A CA 1
ATOM 2979 C C . ILE A 1 376 ? -19.672 -15.223 40.858 1.00 83.12 376 ILE A C 1
ATOM 2981 O O . ILE A 1 376 ? -18.765 -14.517 40.434 1.00 83.12 376 ILE A O 1
ATOM 2985 N N . ARG A 1 377 ? -19.807 -15.500 42.161 1.00 88.56 377 ARG A N 1
ATOM 2986 C CA . ARG A 1 377 ? -18.936 -14.937 43.200 1.00 88.56 377 ARG A CA 1
ATOM 2987 C C . ARG A 1 377 ? -17.461 -15.225 42.929 1.00 88.56 377 ARG A C 1
ATOM 2989 O O . ARG A 1 377 ? -16.632 -14.336 43.061 1.00 88.56 377 ARG A O 1
ATOM 2996 N N . ARG A 1 378 ? -17.117 -16.460 42.545 1.00 85.31 378 ARG A N 1
ATOM 2997 C CA . ARG A 1 378 ? -15.727 -16.831 42.228 1.00 85.31 378 ARG A CA 1
ATOM 2998 C C . ARG A 1 378 ? -15.179 -16.106 41.009 1.00 85.31 378 ARG A C 1
ATOM 3000 O O . ARG A 1 378 ? -13.979 -15.874 40.962 1.00 85.31 378 ARG A O 1
ATOM 3007 N N . GLU A 1 379 ? -16.010 -15.814 40.017 1.00 80.88 379 GLU A N 1
ATOM 3008 C CA . GLU A 1 379 ? -15.578 -15.020 38.870 1.00 80.88 379 GLU A CA 1
ATOM 3009 C C . GLU A 1 379 ? -15.462 -13.534 39.238 1.00 80.88 379 GLU A C 1
ATOM 3011 O O . GLU A 1 379 ? -14.461 -12.927 38.880 1.00 80.88 379 GLU A O 1
ATOM 3016 N N . LEU A 1 380 ? -16.389 -12.981 40.032 1.00 84.88 380 LEU A N 1
ATOM 3017 C CA . LEU A 1 380 ? -16.292 -11.613 40.564 1.00 84.88 380 LEU A CA 1
ATOM 3018 C C . LEU A 1 380 ? -15.028 -11.412 41.415 1.00 84.88 380 LEU A C 1
ATOM 3020 O O . LEU A 1 380 ? -14.337 -10.415 41.262 1.00 84.88 380 LEU A O 1
ATOM 3024 N N . GLN A 1 381 ? -14.665 -12.390 42.248 1.00 84.88 381 GLN A N 1
ATOM 3025 C CA . GLN A 1 381 ? -13.450 -12.355 43.075 1.00 84.88 381 GLN A CA 1
ATOM 3026 C C . GLN A 1 381 ? -12.139 -12.336 42.279 1.00 84.88 381 GLN A C 1
ATOM 3028 O O . GLN A 1 381 ? -11.107 -12.042 42.862 1.00 84.88 381 GLN A O 1
ATOM 3033 N N . LYS A 1 382 ? -12.152 -12.694 40.989 1.00 80.69 382 LYS A N 1
ATOM 3034 C CA . LYS A 1 382 ? -10.973 -12.573 40.113 1.00 80.69 382 LYS A CA 1
ATOM 3035 C C . LYS A 1 382 ? -10.863 -11.192 39.460 1.00 80.69 382 LYS A C 1
ATOM 3037 O O . LYS A 1 382 ? -9.908 -10.961 38.723 1.00 80.69 382 LYS A O 1
ATOM 3042 N N . LEU A 1 383 ? -11.891 -10.351 39.610 1.00 73.31 383 LEU A N 1
ATOM 3043 C CA . LEU A 1 383 ? -11.928 -8.992 39.065 1.00 73.31 383 LEU A CA 1
ATOM 3044 C C . LEU A 1 383 ? -11.309 -7.966 40.021 1.00 73.31 383 LEU A C 1
ATOM 3046 O O 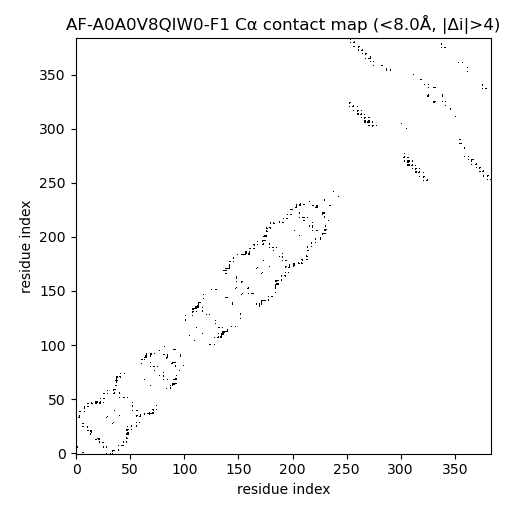. LEU A 1 383 ? -10.937 -6.891 39.559 1.00 73.31 383 LEU A O 1
ATOM 3050 N N . LEU A 1 384 ? -11.223 -8.314 41.308 1.00 70.69 384 LEU A N 1
ATOM 3051 C CA . LEU A 1 384 ? -10.359 -7.685 42.308 1.00 70.69 384 LEU A CA 1
ATOM 3052 C C . LEU A 1 384 ? -8.975 -8.339 42.243 1.00 70.69 384 LEU A C 1
ATOM 3054 O O . LEU A 1 384 ? -7.974 -7.613 42.415 1.00 70.69 384 LEU A O 1
#

Secondary structure (DSSP, 8-state):
---HHHHHHHHHHHHTT-HHHHHHHHHHHHHTT----HHHHHHTTTSS-HHHHHHHHHHHGGG--HHHHHHHBTTB-HHHHHHHHHHHT-PPPHHHHGGGTTT--S-TTS-B-HHHHHHHGGGS-HHHHHHHHTTB-S---HHHHHHHHHHHHTT-HHHHHHHHHHHHHTT----HHHHHHHHHHS-HHHHHHHHHHHGGG--HHHHHHHBTTB-HHHHHHHHHHHTPPPPGGGS----HHHHHHHHHHHHHHHHHHHHHHHHHHHHHHHHHHHHHHS-TTHHHHHHTS-S-----------HHHHHHHHHHHHHHHHHHHHHHHHT-HHHHHH-HHHHHHHHHHHSS-TTGGGGG--HHHHHHHHHHHHHHHHHHHHHHTTT-